Protein AF-0000000068184642 (afdb_homodimer)

Organism: Phaeodactylum tricornutum (strain CCAP 1055/1) (NCBI:txid556484)

Secondary structure (DSSP, 8-state):
-------------------HHHHHHHHHHHHHHHHHHHHHHHHHHHHHSPPP-HHHHTT-SEEEEETTTSHHHHHHHHHHHHTT-EEEEEE-SSHHHHHHHHHHHHH-TTS-EEEEE----TT--HHHHHHHHHTTS---EEEE-------S-GGGS-HHHHHHHHIIIIIHHHHHHHHHHHHHHHTT--EEEEEE--GGGSS--TT-HHHHHHHHHHHHHHHHHHHHHGGGTEEEEEEEEPPB-SGGGTT-SS--HHHHHHHHTPBP--HHHHHHHHTTTTT-SEEEESHHHHHHHHHHTTS-HHHHHHHHHHHGGGSHHHHHHHTT-/-------------------HHHHHHHHHHHHHHHHHHHHHHHHHHHHHSPPP-HHHHTT-SEEEEETTTSHHHHHHHHHHHHTT-EEEEEE-SSHHHHHHHHHHHHH-TTS-EEEEE----TT--HHHHHHHHHTTS---EEEE-------S-GGGS-HHHHHHHHIIIIIHHHHHHHHHHHHHHHTT--EEEEEE--GGGSS--TT-HHHHHHHHHHHHHHHHHHHHHGGGTEEEEEEEEPPB-SGGGTT-SS--HHHHHHHHTPBP--HHHHHHHHTTTTT-SEEEESHHHHHHHHHHTTS-HHHHHHHHHHHGGGSHHHHHHHTT-

Radius of gyration: 28.13 Å; Cα contacts (8 Å, |Δi|>4): 1261; chains: 2; bounding box: 114×76×58 Å

InterPro domains:
  IPR002347 Short-chain dehydrogenase/reductase SDR [PF00106] (62-254)
  IPR002347 Short-chain dehydrogenase/reductase SDR [PR00081] (62-79)
  IPR002347 Short-chain dehydrogenase/reductase SDR [PR00081] (137-148)
  IPR002347 Short-chain dehydrogenase/reductase SDR [PR00081] (185-201)
  IPR002347 Short-chain dehydrogenase/reductase SDR [PR00081] (211-230)
  IPR002347 Short-chain dehydrogenase/reductase SDR [PR00081] (232-249)
  IPR020904 Short-chain dehydrogenase/reductase, conserved site [PS00061] (198-226)
  IPR036291 NAD(P)-binding domain superfamily [SSF51735] (57-255)
  IPR051019 VLCFA Elongation and Steroid Dehydrogenase [PTHR43899] (24-282)

pLDDT: mean 89.54, std 16.24, range [31.03, 98.94]

Structure (mmCIF, N/CA/C/O backbone):
data_AF-0000000068184642-model_v1
#
loop_
_entity.id
_entity.type
_entity.pdbx_description
1 polymer 'Short-chain dehydrogenase/reductase'
#
loop_
_atom_site.group_PDB
_atom_site.id
_atom_site.type_symbol
_atom_site.label_atom_id
_atom_site.label_alt_id
_atom_site.label_comp_id
_atom_site.label_asym_id
_atom_site.label_entity_id
_atom_site.label_seq_id
_atom_site.pdbx_PDB_ins_code
_atom_site.Cartn_x
_atom_site.Cartn_y
_atom_site.Cartn_z
_atom_site.occupancy
_atom_site.B_iso_or_equiv
_atom_site.auth_seq_id
_atom_site.auth_comp_id
_atom_site.auth_asym_id
_atom_site.auth_atom_id
_atom_site.pdbx_PDB_model_num
ATOM 1 N N . MET A 1 1 ? -91.438 -7.203 -1.06 1 31.03 1 MET A N 1
ATOM 2 C CA . MET A 1 1 ? -90.312 -8.039 -0.843 1 31.03 1 MET A CA 1
ATOM 3 C C . MET A 1 1 ? -89 -7.355 -1.369 1 31.03 1 MET A C 1
ATOM 5 O O . MET A 1 1 ? -88.812 -7.234 -2.582 1 31.03 1 MET A O 1
ATOM 9 N N . SER A 1 2 ? -88.562 -6.277 -0.635 1 32.91 2 SER A N 1
ATOM 10 C CA . SER A 1 2 ? -87.5 -5.266 -0.842 1 32.91 2 SER A CA 1
ATOM 11 C C . SER A 1 2 ? -86.125 -5.891 -0.842 1 32.91 2 SER A C 1
ATOM 13 O O . SER A 1 2 ? -85.75 -6.547 0.125 1 32.91 2 SER A O 1
ATOM 15 N N . THR A 1 3 ? -85.625 -6.309 -1.992 1 38.31 3 THR A N 1
ATOM 16 C CA . THR A 1 3 ? -84.312 -6.809 -2.246 1 38.31 3 THR A CA 1
ATOM 17 C C . THR A 1 3 ? -83.25 -5.812 -1.765 1 38.31 3 THR A C 1
ATOM 19 O O . THR A 1 3 ? -83.25 -4.648 -2.176 1 38.31 3 THR A O 1
ATOM 22 N N . SER A 1 4 ? -82.688 -5.949 -0.539 1 35.5 4 SER A N 1
ATOM 23 C CA . SER A 1 4 ? -81.562 -5.316 0.13 1 35.5 4 SER A CA 1
ATOM 24 C C . SER A 1 4 ? -80.312 -5.434 -0.706 1 35.5 4 SER A C 1
ATOM 26 O O . SER A 1 4 ? -79.875 -6.539 -1.031 1 35.5 4 SER A O 1
ATOM 28 N N . ASP A 1 5 ? -80 -4.512 -1.574 1 32.59 5 ASP A N 1
ATOM 29 C CA . ASP A 1 5 ? -78.688 -4.309 -2.27 1 32.59 5 ASP A CA 1
ATOM 30 C C . ASP A 1 5 ? -77.562 -4.195 -1.28 1 32.59 5 ASP A C 1
ATOM 32 O O . ASP A 1 5 ? -77.438 -3.201 -0.561 1 32.59 5 ASP A O 1
ATOM 36 N N . ALA A 1 6 ? -77.125 -5.305 -0.658 1 36.34 6 ALA A N 1
ATOM 37 C CA . ALA A 1 6 ? -75.938 -5.301 0.129 1 36.34 6 ALA A CA 1
ATOM 38 C C . ALA A 1 6 ? -74.75 -4.789 -0.697 1 36.34 6 ALA A C 1
ATOM 40 O O . ALA A 1 6 ? -74.438 -5.336 -1.757 1 36.34 6 ALA A O 1
ATOM 41 N N . GLY A 1 7 ? -74.5 -3.52 -0.655 1 32.53 7 GLY A N 1
ATOM 42 C CA . GLY A 1 7 ? -73.25 -2.889 -1.171 1 32.53 7 GLY A CA 1
ATOM 43 C C . GLY A 1 7 ? -72 -3.672 -0.863 1 32.53 7 GLY A C 1
ATOM 44 O O . GLY A 1 7 ? -71.688 -3.961 0.3 1 32.53 7 GLY A O 1
ATOM 45 N N . ILE A 1 8 ? -71.625 -4.555 -1.741 1 37.34 8 ILE A N 1
ATOM 46 C CA . ILE A 1 8 ? -70.312 -5.152 -1.704 1 37.34 8 ILE A CA 1
ATOM 47 C C . ILE A 1 8 ? -69.25 -4.059 -1.621 1 37.34 8 ILE A C 1
ATOM 49 O O . ILE A 1 8 ? -69.125 -3.244 -2.537 1 37.34 8 ILE A O 1
ATOM 53 N N . GLY A 1 9 ? -69 -3.557 -0.453 1 33.28 9 GLY A N 1
ATOM 54 C CA . GLY A 1 9 ? -67.812 -2.723 -0.267 1 33.28 9 GLY A CA 1
ATOM 55 C C . GLY A 1 9 ? -66.562 -3.336 -0.836 1 33.28 9 GLY A C 1
ATOM 56 O O . GLY A 1 9 ? -66.188 -4.438 -0.442 1 33.28 9 GLY A O 1
ATOM 57 N N . THR A 1 10 ? -66.312 -3.166 -2.113 1 35.38 10 THR A N 1
ATOM 58 C CA . THR A 1 10 ? -65 -3.449 -2.65 1 35.38 10 THR A CA 1
ATOM 59 C C . THR A 1 10 ? -63.906 -2.812 -1.781 1 35.38 10 THR A C 1
ATOM 61 O O . THR A 1 10 ? -63.875 -1.592 -1.609 1 35.38 10 THR A O 1
ATOM 64 N N . CYS A 1 11 ? -63.469 -3.496 -0.804 1 33.34 11 CYS A N 1
ATOM 65 C CA . CYS A 1 11 ? -62.219 -3.119 -0.199 1 33.34 11 CYS A CA 1
ATOM 66 C C . CYS A 1 11 ? -61.125 -2.93 -1.263 1 33.34 11 CYS A C 1
ATOM 68 O O . CYS A 1 11 ? -60.719 -3.891 -1.925 1 33.34 11 CYS A O 1
ATOM 70 N N . GLU A 1 12 ? -61.156 -1.923 -2.035 1 35.5 12 GLU A N 1
ATOM 71 C CA . GLU A 1 12 ? -59.969 -1.659 -2.832 1 35.5 12 GLU A CA 1
ATOM 72 C C . GLU A 1 12 ? -58.688 -2.021 -2.064 1 35.5 12 GLU A C 1
ATOM 74 O O . GLU A 1 12 ? -58.5 -1.564 -0.937 1 35.5 12 GLU A O 1
ATOM 79 N N . ALA A 1 13 ? -58.156 -3.199 -2.375 1 35.81 13 ALA A N 1
ATOM 80 C CA . ALA A 1 13 ? -56.75 -3.449 -1.992 1 35.81 13 ALA A CA 1
ATOM 81 C C . ALA A 1 13 ? -55.906 -2.188 -2.139 1 35.81 13 ALA A C 1
ATOM 83 O O . ALA A 1 13 ? -55.75 -1.674 -3.246 1 35.81 13 ALA A O 1
ATOM 84 N N . SER A 1 14 ? -56.031 -1.214 -1.275 1 36.78 14 SER A N 1
ATOM 85 C CA . SER A 1 14 ? -55.031 -0.139 -1.277 1 36.78 14 SER A CA 1
ATOM 86 C C . SER A 1 14 ? -53.656 -0.667 -1.598 1 36.78 14 SER A C 1
ATOM 88 O O . SER A 1 14 ? -53.094 -1.492 -0.858 1 36.78 14 SER A O 1
ATOM 90 N N . HIS A 1 15 ? -53.312 -1.079 -2.777 1 43.84 15 HIS A N 1
ATOM 91 C CA . HIS A 1 15 ? -51.906 -1.202 -3.125 1 43.84 15 HIS A CA 1
ATOM 92 C C . HIS A 1 15 ? -51.031 -0.236 -2.312 1 43.84 15 HIS A C 1
ATOM 94 O O . HIS A 1 15 ? -51.031 0.965 -2.59 1 43.84 15 HIS A O 1
ATOM 100 N N . GLY A 1 16 ? -51.062 -0.208 -1.053 1 47.78 16 GLY A N 1
ATOM 101 C CA . GLY A 1 16 ? -50.438 0.604 -0.026 1 47.78 16 GLY A CA 1
ATOM 102 C C . GLY A 1 16 ? -49 0.992 -0.367 1 47.78 16 GLY A C 1
ATOM 103 O O . GLY A 1 16 ? -48.156 0.128 -0.502 1 47.78 16 GLY A O 1
ATOM 104 N N . SER A 1 17 ? -48.781 2.012 -1.13 1 61.62 17 SER A N 1
ATOM 105 C CA . SER A 1 17 ? -47.5 2.666 -1.35 1 61.62 17 SER A CA 1
ATOM 106 C C . SER A 1 17 ? -46.625 2.586 -0.108 1 61.62 17 SER A C 1
ATOM 108 O O . SER A 1 17 ? -47.125 2.725 1.016 1 61.62 17 SER A O 1
ATOM 110 N N . MET A 1 18 ? -45.5 1.772 -0.256 1 72.62 18 MET A N 1
ATOM 111 C CA . MET A 1 18 ? -44.562 1.7 0.865 1 72.62 18 MET A CA 1
ATOM 112 C C . MET A 1 18 ? -44.406 3.061 1.539 1 72.62 18 MET A C 1
ATOM 114 O O . MET A 1 18 ? -44.344 4.09 0.863 1 72.62 18 MET A O 1
ATOM 118 N N . PRO A 1 19 ? -44.625 3.145 2.783 1 80.75 19 PRO A N 1
ATOM 119 C CA . PRO A 1 19 ? -44.406 4.41 3.484 1 80.75 19 PRO A CA 1
ATOM 120 C C . PRO A 1 19 ? -43.062 5.055 3.102 1 80.75 19 PRO A C 1
ATOM 122 O O . PRO A 1 19 ? -42.094 4.352 2.822 1 80.75 19 PRO A O 1
ATOM 125 N N . PRO A 1 20 ? -43.125 6.34 2.818 1 83.06 20 PRO A N 1
ATOM 126 C CA . PRO A 1 20 ? -41.906 7.07 2.412 1 83.06 20 PRO A CA 1
ATOM 127 C C . PRO A 1 20 ? -40.688 6.688 3.234 1 83.06 20 PRO A C 1
ATOM 129 O O . PRO A 1 20 ? -39.594 6.586 2.693 1 83.06 20 PRO A O 1
ATOM 132 N N . LEU A 1 21 ? -40.906 6.477 4.441 1 84.56 21 LEU A N 1
ATOM 133 C CA . LEU A 1 21 ? -39.781 6.09 5.297 1 84.56 21 LEU A CA 1
ATOM 134 C C . LEU A 1 21 ? -39.219 4.734 4.879 1 84.56 21 LEU A C 1
ATOM 136 O O . LEU A 1 21 ? -38 4.52 4.93 1 84.56 21 LEU A O 1
ATOM 140 N N . THR A 1 22 ? -40.062 3.865 4.551 1 84.19 22 THR A N 1
ATOM 141 C CA . THR A 1 22 ? -39.625 2.543 4.113 1 84.19 22 THR A CA 1
ATOM 142 C C . THR A 1 22 ? -38.844 2.633 2.809 1 84.19 22 THR A C 1
ATOM 144 O O . THR A 1 22 ? -37.812 1.969 2.646 1 84.19 22 THR A O 1
ATOM 147 N N . ILE A 1 23 ? -39.344 3.422 1.96 1 87.75 23 ILE A N 1
ATOM 148 C CA . ILE A 1 23 ? -38.656 3.615 0.686 1 87.75 23 ILE A CA 1
ATOM 149 C C . ILE A 1 23 ? -37.25 4.184 0.929 1 87.75 23 ILE A C 1
ATOM 151 O O . ILE A 1 23 ? -36.281 3.697 0.363 1 87.75 23 ILE A O 1
ATOM 155 N N . LEU A 1 24 ? -37.188 5.156 1.737 1 89.56 24 LEU A N 1
ATOM 156 C CA . LEU A 1 24 ? -35.906 5.762 2.066 1 89.56 24 LEU A CA 1
ATOM 157 C C . LEU A 1 24 ? -34.969 4.746 2.715 1 89.56 24 LEU A C 1
ATOM 159 O O . LEU A 1 24 ? -33.781 4.672 2.371 1 89.56 24 LEU A O 1
ATOM 163 N N . ALA A 1 25 ? -35.562 4.016 3.58 1 89.5 25 ALA A N 1
ATOM 164 C CA . ALA A 1 25 ? -34.75 2.984 4.246 1 89.5 25 ALA A CA 1
ATOM 165 C C . ALA A 1 25 ? -34.219 1.967 3.24 1 89.5 25 ALA A C 1
ATOM 167 O O . ALA A 1 25 ? -33.094 1.508 3.354 1 89.5 25 ALA A O 1
ATOM 168 N N . MET A 1 26 ? -35 1.651 2.334 1 90.19 26 MET A N 1
ATOM 169 C CA . MET A 1 26 ? -34.594 0.68 1.326 1 90.19 26 MET A CA 1
ATOM 170 C C . MET A 1 26 ? -33.469 1.246 0.447 1 90.19 26 MET A C 1
ATOM 172 O O . MET A 1 26 ? -32.562 0.525 0.064 1 90.19 26 MET A O 1
ATOM 176 N N . ILE A 1 27 ? -33.594 2.447 0.165 1 92.44 27 ILE A N 1
ATOM 177 C CA . ILE A 1 27 ? -32.594 3.105 -0.641 1 92.44 27 ILE A CA 1
ATOM 178 C C . ILE A 1 27 ? -31.25 3.057 0.088 1 92.44 27 ILE A C 1
ATOM 180 O O . ILE A 1 27 ? -30.219 2.707 -0.506 1 92.44 27 ILE A O 1
ATOM 184 N N . PHE A 1 28 ? -31.281 3.258 1.344 1 94.44 28 PHE A N 1
ATOM 185 C CA . PHE A 1 28 ? -30.047 3.285 2.117 1 94.44 28 PHE A CA 1
ATOM 186 C C . PHE A 1 28 ? -29.609 1.875 2.492 1 94.44 28 PHE A C 1
ATOM 188 O O . PHE A 1 28 ? -28.453 1.657 2.893 1 94.44 28 PHE A O 1
ATOM 195 N N . ALA A 1 29 ? -30.5 1.002 2.355 1 94.62 29 ALA A N 1
ATOM 196 C CA . ALA A 1 29 ? -30.172 -0.39 2.645 1 94.62 29 ALA A CA 1
ATOM 197 C C . ALA A 1 29 ? -29.438 -1.036 1.471 1 94.62 29 ALA A C 1
ATOM 199 O O . ALA A 1 29 ? -28.672 -1.982 1.654 1 94.62 29 ALA A O 1
ATOM 200 N N . PHE A 1 30 ? -29.656 -0.561 0.334 1 94.88 30 PHE A N 1
ATOM 201 C CA . PHE A 1 30 ? -29.172 -1.191 -0.891 1 94.88 30 PHE A CA 1
ATOM 202 C C . PHE A 1 30 ? -27.656 -1.331 -0.87 1 94.88 30 PHE A C 1
ATOM 204 O O . PHE A 1 30 ? -27.125 -2.422 -1.093 1 94.88 30 PHE A O 1
ATOM 211 N N . PRO A 1 31 ? -26.906 -0.267 -0.569 1 96.31 31 PRO A N 1
ATOM 212 C CA . PRO A 1 31 ? -25.438 -0.407 -0.596 1 96.31 31 PRO A CA 1
ATOM 213 C C . PRO A 1 31 ? -24.938 -1.482 0.361 1 96.31 31 PRO A C 1
ATOM 215 O O . PRO A 1 31 ? -24 -2.217 0.031 1 96.31 31 PRO A O 1
ATOM 218 N N . THR A 1 32 ? -25.594 -1.591 1.454 1 96.88 32 THR A N 1
ATOM 219 C CA . THR A 1 32 ? -25.188 -2.586 2.441 1 96.88 32 THR A CA 1
ATOM 220 C C . THR A 1 32 ? -25.484 -3.998 1.936 1 96.88 32 THR A C 1
ATOM 222 O O . THR A 1 32 ? -24.609 -4.871 1.987 1 96.88 32 THR A O 1
ATOM 225 N N . VAL A 1 33 ? -26.656 -4.148 1.453 1 96.75 33 VAL A N 1
ATOM 226 C CA . VAL A 1 33 ? -27.062 -5.457 0.952 1 96.75 33 VAL A CA 1
ATOM 227 C C . VAL A 1 33 ? -26.203 -5.84 -0.248 1 96.75 33 VAL A C 1
ATOM 229 O O . VAL A 1 33 ? -25.719 -6.973 -0.339 1 96.75 33 VAL A O 1
ATOM 232 N N . PHE A 1 34 ? -26.016 -4.891 -1.082 1 97.31 34 PHE A N 1
ATOM 233 C CA . PHE A 1 34 ? -25.188 -5.145 -2.25 1 97.31 34 PHE A CA 1
ATOM 234 C C . PHE A 1 34 ? -23.781 -5.547 -1.831 1 97.31 34 PHE A C 1
ATOM 236 O O . PHE A 1 34 ? -23.203 -6.492 -2.379 1 97.31 34 PHE A O 1
ATOM 243 N N . TRP A 1 35 ? -23.219 -4.832 -0.894 1 97.56 35 TRP A N 1
ATOM 244 C CA . TRP A 1 35 ? -21.859 -5.137 -0.427 1 97.56 35 TRP A CA 1
ATOM 245 C C . TRP A 1 35 ? -21.781 -6.57 0.093 1 97.56 35 TRP A C 1
ATOM 247 O O . TRP A 1 35 ? -20.906 -7.332 -0.31 1 97.56 35 TRP A O 1
ATOM 257 N N . PHE A 1 36 ? -22.719 -6.953 0.896 1 97 36 PHE A N 1
ATOM 258 C CA . PHE A 1 36 ? -22.688 -8.281 1.498 1 97 36 PHE A CA 1
ATOM 259 C C . PHE A 1 36 ? -22.844 -9.359 0.435 1 97 36 PHE A C 1
ATOM 261 O O . PHE A 1 36 ? -22.125 -10.359 0.443 1 97 36 PHE A O 1
ATOM 268 N N . VAL A 1 37 ? -23.719 -9.148 -0.475 1 97.31 37 VAL A N 1
ATOM 269 C CA . VAL A 1 37 ? -23.984 -10.141 -1.513 1 97.31 37 VAL A CA 1
ATOM 270 C C . VAL A 1 37 ? -22.766 -10.273 -2.434 1 97.31 37 VAL A C 1
ATOM 272 O O . VAL A 1 37 ? -22.297 -11.375 -2.686 1 97.31 37 VAL A O 1
ATOM 275 N N . ALA A 1 38 ? -22.25 -9.133 -2.852 1 97.31 38 ALA A N 1
ATOM 276 C CA . ALA A 1 38 ? -21.109 -9.125 -3.768 1 97.31 38 ALA A CA 1
ATOM 277 C C . ALA A 1 38 ? -19.844 -9.648 -3.088 1 97.31 38 ALA A C 1
ATOM 279 O O . ALA A 1 38 ? -18.969 -10.219 -3.744 1 97.31 38 ALA A O 1
ATOM 280 N N . TYR A 1 39 ? -19.766 -9.469 -1.779 1 97.19 39 TYR A N 1
ATOM 281 C CA . TYR A 1 39 ? -18.625 -9.953 -1.021 1 97.19 39 TYR A CA 1
ATOM 282 C C . TYR A 1 39 ? -18.734 -11.445 -0.755 1 97.19 39 TYR A C 1
ATOM 284 O O . TYR A 1 39 ? -17.766 -12.188 -0.918 1 97.19 39 TYR A O 1
ATOM 292 N N . LEU A 1 40 ? -19.922 -11.953 -0.461 1 96.44 40 LEU A N 1
ATOM 293 C CA . LEU A 1 40 ? -20.062 -13.305 0.066 1 96.44 40 LEU A CA 1
ATOM 294 C C . LEU A 1 40 ? -20.188 -14.32 -1.066 1 96.44 40 LEU A C 1
ATOM 296 O O . LEU A 1 40 ? -19.75 -15.469 -0.929 1 96.44 40 LEU A O 1
ATOM 300 N N . ILE A 1 41 ? -20.703 -13.945 -2.203 1 96.06 41 ILE A N 1
ATOM 301 C CA . ILE A 1 41 ? -20.953 -14.898 -3.281 1 96.06 41 ILE A CA 1
ATOM 302 C C . ILE A 1 41 ? -19.641 -15.555 -3.703 1 96.06 41 ILE A C 1
ATOM 304 O O . ILE A 1 41 ? -19.516 -16.781 -3.674 1 96.06 41 ILE A O 1
ATOM 308 N N . PRO A 1 42 ? -18.641 -14.773 -4.023 1 94.81 42 PRO A N 1
ATOM 309 C CA . PRO A 1 42 ? -17.406 -15.438 -4.414 1 94.81 42 PRO A CA 1
ATOM 310 C C . PRO A 1 42 ? -16.766 -16.203 -3.262 1 94.81 42 PRO A C 1
ATOM 312 O O . PRO A 1 42 ? -16.141 -17.25 -3.484 1 94.81 42 PRO A O 1
ATOM 315 N N . GLN A 1 43 ? -16.906 -15.719 -2.082 1 93.75 43 GLN A N 1
ATOM 316 C CA . GLN A 1 43 ? -16.344 -16.422 -0.928 1 93.75 43 GLN A CA 1
ATOM 317 C C . GLN A 1 43 ? -16.984 -17.797 -0.756 1 93.75 43 GLN A C 1
ATOM 319 O O . GLN A 1 43 ? -16.281 -18.781 -0.529 1 93.75 43 GLN A O 1
ATOM 324 N N . LEU A 1 44 ? -18.25 -17.859 -0.866 1 93.88 44 LEU A N 1
ATOM 325 C CA . LEU A 1 44 ? -18.984 -19.109 -0.698 1 93.88 44 LEU A CA 1
ATOM 326 C C . LEU A 1 44 ? -18.688 -20.062 -1.854 1 93.88 44 LEU A C 1
ATOM 328 O O . LEU A 1 44 ? -18.562 -21.266 -1.647 1 93.88 44 LEU A O 1
ATOM 332 N N . TYR A 1 45 ? -18.578 -19.5 -3 1 95.69 45 TYR A N 1
ATOM 333 C CA . TYR A 1 45 ? -18.219 -20.328 -4.152 1 95.69 45 TYR A CA 1
ATOM 334 C C . TYR A 1 45 ? -16.859 -20.984 -3.957 1 95.69 45 TYR A C 1
ATOM 336 O O . TYR A 1 45 ? -16.688 -22.172 -4.227 1 95.69 45 TYR A O 1
ATOM 344 N N . MET A 1 46 ? -15.922 -20.266 -3.475 1 92.56 46 MET A N 1
ATOM 345 C CA . MET A 1 46 ? -14.562 -20.75 -3.311 1 92.56 46 MET A CA 1
ATOM 346 C C . MET A 1 46 ? -14.484 -21.797 -2.195 1 92.56 46 MET A C 1
ATOM 348 O O . MET A 1 46 ? -13.602 -22.656 -2.197 1 92.56 46 MET A O 1
ATOM 352 N N . VAL A 1 47 ? -15.414 -21.703 -1.293 1 89.44 47 VAL A N 1
ATOM 353 C CA . VAL A 1 47 ? -15.453 -22.688 -0.209 1 89.44 47 VAL A CA 1
ATOM 354 C C . VAL A 1 47 ? -15.844 -24.047 -0.762 1 89.44 47 VAL A C 1
ATOM 356 O O . VAL A 1 47 ? -15.312 -25.078 -0.326 1 89.44 47 VAL A O 1
ATOM 359 N N . VAL A 1 48 ? -16.656 -24.109 -1.766 1 93.25 48 VAL A N 1
ATOM 360 C CA . VAL A 1 48 ? -17.188 -25.375 -2.229 1 93.25 48 VAL A CA 1
ATOM 361 C C . VAL A 1 48 ? -16.469 -25.812 -3.504 1 93.25 48 VAL A C 1
ATOM 363 O O . VAL A 1 48 ? -16.594 -26.969 -3.93 1 93.25 48 VAL A O 1
ATOM 366 N N . ARG A 1 49 ? -15.766 -24.891 -4.102 1 94.94 49 ARG A N 1
ATOM 367 C CA . ARG A 1 49 ? -15.047 -25.172 -5.336 1 94.94 49 ARG A CA 1
ATOM 368 C C . ARG A 1 49 ? -13.977 -26.234 -5.113 1 94.94 49 ARG A C 1
ATOM 370 O O . ARG A 1 49 ? -13.297 -26.234 -4.086 1 94.94 49 ARG A O 1
ATOM 377 N N . PRO A 1 50 ? -13.922 -27.234 -5.977 1 96.44 50 PRO A N 1
ATOM 378 C CA . PRO A 1 50 ? -12.812 -28.188 -5.859 1 96.44 50 PRO A CA 1
ATOM 379 C C . PRO A 1 50 ? -11.445 -27.516 -6.016 1 96.44 50 PRO A C 1
ATOM 381 O O . PRO A 1 50 ? -11.328 -26.484 -6.688 1 96.44 50 PRO A O 1
ATOM 384 N N . VAL A 1 51 ? -10.508 -28.094 -5.395 1 97 51 VAL A N 1
ATOM 385 C CA . VAL A 1 51 ? -9.141 -27.609 -5.543 1 97 51 VAL A CA 1
ATOM 386 C C . VAL A 1 51 ? -8.68 -27.781 -6.992 1 97 51 VAL A C 1
ATOM 388 O O . VAL A 1 51 ? -8.711 -28.891 -7.527 1 97 51 VAL A O 1
ATOM 391 N N . PRO A 1 52 ? -8.336 -26.734 -7.625 1 97.56 52 PRO A N 1
ATOM 392 C CA . PRO A 1 52 ? -7.914 -26.875 -9.016 1 97.56 52 PRO A CA 1
ATOM 393 C C . PRO A 1 52 ? -6.574 -27.594 -9.148 1 97.56 52 PRO A C 1
ATOM 395 O O . PRO A 1 52 ? -5.703 -27.453 -8.289 1 97.56 52 PRO A O 1
ATOM 398 N N . ASP A 1 53 ? -6.449 -28.391 -10.203 1 98.38 53 ASP A N 1
ATOM 399 C CA . ASP A 1 53 ? -5.16 -28.938 -10.617 1 98.38 53 ASP A CA 1
ATOM 400 C C . ASP A 1 53 ? -4.387 -27.938 -11.469 1 98.38 53 ASP A C 1
ATOM 402 O O . ASP A 1 53 ? -4.625 -27.828 -12.68 1 98.38 53 ASP A O 1
ATOM 406 N N . LEU A 1 54 ? -3.445 -27.297 -10.891 1 98.62 54 LEU A N 1
ATOM 407 C CA . LEU A 1 54 ? -2.764 -26.188 -11.562 1 98.62 54 LEU A CA 1
ATOM 408 C C . LEU A 1 54 ? -1.859 -26.703 -12.672 1 98.62 54 LEU A C 1
ATOM 410 O O . LEU A 1 54 ? -1.644 -26.016 -13.672 1 98.62 54 LEU A O 1
ATOM 414 N N . LYS A 1 55 ? -1.285 -27.906 -12.508 1 98.69 55 LYS A N 1
ATOM 415 C CA . LYS A 1 55 ? -0.487 -28.516 -13.57 1 98.69 55 LYS A CA 1
ATOM 416 C C . LYS A 1 55 ? -1.296 -28.641 -14.859 1 98.69 55 LYS A C 1
ATOM 418 O O . LYS A 1 55 ? -0.829 -28.25 -15.93 1 98.69 55 LYS A O 1
ATOM 423 N N . LYS A 1 56 ? -2.436 -29.141 -14.695 1 98.44 56 LYS A N 1
ATOM 424 C CA . LYS A 1 56 ? -3.314 -29.312 -15.852 1 98.44 56 LYS A CA 1
ATOM 425 C C . LYS A 1 56 ? -3.859 -27.984 -16.344 1 98.44 56 LYS A C 1
ATOM 427 O O . LYS A 1 56 ? -3.889 -27.719 -17.547 1 98.44 56 LYS A O 1
ATOM 432 N N . ARG A 1 57 ? -4.27 -27.125 -15.445 1 98.19 57 ARG A N 1
ATOM 433 C CA . ARG A 1 57 ? -4.922 -25.859 -15.789 1 98.19 57 ARG A CA 1
ATOM 434 C C . ARG A 1 57 ? -4.004 -24.984 -16.625 1 98.19 57 ARG A C 1
ATOM 436 O O . ARG A 1 57 ? -4.465 -24.297 -17.547 1 98.19 57 ARG A O 1
ATOM 443 N N . TYR A 1 58 ? -2.727 -25.016 -16.297 1 98.62 58 TYR A N 1
ATOM 444 C CA . TYR A 1 58 ? -1.816 -24.078 -16.953 1 98.62 58 TYR A CA 1
ATOM 445 C C . TYR A 1 58 ? -0.818 -24.828 -17.828 1 98.62 58 TYR A C 1
ATOM 447 O O . TYR A 1 58 ? 0.152 -24.25 -18.312 1 98.62 58 TYR A O 1
ATOM 455 N N . ASN A 1 59 ? -1.051 -26.156 -18 1 98.31 59 ASN A N 1
ATOM 456 C CA . ASN A 1 59 ? -0.089 -26.969 -18.719 1 98.31 59 ASN A CA 1
ATOM 457 C C . ASN A 1 59 ? 1.341 -26.703 -18.266 1 98.31 59 ASN A C 1
ATOM 459 O O . ASN A 1 59 ? 2.203 -26.359 -19.078 1 98.31 59 ASN A O 1
ATOM 463 N N . ALA A 1 60 ? 1.523 -26.844 -16.922 1 98.62 60 ALA A N 1
ATOM 464 C CA . ALA A 1 60 ? 2.773 -26.422 -16.297 1 98.62 60 ALA A CA 1
ATOM 465 C C . ALA A 1 60 ? 3.584 -27.609 -15.82 1 98.62 60 ALA A C 1
ATOM 467 O O . ALA A 1 60 ? 3.02 -28.625 -15.398 1 98.62 60 ALA A O 1
ATOM 468 N N . GLU A 1 61 ? 4.859 -27.469 -15.852 1 98.69 61 GLU A N 1
ATOM 469 C CA . GLU A 1 61 ? 5.758 -28.469 -15.273 1 98.69 61 GLU A CA 1
ATOM 470 C C . GLU A 1 61 ? 6.434 -27.938 -14.016 1 98.69 61 GLU A C 1
ATOM 472 O O . GLU A 1 61 ? 6.797 -28.719 -13.125 1 98.69 61 GLU A O 1
ATOM 477 N N . TRP A 1 62 ? 6.566 -26.641 -13.945 1 98.88 62 TRP A N 1
ATOM 478 C CA . TRP A 1 62 ? 7.309 -26.031 -12.844 1 98.88 62 TRP A CA 1
ATOM 479 C C . TRP A 1 62 ? 6.48 -24.938 -12.164 1 98.88 62 TRP A C 1
ATOM 481 O O . TRP A 1 62 ? 5.688 -24.266 -12.812 1 98.88 62 TRP A O 1
ATOM 491 N N . ALA A 1 63 ? 6.676 -24.781 -10.891 1 98.94 63 ALA A N 1
ATOM 492 C CA . ALA A 1 63 ? 6.176 -23.688 -10.07 1 98.94 63 ALA A CA 1
ATOM 493 C C . ALA A 1 63 ? 7.297 -23.062 -9.242 1 98.94 63 ALA A C 1
ATOM 495 O O . ALA A 1 63 ? 8.328 -23.703 -9.008 1 98.94 63 ALA A O 1
ATOM 496 N N . LEU A 1 64 ? 7.121 -21.844 -8.914 1 98.94 64 LEU A N 1
ATOM 497 C CA . LEU A 1 64 ? 8.047 -21.141 -8.031 1 98.94 64 LEU A CA 1
ATOM 498 C C . LEU A 1 64 ? 7.324 -20.625 -6.789 1 98.94 64 LEU A C 1
ATOM 500 O O . LEU A 1 64 ? 6.246 -20.031 -6.891 1 98.94 64 LEU A O 1
ATOM 504 N N . VAL A 1 65 ? 7.875 -20.906 -5.621 1 98.88 65 VAL A N 1
ATOM 505 C CA . VAL A 1 65 ? 7.316 -20.438 -4.352 1 98.88 65 VAL A CA 1
ATOM 506 C C . VAL A 1 65 ? 8.383 -19.688 -3.564 1 98.88 65 VAL A C 1
ATOM 508 O O . VAL A 1 65 ? 9.422 -20.25 -3.215 1 98.88 65 VAL A O 1
ATOM 511 N N . THR A 1 66 ? 8.125 -18.422 -3.312 1 98.81 66 THR A N 1
ATOM 512 C CA . THR A 1 66 ? 9.016 -17.703 -2.404 1 98.81 66 THR A CA 1
ATOM 513 C C . THR A 1 66 ? 8.594 -17.922 -0.953 1 98.81 66 THR A C 1
ATOM 515 O O . THR A 1 66 ? 7.418 -18.156 -0.669 1 98.81 66 THR A O 1
ATOM 518 N N . GLY A 1 67 ? 9.57 -17.781 -0.096 1 97.25 67 GLY A N 1
ATOM 519 C CA . GLY A 1 67 ? 9.281 -18.109 1.291 1 97.25 67 GLY A CA 1
ATOM 520 C C . GLY A 1 67 ? 8.906 -19.562 1.497 1 97.25 67 GLY A C 1
ATOM 521 O O . GLY A 1 67 ? 8.102 -19.891 2.373 1 97.25 67 GLY A O 1
ATOM 522 N N . GLY A 1 68 ? 9.414 -20.406 0.713 1 96.12 68 GLY A N 1
ATOM 523 C CA . GLY A 1 68 ? 8.984 -21.797 0.699 1 96.12 68 GLY A CA 1
ATOM 524 C C . GLY A 1 68 ? 9.727 -22.672 1.699 1 96.12 68 GLY A C 1
ATOM 525 O O . GLY A 1 68 ? 9.469 -23.875 1.803 1 96.12 68 GLY A O 1
ATOM 526 N N . GLY A 1 69 ? 10.625 -22.078 2.439 1 94.06 69 GLY A N 1
ATOM 527 C CA . GLY A 1 69 ? 11.406 -22.844 3.395 1 94.06 69 GLY A CA 1
ATOM 528 C C . GLY A 1 69 ? 10.625 -23.234 4.637 1 94.06 69 GLY A C 1
ATOM 529 O O . GLY A 1 69 ? 11.008 -24.156 5.352 1 94.06 69 GLY A O 1
ATOM 530 N N . SER A 1 70 ? 9.539 -22.516 4.906 1 90.25 70 SER A N 1
ATOM 531 C CA . SER A 1 70 ? 8.734 -22.781 6.094 1 90.25 70 SER A CA 1
ATOM 532 C C . SER A 1 70 ? 7.32 -22.25 5.938 1 90.25 70 SER A C 1
ATOM 534 O O . SER A 1 70 ? 6.973 -21.688 4.895 1 90.25 70 SER A O 1
ATOM 536 N N . GLY A 1 71 ? 6.508 -22.625 6.852 1 90.88 71 GLY A N 1
ATOM 537 C CA . GLY A 1 71 ? 5.199 -22.016 6.992 1 90.88 71 GLY A CA 1
ATOM 538 C C . GLY A 1 71 ? 4.293 -22.25 5.801 1 90.88 71 GLY A C 1
ATOM 539 O O . GLY A 1 71 ? 4.199 -23.375 5.309 1 90.88 71 GLY A O 1
ATOM 540 N N . ILE A 1 72 ? 3.602 -21.203 5.422 1 93 72 ILE A N 1
ATOM 541 C CA . ILE A 1 72 ? 2.629 -21.266 4.336 1 93 72 ILE A CA 1
ATOM 542 C C . ILE A 1 72 ? 3.328 -21.656 3.037 1 93 72 ILE A C 1
ATOM 544 O O . ILE A 1 72 ? 2.811 -22.484 2.275 1 93 72 ILE A O 1
ATOM 548 N N . GLY A 1 73 ? 4.512 -21.109 2.789 1 96.25 73 GLY A N 1
ATOM 549 C CA . GLY A 1 73 ? 5.246 -21.422 1.573 1 96.25 73 GLY A CA 1
ATOM 550 C C . GLY A 1 73 ? 5.621 -22.891 1.457 1 96.25 73 GLY A C 1
ATOM 551 O O . GLY A 1 73 ? 5.535 -23.469 0.375 1 96.25 73 GLY A O 1
ATOM 552 N N . LYS A 1 74 ? 6.031 -23.422 2.572 1 95.75 74 LYS A N 1
ATOM 553 C CA . LYS A 1 74 ? 6.328 -24.859 2.592 1 95.75 74 LYS A CA 1
ATOM 554 C C . LYS A 1 74 ? 5.086 -25.672 2.266 1 95.75 74 LYS A C 1
ATOM 556 O O . LYS A 1 74 ? 5.141 -26.594 1.44 1 95.75 74 LYS A O 1
ATOM 561 N N . ALA A 1 75 ? 3.986 -25.328 2.855 1 94.88 75 ALA A N 1
ATOM 562 C CA . ALA A 1 75 ? 2.732 -26.031 2.609 1 94.88 75 ALA A CA 1
ATOM 563 C C . ALA A 1 75 ? 2.334 -25.938 1.139 1 94.88 75 ALA A C 1
ATOM 565 O O . ALA A 1 75 ? 1.867 -26.922 0.557 1 94.88 75 ALA A O 1
ATOM 566 N N . LEU A 1 76 ? 2.518 -24.812 0.562 1 97 76 LEU A N 1
ATOM 567 C CA . LEU A 1 76 ? 2.207 -24.609 -0.849 1 97 76 LEU A CA 1
ATOM 568 C C . LEU A 1 76 ? 3.094 -25.484 -1.731 1 97 76 LEU A C 1
ATOM 570 O O . LEU A 1 76 ? 2.615 -26.109 -2.688 1 97 76 LEU A O 1
ATOM 574 N N . ALA A 1 77 ? 4.371 -25.531 -1.406 1 97.81 77 ALA A N 1
ATOM 575 C CA . ALA A 1 77 ? 5.309 -26.344 -2.184 1 97.81 77 ALA A CA 1
ATOM 576 C C . ALA A 1 77 ? 4.895 -27.812 -2.189 1 97.81 77 ALA A C 1
ATOM 578 O O . ALA A 1 77 ? 4.895 -28.453 -3.24 1 97.81 77 ALA A O 1
ATOM 579 N N . PHE A 1 78 ? 4.527 -28.281 -1.057 1 97.44 78 PHE A N 1
ATOM 580 C CA . PHE A 1 78 ? 4.117 -29.688 -0.941 1 97.44 78 PHE A CA 1
ATOM 581 C C . PHE A 1 78 ? 2.832 -29.938 -1.722 1 97.44 78 PHE A C 1
ATOM 583 O O . PHE A 1 78 ? 2.711 -30.953 -2.416 1 97.44 78 PHE A O 1
ATOM 590 N N . LYS A 1 79 ? 1.896 -29.031 -1.607 1 97.31 79 LYS A N 1
ATOM 591 C CA . LYS A 1 79 ? 0.636 -29.188 -2.33 1 97.31 79 LYS A CA 1
ATOM 592 C C . LYS A 1 79 ? 0.864 -29.188 -3.838 1 97.31 79 LYS A C 1
ATOM 594 O O . LYS A 1 79 ? 0.281 -30 -4.559 1 97.31 79 LYS A O 1
ATOM 599 N N . LEU A 1 80 ? 1.689 -28.328 -4.324 1 98.5 80 LEU A N 1
ATOM 600 C CA . LEU A 1 80 ? 1.995 -28.234 -5.746 1 98.5 80 LEU A CA 1
ATOM 601 C C . LEU A 1 80 ? 2.723 -29.5 -6.219 1 98.5 80 LEU A C 1
ATOM 603 O O . LEU A 1 80 ? 2.449 -30 -7.309 1 98.5 80 LEU A O 1
ATOM 607 N N . ALA A 1 81 ? 3.641 -30.016 -5.414 1 98.31 81 ALA A N 1
ATOM 608 C CA . ALA A 1 81 ? 4.336 -31.266 -5.73 1 98.31 81 ALA A CA 1
ATOM 609 C C . ALA A 1 81 ? 3.354 -32.438 -5.836 1 98.31 81 ALA A C 1
ATOM 611 O O . ALA A 1 81 ? 3.506 -33.281 -6.695 1 98.31 81 ALA A O 1
ATOM 612 N N . SER A 1 82 ? 2.359 -32.375 -4.988 1 97.62 82 SER A N 1
ATOM 613 C CA . SER A 1 82 ? 1.358 -33.438 -4.988 1 97.62 82 SER A CA 1
ATOM 614 C C . SER A 1 82 ? 0.55 -33.438 -6.281 1 97.62 82 SER A C 1
ATOM 616 O O . SER A 1 82 ? -0.061 -34.438 -6.641 1 97.62 82 SER A O 1
ATOM 618 N N . GLN A 1 83 ? 0.547 -32.344 -6.996 1 98.12 83 GLN A N 1
ATOM 619 C CA . GLN A 1 83 ? -0.137 -32.219 -8.281 1 98.12 83 GLN A CA 1
ATOM 620 C C . GLN A 1 83 ? 0.786 -32.625 -9.43 1 98.12 83 GLN A C 1
ATOM 622 O O . GLN A 1 83 ? 0.418 -32.5 -10.602 1 98.12 83 GLN A O 1
ATOM 627 N N . GLY A 1 84 ? 2.053 -33.031 -9.094 1 98.56 84 GLY A N 1
ATOM 628 C CA . GLY A 1 84 ? 2.992 -33.5 -10.102 1 98.56 84 GLY A CA 1
ATOM 629 C C . GLY A 1 84 ? 3.9 -32.406 -10.625 1 98.56 84 GLY A C 1
ATOM 630 O O . GLY A 1 84 ? 4.57 -32.562 -11.648 1 98.56 84 GLY A O 1
ATOM 631 N N . LEU A 1 85 ? 3.918 -31.266 -9.961 1 98.81 85 LEU A N 1
ATOM 632 C CA . LEU A 1 85 ? 4.746 -30.141 -10.406 1 98.81 85 LEU A CA 1
ATOM 633 C C . LEU A 1 85 ? 6.152 -30.25 -9.82 1 98.81 85 LEU A C 1
ATOM 635 O O . LEU A 1 85 ? 6.324 -30.688 -8.68 1 98.81 85 LEU A O 1
ATOM 639 N N . ASN A 1 86 ? 7.148 -29.859 -10.609 1 98.88 86 ASN A N 1
ATOM 640 C CA . ASN A 1 86 ? 8.469 -29.5 -10.086 1 98.88 86 ASN A CA 1
ATOM 641 C C . ASN A 1 86 ? 8.453 -28.125 -9.438 1 98.88 86 ASN A C 1
ATOM 643 O O . ASN A 1 86 ? 7.652 -27.266 -9.797 1 98.88 86 ASN A O 1
ATOM 647 N N . ILE A 1 87 ? 9.359 -27.938 -8.422 1 98.88 87 ILE A N 1
ATOM 648 C CA . ILE A 1 87 ? 9.219 -26.703 -7.672 1 98.88 87 ILE A CA 1
ATOM 649 C C . ILE A 1 87 ? 10.578 -26.031 -7.516 1 98.88 87 ILE A C 1
ATOM 651 O O . ILE A 1 87 ? 11.562 -26.688 -7.152 1 98.88 87 ILE A O 1
ATOM 655 N N . VAL A 1 88 ? 10.633 -24.75 -7.832 1 98.94 88 VAL A N 1
ATOM 656 C CA . VAL A 1 88 ? 11.727 -23.891 -7.391 1 98.94 88 VAL A CA 1
ATOM 657 C C . VAL A 1 88 ? 11.352 -23.219 -6.07 1 98.94 88 VAL A C 1
ATOM 659 O O . VAL A 1 88 ? 10.383 -22.453 -6.012 1 98.94 88 VAL A O 1
ATOM 662 N N . ILE A 1 89 ? 12.102 -23.5 -5.051 1 98.81 89 ILE A N 1
ATOM 663 C CA . ILE A 1 89 ? 11.867 -22.922 -3.734 1 98.81 89 ILE A CA 1
ATOM 664 C C . ILE A 1 89 ? 12.852 -21.781 -3.49 1 98.81 89 ILE A C 1
ATOM 666 O O . ILE A 1 89 ? 14.062 -21.984 -3.5 1 98.81 89 ILE A O 1
ATOM 670 N N . VAL A 1 90 ? 12.305 -20.594 -3.281 1 98.75 90 VAL A N 1
ATOM 671 C CA . VAL A 1 90 ? 13.102 -19.406 -2.973 1 98.75 90 VAL A CA 1
ATOM 672 C C . VAL A 1 90 ? 12.922 -19.031 -1.503 1 98.75 90 VAL A C 1
ATOM 674 O O . VAL A 1 90 ? 11.805 -18.797 -1.048 1 98.75 90 VAL A O 1
ATOM 677 N N . SER A 1 91 ? 13.977 -18.984 -0.75 1 97.38 91 SER A N 1
ATOM 678 C CA . SER A 1 91 ? 13.922 -18.609 0.657 1 97.38 91 SER A CA 1
ATOM 679 C C . SER A 1 91 ? 15.32 -18.297 1.194 1 97.38 91 SER A C 1
ATOM 681 O O . SER A 1 91 ? 16.297 -18.281 0.438 1 97.38 91 SER A O 1
ATOM 683 N N . LEU A 1 92 ? 15.352 -17.953 2.465 1 96.38 92 LEU A N 1
ATOM 684 C CA . LEU A 1 92 ? 16.656 -17.797 3.092 1 96.38 92 LEU A CA 1
ATOM 685 C C . LEU A 1 92 ? 17.469 -19.078 2.977 1 96.38 92 LEU A C 1
ATOM 687 O O . LEU A 1 92 ? 16.922 -20.188 3.029 1 96.38 92 LEU A O 1
ATOM 691 N N . ASP A 1 93 ? 18.812 -18.922 2.809 1 96.25 93 ASP A N 1
ATOM 692 C CA . ASP A 1 93 ? 19.703 -20.078 2.744 1 96.25 93 ASP A CA 1
ATOM 693 C C . ASP A 1 93 ? 20.016 -20.609 4.141 1 96.25 93 ASP A C 1
ATOM 695 O O . ASP A 1 93 ? 21.125 -20.406 4.641 1 96.25 93 ASP A O 1
ATOM 699 N N . ASP A 1 94 ? 19.094 -21.281 4.715 1 96.25 94 ASP A N 1
ATOM 700 C CA . ASP A 1 94 ? 19.234 -21.75 6.09 1 96.25 94 ASP A CA 1
ATOM 701 C C . ASP A 1 94 ? 18.828 -23.219 6.215 1 96.25 94 ASP A C 1
ATOM 703 O O . ASP A 1 94 ? 18.641 -23.906 5.207 1 96.25 94 ASP A O 1
ATOM 707 N N . ASN A 1 95 ? 18.781 -23.656 7.43 1 96.38 95 ASN A N 1
ATOM 708 C CA . ASN A 1 95 ? 18.484 -25.078 7.68 1 96.38 95 ASN A CA 1
ATOM 709 C C . ASN A 1 95 ? 17.031 -25.406 7.371 1 96.38 95 ASN A C 1
ATOM 711 O O . ASN A 1 95 ? 16.719 -26.562 7.051 1 96.38 95 ASN A O 1
ATOM 715 N N . PHE A 1 96 ? 16.156 -24.422 7.441 1 94.12 96 PHE A N 1
ATOM 716 C CA . PHE A 1 96 ? 14.758 -24.656 7.105 1 94.12 96 PHE A CA 1
ATOM 717 C C . PHE A 1 96 ? 14.609 -25 5.625 1 94.12 96 PHE A C 1
ATOM 719 O O . PHE A 1 96 ? 13.898 -25.938 5.27 1 94.12 96 PHE A O 1
ATOM 726 N N . LEU A 1 97 ? 15.297 -24.25 4.801 1 97.44 97 LEU A N 1
ATOM 727 C CA . LEU A 1 97 ? 15.273 -24.516 3.369 1 97.44 97 LEU A CA 1
ATOM 728 C C . LEU A 1 97 ? 15.828 -25.906 3.068 1 97.44 97 LEU A C 1
ATOM 730 O O . LEU A 1 97 ? 15.219 -26.672 2.314 1 97.44 97 LEU A O 1
ATOM 734 N N . LYS A 1 98 ? 16.938 -26.234 3.65 1 97.81 98 LYS A N 1
ATOM 735 C CA . LYS A 1 98 ? 17.578 -27.531 3.416 1 97.81 98 LYS A CA 1
ATOM 736 C C . LYS A 1 98 ? 16.656 -28.688 3.83 1 97.81 98 LYS A C 1
ATOM 738 O O . LYS A 1 98 ? 16.547 -29.688 3.119 1 97.81 98 LYS A O 1
ATOM 743 N N . SER A 1 99 ? 16.062 -28.484 4.965 1 97.62 99 SER A N 1
ATOM 744 C CA . SER A 1 99 ? 15.156 -29.516 5.469 1 97.62 99 SER A CA 1
ATOM 745 C C . SER A 1 99 ? 13.961 -29.688 4.535 1 97.62 99 SER A C 1
ATOM 747 O O . SER A 1 99 ? 13.57 -30.812 4.227 1 97.62 99 SER A O 1
ATOM 749 N N . THR A 1 100 ? 13.383 -28.562 4.098 1 97.44 100 THR A N 1
ATOM 750 C CA . THR A 1 100 ? 12.234 -28.609 3.199 1 97.44 100 THR A CA 1
ATOM 751 C C . THR A 1 100 ? 12.602 -29.281 1.884 1 97.44 100 THR A C 1
ATOM 753 O O . THR A 1 100 ? 11.844 -30.109 1.366 1 97.44 100 THR A O 1
ATOM 756 N N . MET A 1 101 ? 13.781 -29.016 1.358 1 98.31 101 MET A N 1
ATOM 757 C CA . MET A 1 101 ? 14.25 -29.625 0.116 1 98.31 101 MET A CA 1
ATOM 758 C C . MET A 1 101 ? 14.383 -31.141 0.267 1 98.31 101 MET A C 1
ATOM 760 O O . MET A 1 101 ? 13.984 -31.891 -0.62 1 98.31 101 MET A O 1
ATOM 764 N N . ARG A 1 102 ? 14.945 -31.547 1.356 1 98.19 102 ARG A N 1
ATOM 765 C CA . ARG A 1 102 ? 15.125 -32.969 1.623 1 98.19 102 ARG A CA 1
ATOM 766 C C . ARG A 1 102 ? 13.773 -33.688 1.729 1 98.19 102 ARG A C 1
ATOM 768 O O . ARG A 1 102 ? 13.586 -34.75 1.149 1 98.19 102 ARG A O 1
ATOM 775 N N . GLU A 1 103 ? 12.875 -33.094 2.467 1 98.19 103 GLU A N 1
ATOM 776 C CA . GLU A 1 103 ? 11.555 -33.656 2.68 1 98.19 103 GLU A CA 1
ATOM 777 C C . GLU A 1 103 ? 10.789 -33.812 1.366 1 98.19 103 GLU A C 1
ATOM 779 O O . GLU A 1 103 ? 10.141 -34.812 1.12 1 98.19 103 GLU A O 1
ATOM 784 N N . LEU A 1 104 ? 10.859 -32.812 0.56 1 98.12 104 LEU A N 1
ATOM 785 C CA . LEU A 1 104 ? 10.195 -32.812 -0.74 1 98.12 104 LEU A CA 1
ATOM 786 C C . LEU A 1 104 ? 10.758 -33.938 -1.619 1 98.12 104 LEU A C 1
ATOM 788 O O . LEU A 1 104 ? 10 -34.688 -2.229 1 98.12 104 LEU A O 1
ATOM 792 N N . ALA A 1 105 ? 12.047 -34.031 -1.678 1 98.31 105 ALA A N 1
ATOM 793 C CA . ALA A 1 105 ? 12.711 -35.031 -2.506 1 98.31 105 ALA A CA 1
ATOM 794 C C . ALA A 1 105 ? 12.336 -36.469 -2.059 1 98.31 105 ALA A C 1
ATOM 796 O O . ALA A 1 105 ? 12.188 -37.344 -2.887 1 98.31 105 ALA A O 1
ATOM 797 N N . GLU A 1 106 ? 12.234 -36.594 -0.771 1 98.31 106 GLU A N 1
ATOM 798 C CA . GLU A 1 106 ? 11.891 -37.906 -0.214 1 98.31 106 GLU A CA 1
ATOM 799 C C . GLU A 1 106 ? 10.445 -38.281 -0.527 1 98.31 106 GLU A C 1
ATOM 801 O O . GLU A 1 106 ? 10.156 -39.438 -0.867 1 98.31 106 GLU A O 1
ATOM 806 N N . MET A 1 107 ? 9.57 -37.375 -0.408 1 98 107 MET A N 1
ATOM 807 C CA . MET A 1 107 ? 8.141 -37.625 -0.544 1 98 107 MET A CA 1
ATOM 808 C C . MET A 1 107 ? 7.746 -37.75 -2.012 1 98 107 MET A C 1
ATOM 810 O O . MET A 1 107 ? 6.836 -38.5 -2.359 1 98 107 MET A O 1
ATOM 814 N N . TYR A 1 108 ? 8.414 -36.938 -2.809 1 98.25 108 TYR A N 1
ATOM 815 C CA . TYR A 1 108 ? 8.094 -36.906 -4.23 1 98.25 108 TYR A CA 1
ATOM 816 C C . TYR A 1 108 ? 9.336 -37.156 -5.078 1 98.25 108 TYR A C 1
ATOM 818 O O . TYR A 1 108 ? 9.797 -36.281 -5.801 1 98.25 108 TYR A O 1
ATOM 826 N N . PRO A 1 109 ? 9.758 -38.375 -5.156 1 97.56 109 PRO A N 1
ATOM 827 C CA . PRO A 1 109 ? 11.039 -38.688 -5.793 1 97.56 109 PRO A CA 1
ATOM 828 C C . PRO A 1 109 ? 11 -38.531 -7.309 1 97.56 109 PRO A C 1
ATOM 830 O O . PRO A 1 109 ? 12.055 -38.469 -7.949 1 97.56 109 PRO A O 1
ATOM 833 N N . LYS A 1 110 ? 9.891 -38.469 -7.906 1 97.81 110 LYS A N 1
ATOM 834 C CA . LYS A 1 110 ? 9.781 -38.344 -9.359 1 97.81 110 LYS A CA 1
ATOM 835 C C . LYS A 1 110 ? 9.852 -36.906 -9.797 1 97.81 110 LYS A C 1
ATOM 837 O O . LYS A 1 110 ? 10.055 -36.594 -10.977 1 97.81 110 LYS A O 1
ATOM 842 N N . GLN A 1 111 ? 9.602 -36 -8.836 1 98.44 111 GLN A N 1
ATOM 843 C CA . GLN A 1 111 ? 9.633 -34.594 -9.125 1 98.44 111 GLN A CA 1
ATOM 844 C C . GLN A 1 111 ? 11.039 -34 -8.922 1 98.44 111 GLN A C 1
ATOM 846 O O . GLN A 1 111 ? 11.875 -34.625 -8.258 1 98.44 111 GLN A O 1
ATOM 851 N N . SER A 1 112 ? 11.312 -32.906 -9.57 1 98.62 112 SER A N 1
ATOM 852 C CA . SER A 1 112 ? 12.555 -32.156 -9.406 1 98.62 112 SER A CA 1
ATOM 853 C C . SER A 1 112 ? 12.344 -30.906 -8.562 1 98.62 112 SER A C 1
ATOM 855 O O . SER A 1 112 ? 11.328 -30.219 -8.703 1 98.62 112 SER A O 1
ATOM 857 N N . PHE A 1 113 ? 13.266 -30.656 -7.691 1 98.75 113 PHE A N 1
ATOM 858 C CA . PHE A 1 113 ? 13.211 -29.469 -6.832 1 98.75 113 PHE A CA 1
ATOM 859 C C . PHE A 1 113 ? 14.516 -28.688 -6.91 1 98.75 113 PHE A C 1
ATOM 861 O O . PHE A 1 113 ? 15.602 -29.266 -6.914 1 98.75 113 PHE A O 1
ATOM 868 N N . ARG A 1 114 ? 14.414 -27.375 -7.102 1 98.75 114 ARG A N 1
ATOM 869 C CA . ARG A 1 114 ? 15.555 -26.469 -7.105 1 98.75 114 ARG A CA 1
ATOM 870 C C . ARG A 1 114 ? 15.438 -25.438 -5.992 1 98.75 114 ARG A C 1
ATOM 872 O O . ARG A 1 114 ? 14.336 -24.984 -5.672 1 98.75 114 ARG A O 1
ATOM 879 N N . ALA A 1 115 ? 16.562 -25.141 -5.402 1 98.38 115 ALA A N 1
ATOM 880 C CA . ALA A 1 115 ? 16.578 -24.156 -4.332 1 98.38 115 ALA A CA 1
ATOM 881 C C . ALA A 1 115 ? 17.312 -22.891 -4.781 1 98.38 115 ALA A C 1
ATOM 883 O O . ALA A 1 115 ? 18.328 -22.953 -5.465 1 98.38 115 ALA A O 1
ATOM 884 N N . ALA A 1 116 ? 16.703 -21.719 -4.5 1 98.31 116 ALA A N 1
ATOM 885 C CA . ALA A 1 116 ? 17.375 -20.422 -4.551 1 98.31 116 ALA A CA 1
ATOM 886 C C . ALA A 1 116 ? 17.453 -19.781 -3.166 1 98.31 116 ALA A C 1
ATOM 888 O O . ALA A 1 116 ? 16.5 -19.156 -2.709 1 98.31 116 ALA A O 1
ATOM 889 N N . GLY A 1 117 ? 18.609 -19.984 -2.521 1 98.06 117 GLY A N 1
ATOM 890 C CA . GLY A 1 117 ? 18.844 -19.391 -1.222 1 98.06 117 GLY A CA 1
ATOM 891 C C . GLY A 1 117 ? 19.203 -17.906 -1.305 1 98.06 117 GLY A C 1
ATOM 892 O O . GLY A 1 117 ? 20.328 -17.562 -1.673 1 98.06 117 GLY A O 1
ATOM 893 N N . VAL A 1 118 ? 18.234 -17.031 -0.923 1 97.25 118 VAL A N 1
ATOM 894 C CA . VAL A 1 118 ? 18.469 -15.602 -1.055 1 97.25 118 VAL A CA 1
ATOM 895 C C . VAL A 1 118 ? 17.766 -14.852 0.08 1 97.25 118 VAL A C 1
ATOM 897 O O . VAL A 1 118 ? 16.844 -15.383 0.702 1 97.25 118 VAL A O 1
ATOM 900 N N . THR A 1 119 ? 18.219 -13.75 0.332 1 97.06 119 THR A N 1
ATOM 901 C CA . THR A 1 119 ? 17.562 -12.797 1.209 1 97.06 119 THR A CA 1
ATOM 902 C C . THR A 1 119 ? 16.969 -11.641 0.401 1 97.06 119 THR A C 1
ATOM 904 O O . THR A 1 119 ? 17.641 -11.062 -0.451 1 97.06 119 THR A O 1
ATOM 907 N N . PHE A 1 120 ? 15.703 -11.445 0.645 1 97.75 120 PHE A N 1
ATOM 908 C CA . PHE A 1 120 ? 15.086 -10.273 0.025 1 97.75 120 PHE A CA 1
ATOM 909 C C . PHE A 1 120 ? 15.352 -9.023 0.848 1 97.75 120 PHE A C 1
ATOM 911 O O . PHE A 1 120 ? 14.555 -8.664 1.722 1 97.75 120 PHE A O 1
ATOM 918 N N . SER A 1 121 ? 16.406 -8.359 0.498 1 97.25 121 SER A N 1
ATOM 919 C CA . SER A 1 121 ? 16.828 -7.133 1.177 1 97.25 121 SER A CA 1
ATOM 920 C C . SER A 1 121 ? 17.359 -6.102 0.186 1 97.25 121 SER A C 1
ATOM 922 O O . SER A 1 121 ? 17.797 -6.461 -0.908 1 97.25 121 SER A O 1
ATOM 924 N N . PRO A 1 122 ? 17.234 -4.82 0.667 1 96.25 122 PRO A N 1
ATOM 925 C CA . PRO A 1 122 ? 17.812 -3.809 -0.222 1 96.25 122 PRO A CA 1
ATOM 926 C C . PRO A 1 122 ? 19.266 -4.082 -0.564 1 96.25 122 PRO A C 1
ATOM 928 O O . PRO A 1 122 ? 20.047 -4.469 0.31 1 96.25 122 PRO A O 1
ATOM 931 N N . GLY A 1 123 ? 19.625 -3.951 -1.818 1 94.38 123 GLY A N 1
ATOM 932 C CA . GLY A 1 123 ? 21 -4.09 -2.25 1 94.38 123 GLY A CA 1
ATOM 933 C C . GLY A 1 123 ? 21.375 -5.52 -2.596 1 94.38 123 GLY A C 1
ATOM 934 O O . GLY A 1 123 ? 22.438 -5.762 -3.182 1 94.38 123 GLY A O 1
ATOM 935 N N . VAL A 1 124 ? 20.594 -6.5 -2.252 1 96.75 124 VAL A N 1
ATOM 936 C CA . VAL A 1 124 ? 20.859 -7.902 -2.557 1 96.75 124 VAL A CA 1
ATOM 937 C C . VAL A 1 124 ? 20.344 -8.242 -3.953 1 96.75 124 VAL A C 1
ATOM 939 O O . VAL A 1 124 ? 19.219 -7.867 -4.312 1 96.75 124 VAL A O 1
ATOM 942 N N . ASP A 1 125 ? 21.125 -8.875 -4.719 1 96.75 125 ASP A N 1
ATOM 943 C CA . ASP A 1 125 ? 20.734 -9.273 -6.066 1 96.75 125 ASP A CA 1
ATOM 944 C C . ASP A 1 125 ? 20.047 -10.641 -6.059 1 96.75 125 ASP A C 1
ATOM 946 O O . ASP A 1 125 ? 20.547 -11.586 -6.688 1 96.75 125 ASP A O 1
ATOM 950 N N . TYR A 1 126 ? 18.984 -10.719 -5.5 1 98.25 126 TYR A N 1
ATOM 951 C CA . TYR A 1 126 ? 18.25 -11.984 -5.375 1 98.25 126 TYR A CA 1
ATOM 952 C C . TYR A 1 126 ? 17.734 -12.438 -6.73 1 98.25 126 TYR A C 1
ATOM 954 O O . TYR A 1 126 ? 1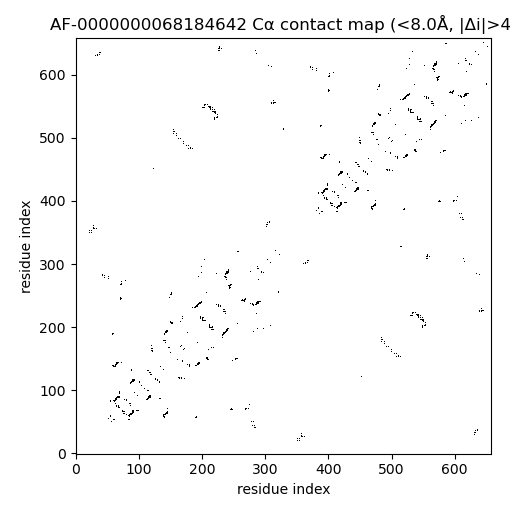7.5 -13.633 -6.941 1 98.25 126 TYR A O 1
ATOM 962 N N . MET A 1 127 ? 17.516 -11.547 -7.691 1 98.31 127 MET A N 1
ATOM 963 C CA . MET A 1 127 ? 17.016 -11.938 -9.008 1 98.31 127 MET A CA 1
ATOM 964 C C . MET A 1 127 ? 18.047 -12.758 -9.766 1 98.31 127 MET A C 1
ATOM 966 O O . MET A 1 127 ? 17.703 -13.641 -10.547 1 98.31 127 MET A O 1
ATOM 970 N N . ALA A 1 128 ? 19.312 -12.469 -9.539 1 98.12 128 ALA A N 1
ATOM 971 C CA . ALA A 1 128 ? 20.359 -13.25 -10.188 1 98.12 128 ALA A CA 1
ATOM 972 C C . ALA A 1 128 ? 20.25 -14.727 -9.82 1 98.12 128 ALA A C 1
ATOM 974 O O . ALA A 1 128 ? 20.391 -15.594 -10.68 1 98.12 128 ALA A O 1
ATOM 975 N N . LYS A 1 129 ? 20 -15 -8.609 1 97.94 129 LYS A N 1
ATOM 976 C CA . LYS A 1 129 ? 19.891 -16.375 -8.148 1 97.94 129 LYS A CA 1
ATOM 977 C C . LYS A 1 129 ? 18.609 -17.031 -8.648 1 97.94 129 LYS A C 1
ATOM 979 O O . LYS A 1 129 ? 18.609 -18.219 -9.008 1 97.94 129 LYS A O 1
ATOM 984 N N . ILE A 1 130 ? 17.547 -16.297 -8.648 1 98.62 130 ILE A N 1
ATOM 985 C CA . ILE A 1 130 ? 16.266 -16.812 -9.141 1 98.62 130 ILE A CA 1
ATOM 986 C C . ILE A 1 130 ? 16.375 -17.125 -10.633 1 98.62 130 ILE A C 1
ATOM 988 O O . ILE A 1 130 ? 15.922 -18.172 -11.086 1 98.62 130 ILE A O 1
ATOM 992 N N . ASN A 1 131 ? 17.016 -16.203 -11.336 1 98.19 131 ASN A N 1
ATOM 993 C CA . ASN A 1 131 ? 17.25 -16.422 -12.758 1 98.19 131 ASN A CA 1
ATOM 994 C C . ASN A 1 131 ? 18.094 -17.672 -13.008 1 98.19 131 ASN A C 1
ATOM 996 O O . ASN A 1 131 ? 17.812 -18.438 -13.922 1 98.19 131 ASN A O 1
ATOM 1000 N N . ALA A 1 132 ? 19.109 -17.797 -12.211 1 98.25 132 ALA A N 1
ATOM 1001 C CA . ALA A 1 132 ? 19.984 -18.969 -12.359 1 98.25 132 ALA A CA 1
ATOM 1002 C C . ALA A 1 132 ? 19.219 -20.266 -12.117 1 98.25 132 ALA A C 1
ATOM 1004 O O . ALA A 1 132 ? 19.453 -21.266 -12.797 1 98.25 132 ALA A O 1
ATOM 1005 N N . ALA A 1 133 ? 18.297 -20.25 -11.227 1 98.44 133 ALA A N 1
ATOM 1006 C CA . ALA A 1 133 ? 17.531 -21.438 -10.859 1 98.44 133 ALA A CA 1
ATOM 1007 C C . ALA A 1 133 ? 16.453 -21.734 -11.891 1 98.44 133 ALA A C 1
ATOM 1009 O O . ALA A 1 133 ? 15.891 -22.828 -11.922 1 98.44 133 ALA A O 1
ATOM 1010 N N . THR A 1 134 ? 16.109 -20.75 -12.773 1 98.69 134 THR A N 1
ATOM 1011 C CA . THR A 1 134 ? 14.938 -20.922 -13.609 1 98.69 134 THR A CA 1
ATOM 1012 C C . THR A 1 134 ? 15.289 -20.719 -15.086 1 98.69 134 THR A C 1
ATOM 1014 O O . THR A 1 134 ? 14.422 -20.844 -15.953 1 98.69 134 THR A O 1
ATOM 1017 N N . LYS A 1 135 ? 16.5 -20.422 -15.445 1 97.31 135 LYS A N 1
ATOM 1018 C CA . LYS A 1 135 ? 16.922 -19.969 -16.766 1 97.31 135 LYS A CA 1
ATOM 1019 C C . LYS A 1 135 ? 16.594 -21.016 -17.828 1 97.31 135 LYS A C 1
ATOM 1021 O O . LYS A 1 135 ? 16.359 -20.672 -19 1 97.31 135 LYS A O 1
ATOM 1026 N N . ASP A 1 136 ? 16.547 -22.266 -17.531 1 98.12 136 ASP A N 1
ATOM 1027 C CA . ASP A 1 136 ? 16.391 -23.328 -18.516 1 98.12 136 ASP A CA 1
ATOM 1028 C C . ASP A 1 136 ? 15.008 -23.969 -18.406 1 98.12 136 ASP A C 1
ATOM 1030 O O . ASP A 1 136 ? 14.766 -25.031 -19 1 98.12 136 ASP A O 1
ATOM 1034 N N . ILE A 1 137 ? 14.156 -23.375 -17.625 1 98.44 137 ILE A N 1
ATOM 1035 C CA . ILE A 1 137 ? 12.82 -23.938 -17.469 1 98.44 137 ILE A CA 1
ATOM 1036 C C . ILE A 1 137 ? 11.773 -22.844 -17.641 1 98.44 137 ILE A C 1
ATOM 1038 O O . ILE A 1 137 ? 12.086 -21.656 -17.484 1 98.44 137 ILE A O 1
ATOM 1042 N N . ASP A 1 138 ? 10.531 -23.234 -17.984 1 98.12 138 ASP A N 1
ATOM 1043 C CA . ASP A 1 138 ? 9.375 -22.344 -17.984 1 98.12 138 ASP A CA 1
ATOM 1044 C C . ASP A 1 138 ? 8.609 -22.453 -16.672 1 98.12 138 ASP A C 1
ATOM 1046 O O . ASP A 1 138 ? 8.297 -23.547 -16.203 1 98.12 138 ASP A O 1
ATOM 1050 N N . VAL A 1 139 ? 8.328 -21.297 -16.062 1 98.69 139 VAL A N 1
ATOM 1051 C CA . VAL A 1 139 ? 7.652 -21.281 -14.773 1 98.69 139 VAL A CA 1
ATOM 1052 C C . VAL A 1 139 ? 6.363 -20.469 -14.883 1 98.69 139 VAL A C 1
ATOM 1054 O O . VAL A 1 139 ? 6.34 -19.281 -14.555 1 98.69 139 VAL A O 1
ATOM 1057 N N . PRO A 1 140 ? 5.281 -21.078 -15.188 1 98.69 140 PRO A N 1
ATOM 1058 C CA . PRO A 1 140 ? 4.027 -20.359 -15.359 1 98.69 140 PRO A CA 1
ATOM 1059 C C . PRO A 1 140 ? 3.299 -20.109 -14.039 1 98.69 140 PRO A C 1
ATOM 1061 O O . PRO A 1 140 ? 2.336 -19.328 -13.992 1 98.69 140 PRO A O 1
ATOM 1064 N N . ILE A 1 141 ? 3.711 -20.797 -12.945 1 98.94 141 ILE A N 1
ATOM 1065 C CA . ILE A 1 141 ? 3.053 -20.703 -11.648 1 98.94 141 ILE A CA 1
ATOM 1066 C C . ILE A 1 141 ? 4 -20.078 -10.625 1 98.94 141 ILE A C 1
ATOM 1068 O O . ILE A 1 141 ? 5.055 -20.641 -10.32 1 98.94 141 ILE A O 1
ATOM 1072 N N . VAL A 1 142 ? 3.615 -18.906 -10.148 1 98.94 142 VAL A N 1
ATOM 1073 C CA . VAL A 1 142 ? 4.48 -18.172 -9.227 1 98.94 142 VAL A CA 1
ATOM 1074 C C . VAL A 1 142 ? 3.693 -17.781 -7.98 1 98.94 142 VAL A C 1
ATOM 1076 O O . VAL A 1 142 ? 2.66 -17.109 -8.078 1 98.94 142 VAL A O 1
ATOM 1079 N N . PHE A 1 143 ? 4.191 -18.219 -6.852 1 98.88 143 PHE A N 1
ATOM 1080 C CA . PHE A 1 143 ? 3.654 -17.797 -5.562 1 98.88 143 PHE A CA 1
ATOM 1081 C C . PHE A 1 143 ? 4.609 -16.844 -4.859 1 98.88 143 PHE A C 1
ATOM 1083 O O . PHE A 1 143 ? 5.637 -17.266 -4.32 1 98.88 143 PHE A O 1
ATOM 1090 N N . ASN A 1 144 ? 4.254 -15.57 -4.883 1 98.81 144 ASN A N 1
ATOM 1091 C CA . ASN A 1 144 ? 4.926 -14.586 -4.043 1 98.81 144 ASN A CA 1
ATOM 1092 C C . ASN A 1 144 ? 4.441 -14.656 -2.6 1 98.81 144 ASN A C 1
ATOM 1094 O O . ASN A 1 144 ? 3.506 -13.945 -2.223 1 98.81 144 ASN A O 1
ATOM 1098 N N . ASN A 1 145 ? 5.137 -15.438 -1.808 1 97.94 145 ASN A N 1
ATOM 1099 C CA . ASN A 1 145 ? 4.664 -15.734 -0.459 1 97.94 145 ASN A CA 1
ATOM 1100 C C . ASN A 1 145 ? 5.629 -15.211 0.601 1 97.94 145 ASN A C 1
ATOM 1102 O O . ASN A 1 145 ? 5.25 -15.047 1.764 1 97.94 145 ASN A O 1
ATOM 1106 N N . ALA A 1 146 ? 6.855 -14.922 0.198 1 97.44 146 ALA A N 1
ATOM 1107 C CA . ALA A 1 146 ? 7.855 -14.484 1.167 1 97.44 146 ALA A CA 1
ATOM 1108 C C . ALA A 1 146 ? 7.395 -13.227 1.895 1 97.44 146 ALA A C 1
ATOM 1110 O O . ALA A 1 146 ? 6.844 -12.312 1.277 1 97.44 146 ALA A O 1
ATOM 1111 N N . GLY A 1 147 ? 7.559 -13.227 3.148 1 95.38 147 GLY A N 1
ATOM 1112 C CA . GLY A 1 147 ? 7.215 -12.07 3.969 1 95.38 147 GLY A CA 1
ATOM 1113 C C . GLY A 1 147 ? 7.523 -12.273 5.441 1 95.38 147 GLY A C 1
ATOM 1114 O O . GLY A 1 147 ? 7.684 -13.406 5.898 1 95.38 147 GLY A O 1
ATOM 1115 N N . PHE A 1 148 ? 7.656 -11.227 6.109 1 93.44 148 PHE A N 1
ATOM 1116 C CA . PHE A 1 148 ? 7.82 -11.234 7.559 1 93.44 148 PHE A CA 1
ATOM 1117 C C . PHE A 1 148 ? 7.324 -9.938 8.172 1 93.44 148 PHE A C 1
ATOM 1119 O O . PHE A 1 148 ? 6.965 -9 7.457 1 93.44 148 PHE A O 1
ATOM 1126 N N . MET A 1 149 ? 7.18 -9.961 9.477 1 92.94 149 MET A N 1
ATOM 1127 C CA . MET A 1 149 ? 6.645 -8.812 10.195 1 92.94 149 MET A CA 1
ATOM 1128 C C . MET A 1 149 ? 7.695 -8.219 11.125 1 92.94 149 MET A C 1
ATOM 1130 O O . MET A 1 149 ? 8.445 -8.953 11.773 1 92.94 149 MET A O 1
ATOM 1134 N N . VAL A 1 150 ? 7.797 -6.949 11.07 1 92.88 150 VAL A N 1
ATOM 1135 C CA . VAL A 1 150 ? 8.57 -6.195 12.055 1 92.88 150 VAL A CA 1
ATOM 1136 C C . VAL A 1 150 ? 7.625 -5.477 13.016 1 92.88 150 VAL A C 1
ATOM 1138 O O . VAL A 1 150 ? 6.758 -4.715 12.586 1 92.88 150 VAL A O 1
ATOM 1141 N N . THR A 1 151 ? 7.785 -5.777 14.289 1 92.12 151 THR A N 1
ATOM 1142 C CA . THR A 1 151 ? 6.902 -5.156 15.273 1 92.12 151 THR A CA 1
ATOM 1143 C C . THR A 1 151 ? 7.621 -4.027 16 1 92.12 151 THR A C 1
ATOM 1145 O O . THR A 1 151 ? 8.852 -4.016 16.078 1 92.12 151 THR A O 1
ATOM 1148 N N . GLY A 1 152 ? 6.82 -3.041 16.516 1 91.75 152 GLY A N 1
ATOM 1149 C CA . GLY A 1 152 ? 7.32 -1.885 17.25 1 91.75 152 GLY A CA 1
ATOM 1150 C C . GLY A 1 152 ? 6.879 -0.565 16.641 1 91.75 152 GLY A C 1
ATOM 1151 O O . GLY A 1 152 ? 6.438 -0.518 15.492 1 91.75 152 GLY A O 1
ATOM 1152 N N . PHE A 1 153 ? 7.004 0.462 17.469 1 94.56 153 PHE A N 1
ATOM 1153 C CA . PHE A 1 153 ? 6.738 1.802 16.969 1 94.56 153 PHE A CA 1
ATOM 1154 C C . PHE A 1 153 ? 7.777 2.199 15.922 1 94.56 153 PHE A C 1
ATOM 1156 O O . PHE A 1 153 ? 8.938 1.789 16 1 94.56 153 PHE A O 1
ATOM 1163 N N . LEU A 1 154 ? 7.383 3.006 14.953 1 96.56 154 LEU A N 1
ATOM 1164 C CA . LEU A 1 154 ? 8.266 3.445 13.875 1 96.56 154 LEU A CA 1
ATOM 1165 C C . LEU A 1 154 ? 9.562 4.016 14.445 1 96.56 154 LEU A C 1
ATOM 1167 O O . LEU A 1 154 ? 10.656 3.678 13.969 1 96.56 154 LEU A O 1
ATOM 1171 N N . ASP A 1 155 ? 9.438 4.883 15.461 1 95.88 155 ASP A N 1
ATOM 1172 C CA . ASP A 1 155 ? 10.578 5.637 15.969 1 95.88 155 ASP A CA 1
ATOM 1173 C C . ASP A 1 155 ? 11.5 4.742 16.797 1 95.88 155 ASP A C 1
ATOM 1175 O O . ASP A 1 155 ? 12.641 5.109 17.078 1 95.88 155 ASP A O 1
ATOM 1179 N N . GLN A 1 156 ? 11.047 3.537 17.125 1 94.12 156 GLN A N 1
ATOM 1180 C CA . GLN A 1 156 ? 11.82 2.639 17.969 1 94.12 156 GLN A CA 1
ATOM 1181 C C . GLN A 1 156 ? 12.383 1.472 17.156 1 94.12 156 GLN A C 1
ATOM 1183 O O . GLN A 1 156 ? 13.141 0.653 17.688 1 94.12 156 GLN A O 1
ATOM 1188 N N . THR A 1 157 ? 12.07 1.383 15.977 1 95.62 157 THR A N 1
ATOM 1189 C CA . THR A 1 157 ? 12.5 0.283 15.117 1 95.62 157 THR A CA 1
ATOM 1190 C C . THR A 1 157 ? 13.648 0.719 14.211 1 95.62 157 THR A C 1
ATOM 1192 O O . THR A 1 157 ? 13.578 1.772 13.578 1 95.62 157 THR A O 1
ATOM 1195 N N . PRO A 1 158 ? 14.766 -0.094 14.18 1 97 158 PRO A N 1
ATOM 1196 C CA . PRO A 1 158 ? 15.852 0.279 13.273 1 97 158 PRO A CA 1
ATOM 1197 C C . PRO A 1 158 ? 15.398 0.393 11.82 1 97 158 PRO A C 1
ATOM 1199 O O . PRO A 1 158 ? 14.68 -0.475 11.328 1 97 158 PRO A O 1
ATOM 1202 N N . ILE A 1 159 ? 15.875 1.418 11.141 1 97.94 159 ILE A N 1
ATOM 1203 C CA . ILE A 1 159 ? 15.43 1.732 9.789 1 97.94 159 ILE A CA 1
ATOM 1204 C C . ILE A 1 159 ? 15.789 0.583 8.852 1 97.94 159 ILE A C 1
ATOM 1206 O O . ILE A 1 159 ? 15.031 0.268 7.93 1 97.94 159 ILE A O 1
ATOM 1210 N N . GLY A 1 160 ? 16.906 -0.072 9.078 1 97.62 160 GLY A N 1
ATOM 1211 C CA . GLY A 1 160 ? 17.312 -1.186 8.242 1 97.62 160 GLY A CA 1
ATOM 1212 C C . GLY A 1 160 ? 16.312 -2.326 8.227 1 97.62 160 GLY A C 1
ATOM 1213 O O . GLY A 1 160 ? 16.078 -2.945 7.191 1 97.62 160 GLY A O 1
ATOM 1214 N N . LYS A 1 161 ? 15.711 -2.637 9.344 1 97.06 161 LYS A N 1
ATOM 1215 C CA . LYS A 1 161 ? 14.703 -3.688 9.445 1 97.06 161 LYS A CA 1
ATOM 1216 C C . LYS A 1 161 ? 13.43 -3.307 8.695 1 97.06 161 LYS A C 1
ATOM 1218 O O . LYS A 1 161 ? 12.812 -4.152 8.039 1 97.06 161 LYS A O 1
ATOM 1223 N N . LEU A 1 162 ? 13.094 -2.078 8.828 1 98.12 162 LEU A N 1
ATOM 1224 C CA . LEU A 1 162 ? 11.898 -1.596 8.141 1 98.12 162 LEU A CA 1
ATOM 1225 C C . LEU A 1 162 ? 12.078 -1.669 6.629 1 98.12 162 LEU A C 1
ATOM 1227 O O . LEU A 1 162 ? 11.172 -2.1 5.914 1 98.12 162 LEU A O 1
ATOM 1231 N N . LEU A 1 163 ? 13.242 -1.256 6.168 1 98.38 163 LEU A N 1
ATOM 1232 C CA . LEU A 1 163 ? 13.508 -1.278 4.734 1 98.38 163 LEU A CA 1
ATOM 1233 C C . LEU A 1 163 ? 13.57 -2.711 4.219 1 98.38 163 LEU A C 1
ATOM 1235 O O . LEU A 1 163 ? 13.141 -2.986 3.094 1 98.38 163 LEU A O 1
ATOM 1239 N N . ALA A 1 164 ? 14.125 -3.602 5.016 1 97.88 164 ALA A N 1
ATOM 1240 C CA . ALA A 1 164 ? 14.117 -5.016 4.648 1 97.88 164 ALA A CA 1
ATOM 1241 C C . ALA A 1 164 ? 12.695 -5.555 4.57 1 97.88 164 ALA A C 1
ATOM 1243 O O . ALA A 1 164 ? 12.375 -6.371 3.699 1 97.88 164 ALA A O 1
ATOM 1244 N N . ASN A 1 165 ? 11.906 -5.152 5.488 1 98 165 ASN A N 1
ATOM 1245 C CA . ASN A 1 165 ? 10.492 -5.535 5.473 1 98 165 ASN A CA 1
ATOM 1246 C C . ASN A 1 165 ? 9.805 -5.094 4.184 1 98 165 ASN A C 1
ATOM 1248 O O . ASN A 1 165 ? 9.062 -5.867 3.58 1 98 165 ASN A O 1
ATOM 1252 N N . ILE A 1 166 ? 10.062 -3.871 3.74 1 98.75 166 ILE A N 1
ATOM 1253 C CA . ILE A 1 166 ? 9.492 -3.346 2.504 1 98.75 166 ILE A CA 1
ATOM 1254 C C . ILE A 1 166 ? 9.984 -4.172 1.318 1 98.75 166 ILE A C 1
ATOM 1256 O O . ILE A 1 166 ? 9.188 -4.598 0.479 1 98.75 166 ILE A O 1
ATOM 1260 N N . GLU A 1 167 ? 11.242 -4.395 1.323 1 98.62 167 GLU A N 1
ATOM 1261 C CA . GLU A 1 167 ? 11.836 -5.121 0.204 1 98.62 167 GLU A CA 1
ATOM 1262 C C . GLU A 1 167 ? 11.273 -6.539 0.104 1 98.62 167 GLU A C 1
ATOM 1264 O O . GLU A 1 167 ? 10.844 -6.969 -0.969 1 98.62 167 GLU A O 1
ATOM 1269 N N . CYS A 1 168 ? 11.203 -7.188 1.152 1 98.5 168 CYS A N 1
ATOM 1270 C CA . CYS A 1 168 ? 10.805 -8.586 1.171 1 98.5 168 CYS A CA 1
ATOM 1271 C C . CYS A 1 168 ? 9.32 -8.734 0.866 1 98.5 168 CYS A C 1
ATOM 1273 O O . CYS A 1 168 ? 8.93 -9.555 0.028 1 98.5 168 CYS A O 1
ATOM 1275 N N . ASN A 1 169 ? 8.539 -7.926 1.497 1 98.25 169 ASN A N 1
ATOM 1276 C CA . ASN A 1 169 ? 7.094 -8.117 1.442 1 98.25 169 ASN A CA 1
ATOM 1277 C C . ASN A 1 169 ? 6.496 -7.496 0.182 1 98.25 169 ASN A C 1
ATOM 1279 O O . ASN A 1 169 ? 5.391 -7.859 -0.229 1 98.25 169 ASN A O 1
ATOM 1283 N N . ALA A 1 170 ? 7.199 -6.508 -0.414 1 98.62 170 ALA A N 1
ATOM 1284 C CA . ALA A 1 170 ? 6.547 -5.754 -1.481 1 98.62 170 ALA A CA 1
ATOM 1285 C C . ALA A 1 170 ? 7.426 -5.691 -2.727 1 98.62 170 ALA A C 1
ATOM 1287 O O . ALA A 1 170 ? 7.129 -6.336 -3.736 1 98.62 170 ALA A O 1
ATOM 1288 N N . THR A 1 171 ? 8.586 -5.066 -2.648 1 98.75 171 THR A N 1
ATOM 1289 C CA . THR A 1 171 ? 9.406 -4.754 -3.816 1 98.75 171 THR A CA 1
ATOM 1290 C C . THR A 1 171 ? 9.836 -6.027 -4.531 1 98.75 171 THR A C 1
ATOM 1292 O O . THR A 1 171 ? 9.828 -6.09 -5.766 1 98.75 171 THR A O 1
ATOM 1295 N N . ALA A 1 172 ? 10.195 -7.016 -3.791 1 98.75 172 ALA A N 1
ATOM 1296 C CA . ALA A 1 172 ? 10.656 -8.273 -4.379 1 98.75 172 ALA A CA 1
ATOM 1297 C C . ALA A 1 172 ? 9.562 -8.914 -5.23 1 98.75 172 ALA A C 1
ATOM 1299 O O . ALA A 1 172 ? 9.852 -9.484 -6.285 1 98.75 172 ALA A O 1
ATOM 1300 N N . SER A 1 173 ? 8.344 -8.836 -4.777 1 98.69 173 SER A N 1
ATOM 1301 C CA . SER A 1 173 ? 7.242 -9.43 -5.527 1 98.69 173 SER A CA 1
ATOM 1302 C C . SER A 1 173 ? 7.051 -8.734 -6.871 1 98.69 173 SER A C 1
ATOM 1304 O O . SER A 1 173 ? 6.625 -9.359 -7.844 1 98.69 173 SER A O 1
ATOM 1306 N N . VAL A 1 174 ? 7.355 -7.441 -6.953 1 98.81 174 VAL A N 1
ATOM 1307 C CA . VAL A 1 174 ? 7.262 -6.699 -8.203 1 98.81 174 VAL A CA 1
ATOM 1308 C C . VAL A 1 174 ? 8.328 -7.188 -9.18 1 98.81 174 VAL A C 1
ATOM 1310 O O . VAL A 1 174 ? 8.047 -7.449 -10.352 1 98.81 174 VAL A O 1
ATOM 1313 N N . ASN A 1 175 ? 9.594 -7.336 -8.695 1 98.69 175 ASN A N 1
ATOM 1314 C CA . ASN A 1 175 ? 10.688 -7.844 -9.508 1 98.69 175 ASN A CA 1
ATOM 1315 C C . ASN A 1 175 ? 10.367 -9.219 -10.086 1 98.69 175 ASN A C 1
ATOM 1317 O O . ASN A 1 175 ? 10.523 -9.445 -11.289 1 98.69 175 ASN A O 1
ATOM 1321 N N . ILE A 1 176 ? 9.891 -10.047 -9.242 1 98.88 176 ILE A N 1
ATOM 1322 C CA . ILE A 1 176 ? 9.641 -11.438 -9.602 1 98.88 176 ILE A CA 1
ATOM 1323 C C . ILE A 1 176 ? 8.453 -11.516 -10.562 1 98.88 176 ILE A C 1
ATOM 1325 O O . ILE A 1 176 ? 8.539 -12.164 -11.609 1 98.88 176 ILE A O 1
ATOM 1329 N N . SER A 1 177 ? 7.379 -10.82 -10.234 1 98.88 177 SER A N 1
ATOM 1330 C CA . SER A 1 177 ? 6.191 -10.836 -11.078 1 98.88 177 SER A CA 1
ATOM 1331 C C . SER A 1 177 ? 6.488 -10.25 -12.461 1 98.88 177 SER A C 1
ATOM 1333 O O . SER A 1 177 ? 6.027 -10.773 -13.477 1 98.88 177 SER A O 1
ATOM 1335 N N . HIS A 1 178 ? 7.223 -9.125 -12.453 1 98.81 178 HIS A N 1
ATOM 1336 C CA . HIS A 1 178 ? 7.582 -8.492 -13.711 1 98.81 178 HIS A CA 1
ATOM 1337 C C . HIS A 1 178 ? 8.305 -9.461 -14.633 1 98.81 178 HIS A C 1
ATOM 1339 O O . HIS A 1 178 ? 7.965 -9.578 -15.812 1 98.81 178 HIS A O 1
ATOM 1345 N N . PHE A 1 179 ? 9.258 -10.195 -14.117 1 98.69 179 PHE A N 1
ATOM 1346 C CA . PHE A 1 179 ? 10.086 -11.117 -14.883 1 98.69 179 PHE A CA 1
ATOM 1347 C C . PHE A 1 179 ? 9.242 -12.25 -15.453 1 98.69 179 PHE A C 1
ATOM 1349 O O . PHE A 1 179 ? 9.297 -12.523 -16.656 1 98.69 179 PHE A O 1
ATOM 1356 N N . PHE A 1 180 ? 8.414 -12.867 -14.695 1 98.81 180 PHE A N 1
ATOM 1357 C CA . PHE A 1 180 ? 7.699 -14.062 -15.133 1 98.81 180 PHE A CA 1
ATOM 1358 C C . PHE A 1 180 ? 6.484 -13.688 -15.977 1 98.81 180 PHE A C 1
ATOM 1360 O O . PHE A 1 180 ? 6.125 -14.414 -16.906 1 98.81 180 PHE A O 1
ATOM 1367 N N . VAL A 1 181 ? 5.805 -12.57 -15.641 1 98.75 181 VAL A N 1
ATOM 1368 C CA . VAL A 1 181 ? 4.68 -12.117 -16.453 1 98.75 181 VAL A CA 1
ATOM 1369 C C . VAL A 1 181 ? 5.164 -11.781 -17.859 1 98.75 181 VAL A C 1
ATOM 1371 O O . VAL A 1 181 ? 4.512 -12.125 -18.844 1 98.75 181 VAL A O 1
ATOM 1374 N N . GLN A 1 182 ? 6.32 -11.141 -17.938 1 98.19 182 GLN A N 1
ATOM 1375 C CA . GLN A 1 182 ? 6.879 -10.828 -19.25 1 98.19 182 GLN A CA 1
ATOM 1376 C C . GLN A 1 182 ? 7.094 -12.102 -20.078 1 98.19 182 GLN A C 1
ATOM 1378 O O . GLN A 1 182 ? 6.789 -12.133 -21.266 1 98.19 182 GLN A O 1
ATOM 1383 N N . LYS A 1 183 ? 7.609 -13.109 -19.469 1 98.12 183 LYS A N 1
ATOM 1384 C CA . LYS A 1 183 ? 7.867 -14.375 -20.156 1 98.12 183 LYS A CA 1
ATOM 1385 C C . LYS A 1 183 ? 6.562 -15.031 -20.609 1 98.12 183 LYS A C 1
ATOM 1387 O O . LYS A 1 183 ? 6.477 -15.555 -21.719 1 98.12 183 LYS A O 1
ATOM 1392 N N . LEU A 1 184 ? 5.562 -15.023 -19.734 1 98.56 184 LEU A N 1
ATOM 1393 C CA . LEU A 1 184 ? 4.273 -15.625 -20.062 1 98.56 184 LEU A CA 1
ATOM 1394 C C . LEU A 1 184 ? 3.617 -14.914 -21.234 1 98.56 184 LEU A C 1
ATOM 1396 O O . LEU A 1 184 ? 3.102 -15.562 -22.156 1 98.56 184 LEU A O 1
ATOM 1400 N N . VAL A 1 185 ? 3.658 -13.586 -21.156 1 97.94 185 VAL A N 1
ATOM 1401 C CA . VAL A 1 185 ? 3.045 -12.797 -22.219 1 97.94 185 VAL A CA 1
ATOM 1402 C C . VAL A 1 185 ? 3.773 -13.047 -23.531 1 97.94 185 VAL A C 1
ATOM 1404 O O . VAL A 1 185 ? 3.139 -13.25 -24.562 1 97.94 185 VAL A O 1
ATOM 1407 N N . ALA A 1 186 ? 5.094 -13.062 -23.484 1 96.62 186 ALA A N 1
ATOM 1408 C CA . ALA A 1 186 ? 5.906 -13.258 -24.672 1 96.62 186 ALA A CA 1
ATOM 1409 C C . ALA A 1 186 ? 5.629 -14.625 -25.312 1 96.62 186 ALA A C 1
ATOM 1411 O O . ALA A 1 186 ? 5.613 -14.75 -26.531 1 96.62 186 ALA A O 1
ATOM 1412 N N . LYS A 1 187 ? 5.344 -15.586 -24.516 1 97.19 187 LYS A N 1
ATOM 1413 C CA . LYS A 1 187 ? 5.137 -16.953 -25 1 97.19 187 LYS A CA 1
ATOM 1414 C C . LYS A 1 187 ? 3.656 -17.234 -25.234 1 97.19 187 LYS A C 1
ATOM 1416 O O . LYS A 1 187 ? 3.281 -18.344 -25.609 1 97.19 187 LYS A O 1
ATOM 1421 N N . LYS A 1 188 ? 2.822 -16.234 -24.953 1 97 188 LYS A N 1
ATOM 1422 C CA . LYS A 1 188 ? 1.375 -16.406 -25.016 1 97 188 LYS A CA 1
ATOM 1423 C C . LYS A 1 188 ? 0.934 -17.625 -24.219 1 97 188 LYS A C 1
ATOM 1425 O O . LYS A 1 188 ? 0.128 -18.438 -24.688 1 97 188 LYS A O 1
ATOM 1430 N N . ALA A 1 189 ? 1.56 -17.766 -23.062 1 97.88 189 ALA A N 1
ATOM 1431 C CA . ALA A 1 189 ? 1.285 -18.891 -22.188 1 97.88 189 ALA A CA 1
ATOM 1432 C C . ALA A 1 189 ? 0.334 -18.5 -21.062 1 97.88 189 ALA A C 1
ATOM 1434 O O . ALA A 1 189 ? 0.341 -17.359 -20.609 1 97.88 189 ALA A O 1
ATOM 1435 N N . LYS A 1 190 ? -0.431 -19.5 -20.625 1 98.44 190 LYS A N 1
ATOM 1436 C CA . LYS A 1 190 ? -1.263 -19.312 -19.438 1 98.44 190 LYS A CA 1
ATOM 1437 C C . LYS A 1 190 ? -0.452 -19.531 -18.172 1 98.44 190 LYS A C 1
ATOM 1439 O O . LYS A 1 190 ? 0.604 -20.156 -18.188 1 98.44 190 LYS A O 1
ATOM 1444 N N . GLY A 1 191 ? -0.914 -18.953 -17.094 1 98.81 191 GLY A N 1
ATOM 1445 C CA . GLY A 1 191 ? -0.256 -19.109 -15.812 1 98.81 191 GLY A CA 1
ATOM 1446 C C . GLY A 1 191 ? -0.959 -18.359 -14.688 1 98.81 191 GLY A C 1
ATOM 1447 O O . GLY A 1 191 ? -2.117 -17.969 -14.828 1 98.81 191 GLY A O 1
ATOM 1448 N N . CYS A 1 192 ? -0.267 -18.281 -13.523 1 98.88 192 CYS A N 1
ATOM 1449 C CA . CYS A 1 192 ? -0.829 -17.516 -12.422 1 98.88 192 CYS A CA 1
ATOM 1450 C C . CYS A 1 192 ? 0.273 -16.891 -11.578 1 98.88 192 CYS A C 1
ATOM 1452 O O . CYS A 1 192 ? 1.377 -17.422 -11.492 1 98.88 192 CYS A O 1
ATOM 1454 N N . ILE A 1 193 ? 0.03 -15.758 -11.117 1 98.94 193 ILE A N 1
ATOM 1455 C CA . ILE A 1 193 ? 0.822 -15.023 -10.133 1 98.94 193 ILE A CA 1
ATOM 1456 C C . ILE A 1 193 ? 0.009 -14.828 -8.859 1 98.94 193 ILE A C 1
ATOM 1458 O O . ILE A 1 193 ? -1.009 -14.133 -8.859 1 98.94 193 ILE A O 1
ATOM 1462 N N . VAL A 1 194 ? 0.445 -15.43 -7.738 1 98.88 194 VAL A N 1
ATOM 1463 C CA . VAL A 1 194 ? -0.313 -15.398 -6.492 1 98.88 194 VAL A CA 1
ATOM 1464 C C . VAL A 1 194 ? 0.494 -14.68 -5.414 1 98.88 194 VAL A C 1
ATOM 1466 O O . VAL A 1 194 ? 1.705 -14.883 -5.301 1 98.88 194 VAL A O 1
ATOM 1469 N N . PHE A 1 195 ? -0.179 -13.828 -4.684 1 98.69 195 PHE A N 1
ATOM 1470 C CA . PHE A 1 195 ? 0.441 -13.086 -3.594 1 98.69 195 PHE A CA 1
ATOM 1471 C C . PHE A 1 195 ? -0.165 -13.484 -2.252 1 98.69 195 PHE A C 1
ATOM 1473 O O . PHE A 1 195 ? -1.375 -13.695 -2.15 1 98.69 195 PHE A O 1
ATOM 1480 N N . THR A 1 196 ? 0.678 -13.609 -1.262 1 97 196 THR A N 1
ATOM 1481 C CA . THR A 1 196 ? 0.195 -13.734 0.109 1 97 196 THR A CA 1
ATOM 1482 C C . THR A 1 196 ? 0.169 -12.367 0.799 1 97 196 THR A C 1
ATOM 1484 O O . THR A 1 196 ? 1.221 -11.805 1.109 1 97 196 THR A O 1
ATOM 1487 N N . SER A 1 197 ? -0.955 -11.859 0.947 1 96.94 197 SER A N 1
ATOM 1488 C CA . SER A 1 197 ? -1.167 -10.602 1.654 1 96.94 197 SER A CA 1
ATOM 1489 C C . SER A 1 197 ? -1.72 -10.836 3.055 1 96.94 197 SER A C 1
ATOM 1491 O O . SER A 1 197 ? -1.307 -11.781 3.738 1 96.94 197 SER A O 1
ATOM 1493 N N . SER A 1 198 ? -2.527 -9.914 3.559 1 92.75 198 SER A N 1
ATOM 1494 C CA . SER A 1 198 ? -3.066 -10.023 4.91 1 92.75 198 SER A CA 1
ATOM 1495 C C . SER A 1 198 ? -4.207 -9.039 5.129 1 92.75 198 SER A C 1
ATOM 1497 O O . SER A 1 198 ? -4.328 -8.047 4.402 1 92.75 198 SER A O 1
ATOM 1499 N N . VAL A 1 199 ? -4.969 -9.367 6.148 1 90.5 199 VAL A N 1
ATOM 1500 C CA . VAL A 1 199 ? -6.008 -8.445 6.598 1 90.5 199 VAL A CA 1
ATOM 1501 C C . VAL A 1 199 ? -5.375 -7.156 7.105 1 90.5 199 VAL A C 1
ATOM 1503 O O . VAL A 1 199 ? -5.988 -6.09 7.039 1 90.5 199 VAL A O 1
ATOM 1506 N N . ALA A 1 200 ? -4.18 -7.223 7.484 1 91.69 200 ALA A N 1
ATOM 1507 C CA . ALA A 1 200 ? -3.451 -6.055 7.973 1 91.69 200 ALA A CA 1
ATOM 1508 C C . ALA A 1 200 ? -3.355 -4.977 6.895 1 91.69 200 ALA A C 1
ATOM 1510 O O . ALA A 1 200 ? -3.129 -3.805 7.199 1 91.69 200 ALA A O 1
ATOM 1511 N N . GLY A 1 201 ? -3.594 -5.34 5.672 1 93.56 201 GLY A N 1
ATOM 1512 C CA . GLY A 1 201 ? -3.477 -4.406 4.562 1 93.56 201 GLY A CA 1
ATOM 1513 C C . GLY A 1 201 ? -4.695 -3.518 4.398 1 93.56 201 GLY A C 1
ATOM 1514 O O . GLY A 1 201 ? -4.676 -2.561 3.623 1 93.56 201 GLY A O 1
ATOM 1515 N N . PHE A 1 202 ? -5.762 -3.826 5.223 1 93.69 202 PHE A N 1
ATOM 1516 C CA . PHE A 1 202 ? -6.938 -2.998 4.992 1 93.69 202 PHE A CA 1
ATOM 1517 C C . PHE A 1 202 ? -7.516 -2.502 6.312 1 93.69 202 PHE A C 1
ATOM 1519 O O . PHE A 1 202 ? -8.633 -1.989 6.352 1 93.69 202 PHE A O 1
ATOM 1526 N N . ILE A 1 203 ? -6.789 -2.633 7.375 1 94.5 203 ILE A N 1
ATOM 1527 C CA . ILE A 1 203 ? -7.109 -2.027 8.664 1 94.5 203 ILE A CA 1
ATOM 1528 C C . ILE A 1 203 ? -5.875 -1.328 9.227 1 94.5 203 ILE A C 1
ATOM 1530 O O . ILE A 1 203 ? -4.746 -1.73 8.945 1 94.5 203 ILE A O 1
ATOM 1534 N N . PRO A 1 204 ? -6.117 -0.285 10 1 95 204 PRO A N 1
ATOM 1535 C CA . PRO A 1 204 ? -4.949 0.307 10.648 1 95 204 PRO A CA 1
ATOM 1536 C C . PRO A 1 204 ? -4.293 -0.638 11.656 1 95 204 PRO A C 1
ATOM 1538 O O . PRO A 1 204 ? -4.984 -1.262 12.461 1 95 204 PRO A O 1
ATOM 1541 N N . THR A 1 205 ? -2.984 -0.786 11.555 1 92.62 205 THR A N 1
ATOM 1542 C CA . THR A 1 205 ? -2.246 -1.711 12.414 1 92.62 205 THR A CA 1
ATOM 1543 C C . THR A 1 205 ? -1.032 -1.025 13.031 1 92.62 205 THR A C 1
ATOM 1545 O O . THR A 1 205 ? 0.098 -1.229 12.586 1 92.62 205 THR A O 1
ATOM 1548 N N . PRO A 1 206 ? -1.295 -0.332 14.117 1 89.81 206 PRO A N 1
ATOM 1549 C CA . PRO A 1 206 ? -0.126 0.187 14.828 1 89.81 206 PRO A CA 1
ATOM 1550 C C . PRO A 1 206 ? 0.808 -0.919 15.312 1 89.81 206 PRO A C 1
ATOM 1552 O O . PRO A 1 206 ? 0.451 -2.1 15.266 1 89.81 206 PRO A O 1
ATOM 1555 N N . PHE A 1 207 ? 2.129 -0.664 15.617 1 89.62 207 PHE A N 1
ATOM 1556 C CA . PHE A 1 207 ? 3.16 -1.576 16.094 1 89.62 207 PHE A CA 1
ATOM 1557 C C . PHE A 1 207 ? 3.645 -2.486 14.977 1 89.62 207 PHE A C 1
ATOM 1559 O O . PHE A 1 207 ? 4.578 -3.27 15.164 1 89.62 207 PHE A O 1
ATOM 1566 N N . ALA A 1 208 ? 2.955 -2.488 13.867 1 93.5 208 ALA A N 1
ATOM 1567 C CA . ALA A 1 208 ? 3.373 -3.207 12.664 1 93.5 208 ALA A CA 1
ATOM 1568 C C . ALA A 1 208 ? 3.035 -2.414 11.406 1 93.5 208 ALA A C 1
ATOM 1570 O O . ALA A 1 208 ? 2.482 -2.961 10.445 1 93.5 208 ALA A O 1
ATOM 1571 N N . ALA A 1 209 ? 3.352 -1.158 11.484 1 96.19 209 ALA A N 1
ATOM 1572 C CA . ALA A 1 209 ? 2.955 -0.214 10.445 1 96.19 209 ALA A CA 1
ATOM 1573 C C . ALA A 1 209 ? 3.551 -0.605 9.094 1 96.19 209 ALA A C 1
ATOM 1575 O O . ALA A 1 209 ? 2.881 -0.514 8.062 1 96.19 209 ALA A O 1
ATOM 1576 N N . MET A 1 210 ? 4.809 -1.036 9.117 1 97.44 210 MET A N 1
ATOM 1577 C CA . MET A 1 210 ? 5.469 -1.361 7.855 1 97.44 210 MET A CA 1
ATOM 1578 C C . MET A 1 210 ? 4.848 -2.602 7.219 1 97.44 210 MET A C 1
ATOM 1580 O O . MET A 1 210 ? 4.594 -2.625 6.016 1 97.44 210 MET A O 1
ATOM 1584 N N . TYR A 1 211 ? 4.582 -3.578 8.031 1 95.81 211 TYR A N 1
ATOM 1585 C CA . TYR A 1 211 ? 3.934 -4.797 7.559 1 95.81 211 TYR A CA 1
ATOM 1586 C C . TYR A 1 211 ? 2.59 -4.48 6.914 1 95.81 211 TYR A C 1
ATOM 1588 O O . TYR A 1 211 ? 2.326 -4.891 5.781 1 95.81 211 TYR A O 1
ATOM 1596 N N . ALA A 1 212 ? 1.777 -3.762 7.637 1 97.31 212 ALA A N 1
ATOM 1597 C CA . ALA A 1 212 ? 0.451 -3.406 7.141 1 97.31 212 ALA A CA 1
ATOM 1598 C C . ALA A 1 212 ? 0.545 -2.641 5.824 1 97.31 212 ALA A C 1
ATOM 1600 O O . ALA A 1 212 ? -0.229 -2.889 4.898 1 97.31 212 ALA A O 1
ATOM 1601 N N . SER A 1 213 ? 1.491 -1.72 5.734 1 98.62 213 SER A N 1
ATOM 1602 C CA . SER A 1 213 ? 1.679 -0.911 4.535 1 98.62 213 SER A CA 1
ATOM 1603 C C . SER A 1 213 ? 2.088 -1.772 3.344 1 98.62 213 SER A C 1
ATOM 1605 O O . SER A 1 213 ? 1.583 -1.588 2.234 1 98.62 213 SER A O 1
ATOM 1607 N N . THR A 1 214 ? 2.963 -2.725 3.561 1 98.62 214 THR A N 1
ATOM 1608 C CA . THR A 1 214 ? 3.418 -3.598 2.484 1 98.62 214 THR A CA 1
ATOM 1609 C C . THR A 1 214 ? 2.287 -4.504 2.006 1 98.62 214 THR A C 1
ATOM 1611 O O . THR A 1 214 ? 2.184 -4.797 0.812 1 98.62 214 THR A O 1
ATOM 1614 N N . LYS A 1 215 ? 1.49 -4.938 2.902 1 98.38 215 LYS A N 1
ATOM 1615 C CA . LYS A 1 215 ? 0.383 -5.809 2.518 1 98.38 215 LYS A CA 1
ATOM 1616 C C . LYS A 1 215 ? -0.695 -5.031 1.77 1 98.38 215 LYS A C 1
ATOM 1618 O O . LYS A 1 215 ? -1.331 -5.562 0.856 1 98.38 215 LYS A O 1
ATOM 1623 N N . ALA A 1 216 ? -0.906 -3.746 2.135 1 98.5 216 ALA A N 1
ATOM 1624 C CA . ALA A 1 216 ? -1.766 -2.883 1.329 1 98.5 216 ALA A CA 1
ATOM 1625 C C . ALA A 1 216 ? -1.218 -2.73 -0.087 1 98.5 216 ALA A C 1
ATOM 1627 O O . ALA A 1 216 ? -1.974 -2.777 -1.061 1 98.5 216 ALA A O 1
ATOM 1628 N N . PHE A 1 217 ? 0.067 -2.561 -0.177 1 98.81 217 PHE A N 1
ATOM 1629 C CA . PHE A 1 217 ? 0.758 -2.432 -1.455 1 98.81 217 PHE A CA 1
ATOM 1630 C C . PHE A 1 217 ? 0.516 -3.656 -2.328 1 98.81 217 PHE A C 1
ATOM 1632 O O . PHE A 1 217 ? 0.103 -3.531 -3.482 1 98.81 217 PHE A O 1
ATOM 1639 N N . VAL A 1 218 ? 0.69 -4.812 -1.798 1 98.56 218 VAL A N 1
ATOM 1640 C CA . VAL A 1 218 ? 0.664 -6.047 -2.574 1 98.56 218 VAL A CA 1
ATOM 1641 C C . VAL A 1 218 ? -0.767 -6.352 -3.014 1 98.56 218 VAL A C 1
ATOM 1643 O O . VAL A 1 218 ? -0.989 -6.859 -4.113 1 98.56 218 VAL A O 1
ATOM 1646 N N . SER A 1 219 ? -1.752 -6.109 -2.162 1 98.62 219 SER A N 1
ATOM 1647 C CA . SER A 1 219 ? -3.148 -6.309 -2.537 1 98.62 219 SER A CA 1
ATOM 1648 C C . SER A 1 219 ? -3.551 -5.383 -3.678 1 98.62 219 SER A C 1
ATOM 1650 O O . SER A 1 219 ? -4.234 -5.801 -4.617 1 98.62 219 SER A O 1
ATOM 1652 N N . GLN A 1 220 ? -3.107 -4.102 -3.549 1 98.69 220 GLN A N 1
ATOM 1653 C CA . GLN A 1 220 ? -3.389 -3.143 -4.613 1 98.69 220 GLN A CA 1
ATOM 1654 C C . GLN A 1 220 ? -2.705 -3.551 -5.914 1 98.69 220 GLN A C 1
ATOM 1656 O O . GLN A 1 220 ? -3.316 -3.5 -6.984 1 98.69 220 GLN A O 1
ATOM 1661 N N . PHE A 1 221 ? -1.499 -4.004 -5.816 1 98.81 221 PHE A N 1
ATOM 1662 C CA . PHE A 1 221 ? -0.723 -4.445 -6.969 1 98.81 221 PHE A CA 1
ATOM 1663 C C . PHE A 1 221 ? -1.387 -5.637 -7.645 1 98.81 221 PHE A C 1
ATOM 1665 O O . PHE A 1 221 ? -1.539 -5.656 -8.867 1 98.81 221 PHE A O 1
ATOM 1672 N N . ALA A 1 222 ? -1.841 -6.559 -6.891 1 98.81 222 ALA A N 1
ATOM 1673 C CA . ALA A 1 222 ? -2.506 -7.75 -7.414 1 98.81 222 ALA A CA 1
ATOM 1674 C C . ALA A 1 222 ? -3.777 -7.379 -8.172 1 98.81 222 ALA A C 1
ATOM 1676 O O . ALA A 1 222 ? -4.027 -7.891 -9.266 1 98.81 222 ALA A O 1
ATOM 1677 N N . ALA A 1 223 ? -4.559 -6.492 -7.602 1 98.56 223 ALA A N 1
ATOM 1678 C CA . ALA A 1 223 ? -5.809 -6.082 -8.227 1 98.56 223 ALA A CA 1
ATOM 1679 C C . ALA A 1 223 ? -5.551 -5.418 -9.578 1 98.56 223 ALA A C 1
ATOM 1681 O O . ALA A 1 223 ? -6.246 -5.699 -10.562 1 98.56 223 ALA A O 1
ATOM 1682 N N . CYS A 1 224 ? -4.574 -4.531 -9.586 1 98.31 224 CYS A N 1
ATOM 1683 C CA . CYS A 1 224 ? -4.246 -3.83 -10.828 1 98.31 224 CYS A CA 1
ATOM 1684 C C . CYS A 1 224 ? -3.691 -4.793 -11.867 1 98.31 224 CYS A C 1
ATOM 1686 O O . CYS A 1 224 ? -4.098 -4.754 -13.031 1 98.31 224 CYS A O 1
ATOM 1688 N N . LEU A 1 225 ? -2.816 -5.641 -11.422 1 98.69 225 LEU A N 1
ATOM 1689 C CA . LEU A 1 225 ? -2.193 -6.598 -12.336 1 98.69 225 LEU A CA 1
ATOM 1690 C C . LEU A 1 225 ? -3.223 -7.582 -12.875 1 98.69 225 LEU A C 1
ATOM 1692 O O . LEU A 1 225 ? -3.158 -7.973 -14.047 1 98.69 225 LEU A O 1
ATOM 1696 N N . HIS A 1 226 ? -4.141 -8.023 -12.016 1 98.62 226 HIS A N 1
ATOM 1697 C CA . HIS A 1 226 ? -5.234 -8.891 -12.43 1 98.62 226 HIS A CA 1
ATOM 1698 C C . HIS A 1 226 ? -5.945 -8.336 -13.656 1 98.62 226 HIS A C 1
ATOM 1700 O O . HIS A 1 226 ? -6.184 -9.062 -14.625 1 98.62 226 HIS A O 1
ATOM 1706 N N . ILE A 1 227 ? -6.23 -7.082 -13.578 1 97.75 227 ILE A N 1
ATOM 1707 C CA . ILE A 1 227 ? -6.953 -6.441 -14.672 1 97.75 227 ILE A CA 1
ATOM 1708 C C . ILE A 1 227 ? -6.082 -6.43 -15.93 1 97.75 227 ILE A C 1
ATOM 1710 O O . ILE A 1 227 ? -6.57 -6.688 -17.031 1 97.75 227 ILE A O 1
ATOM 1714 N N . GLU A 1 228 ? -4.809 -6.242 -15.805 1 96.88 228 GLU A N 1
ATOM 1715 C CA . GLU A 1 228 ? -3.91 -6.043 -16.938 1 96.88 228 GLU A CA 1
ATOM 1716 C C . GLU A 1 228 ? -3.67 -7.352 -17.688 1 96.88 228 GLU A C 1
ATOM 1718 O O . GLU A 1 228 ? -3.365 -7.34 -18.891 1 96.88 228 GLU A O 1
ATOM 1723 N N . VAL A 1 229 ? -3.879 -8.531 -16.969 1 97.56 229 VAL A N 1
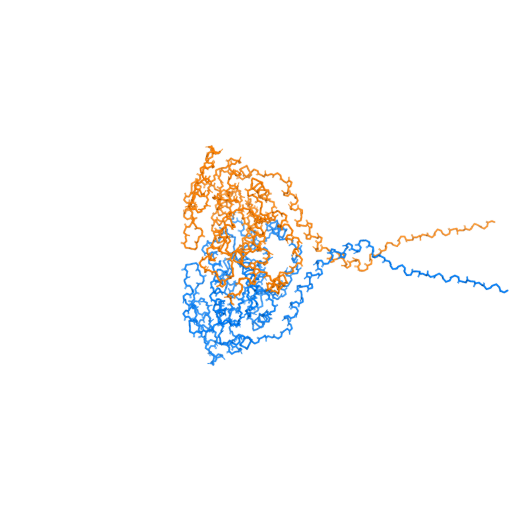ATOM 1724 C CA . VAL A 1 229 ? -3.326 -9.711 -17.625 1 97.56 229 VAL A CA 1
ATOM 1725 C C . VAL A 1 229 ? -4.379 -10.82 -17.672 1 97.56 229 VAL A C 1
ATOM 1727 O O . VAL A 1 229 ? -4.16 -11.867 -18.297 1 97.56 229 VAL A O 1
ATOM 1730 N N . GLN A 1 230 ? -5.508 -10.625 -17.062 1 96.69 230 GLN A N 1
ATOM 1731 C CA . GLN A 1 230 ? -6.52 -11.672 -17.016 1 96.69 230 GLN A CA 1
ATOM 1732 C C . GLN A 1 230 ? -6.926 -12.125 -18.406 1 96.69 230 GLN A C 1
ATOM 1734 O O . GLN A 1 230 ? -7.098 -13.32 -18.656 1 96.69 230 GLN A O 1
ATOM 1739 N N . SER A 1 231 ? -7.07 -11.242 -19.297 1 94.62 231 SER A N 1
ATOM 1740 C CA . SER A 1 231 ? -7.543 -11.555 -20.641 1 94.62 231 SER A CA 1
ATOM 1741 C C . SER A 1 231 ? -6.484 -12.32 -21.438 1 94.62 231 SER A C 1
ATOM 1743 O O . SER A 1 231 ? -6.777 -12.875 -22.5 1 94.62 231 SER A O 1
ATOM 1745 N N . LEU A 1 232 ? -5.258 -12.352 -20.969 1 96.12 232 LEU A N 1
ATOM 1746 C CA . LEU A 1 232 ? -4.168 -13.07 -21.625 1 96.12 232 LEU A CA 1
ATOM 1747 C C . LEU A 1 232 ? -4.055 -14.492 -21.078 1 96.12 232 LEU A C 1
ATOM 1749 O O . LEU A 1 232 ? -3.139 -15.227 -21.453 1 96.12 232 LEU A O 1
ATOM 1753 N N . GLY A 1 233 ? -4.965 -14.82 -20.141 1 97.12 233 GLY A N 1
ATOM 1754 C CA . GLY A 1 233 ? -4.945 -16.156 -19.578 1 97.12 233 GLY A CA 1
ATOM 1755 C C . GLY A 1 233 ? -4.051 -16.297 -18.359 1 97.12 233 GLY A C 1
ATOM 1756 O O . GLY A 1 233 ? -3.709 -17.406 -17.953 1 97.12 233 GLY A O 1
ATOM 1757 N N . ILE A 1 234 ? -3.629 -15.211 -17.844 1 98.62 234 ILE A N 1
ATOM 1758 C CA . ILE A 1 234 ? -2.809 -15.203 -16.641 1 98.62 234 ILE A CA 1
ATOM 1759 C C . ILE A 1 234 ? -3.658 -14.789 -15.438 1 98.62 234 ILE A C 1
ATOM 1761 O O . ILE A 1 234 ? -4.164 -13.664 -15.383 1 98.62 234 ILE A O 1
ATOM 1765 N N . ASP A 1 235 ? -3.857 -15.695 -14.492 1 98.75 235 ASP A N 1
ATOM 1766 C CA . ASP A 1 235 ? -4.645 -15.43 -13.297 1 98.75 235 ASP A CA 1
ATOM 1767 C C . ASP A 1 235 ? -3.787 -14.789 -12.211 1 98.75 235 ASP A C 1
ATOM 1769 O O . ASP A 1 235 ? -2.65 -15.203 -11.984 1 98.75 235 ASP A O 1
ATOM 1773 N N . VAL A 1 236 ? -4.297 -13.719 -11.594 1 98.81 236 VAL A N 1
ATOM 1774 C CA . VAL A 1 236 ? -3.607 -13.039 -10.5 1 98.81 236 VAL A CA 1
ATOM 1775 C C . VAL A 1 236 ? -4.523 -12.953 -9.281 1 98.81 236 VAL A C 1
ATOM 1777 O O . VAL A 1 236 ? -5.699 -12.594 -9.406 1 98.81 236 VAL A O 1
ATOM 1780 N N . CYS A 1 237 ? -3.961 -13.281 -8.133 1 97.69 237 CYS A N 1
ATOM 1781 C CA . CYS A 1 237 ? -4.781 -13.109 -6.938 1 97.69 237 CYS A CA 1
ATOM 1782 C C . CYS A 1 237 ? -3.916 -12.852 -5.711 1 97.69 237 CYS A C 1
ATOM 1784 O O . CYS A 1 237 ? -2.781 -13.328 -5.637 1 97.69 237 CYS A O 1
ATOM 1786 N N . ALA A 1 238 ? -4.406 -12.047 -4.809 1 98.38 238 ALA A N 1
ATOM 1787 C CA . ALA A 1 238 ? -3.84 -11.852 -3.479 1 98.38 238 ALA A CA 1
ATOM 1788 C C . ALA A 1 238 ? -4.727 -12.484 -2.408 1 98.38 238 ALA A C 1
ATOM 1790 O O . ALA A 1 238 ? -5.934 -12.227 -2.363 1 98.38 238 ALA A O 1
ATOM 1791 N N . ILE A 1 239 ? -4.086 -13.273 -1.567 1 97 239 ILE A N 1
ATOM 1792 C CA . ILE A 1 239 ? -4.809 -13.984 -0.521 1 97 239 ILE A CA 1
ATOM 1793 C C . ILE A 1 239 ? -4.527 -13.336 0.833 1 97 239 ILE A C 1
ATOM 1795 O O . ILE A 1 239 ? -3.381 -13.016 1.146 1 97 239 ILE A O 1
ATOM 1799 N N . HIS A 1 240 ? -5.543 -13.109 1.568 1 95.62 240 HIS A N 1
ATOM 1800 C CA . HIS A 1 240 ? -5.473 -12.578 2.924 1 95.62 240 HIS A CA 1
ATOM 1801 C C . HIS A 1 240 ? -5.766 -13.656 3.959 1 95.62 240 HIS A C 1
ATOM 1803 O O . HIS A 1 240 ? -6.883 -13.742 4.469 1 95.62 240 HIS A O 1
ATOM 1809 N N . PRO A 1 241 ? -4.734 -14.297 4.348 1 89.06 241 PRO A N 1
ATOM 1810 C CA . PRO A 1 241 ? -4.977 -15.375 5.309 1 89.06 241 PRO A CA 1
ATOM 1811 C C . PRO A 1 241 ? -5.246 -14.859 6.719 1 89.06 241 PRO A C 1
ATOM 1813 O O . PRO A 1 241 ? -4.75 -13.789 7.094 1 89.06 241 PRO A O 1
ATOM 1816 N N . SER A 1 242 ? -5.984 -15.648 7.469 1 76.31 242 SER A N 1
ATOM 1817 C CA . SER A 1 242 ? -6.023 -15.477 8.914 1 76.31 242 SER A CA 1
ATOM 1818 C C . SER A 1 242 ? -4.727 -15.945 9.562 1 76.31 242 SER A C 1
ATOM 1820 O O . SER A 1 242 ? -3.928 -16.641 8.938 1 76.31 242 SER A O 1
ATOM 1822 N N . PRO A 1 243 ? -4.477 -15.477 10.75 1 71.81 243 PRO A N 1
ATOM 1823 C CA . PRO A 1 243 ? -3.211 -15.844 11.391 1 71.81 243 PRO A CA 1
ATOM 1824 C C . PRO A 1 243 ? -2.949 -17.344 11.367 1 71.81 243 PRO A C 1
ATOM 1826 O O . PRO A 1 243 ? -3.861 -18.141 11.617 1 71.81 243 PRO A O 1
ATOM 1829 N N . VAL A 1 244 ? -1.77 -17.594 10.914 1 63.78 244 VAL A N 1
ATOM 1830 C CA . VAL A 1 244 ? -1.308 -18.969 10.82 1 63.78 244 VAL A CA 1
ATOM 1831 C C . VAL A 1 244 ? -0.086 -19.172 11.719 1 63.78 244 VAL A C 1
ATOM 1833 O O . VAL A 1 244 ? 0.807 -18.312 11.758 1 63.78 244 VAL A O 1
ATOM 1836 N N . LYS A 1 245 ? -0.151 -20.25 12.5 1 58.19 245 LYS A N 1
ATOM 1837 C CA . LYS A 1 245 ? 0.978 -20.562 13.367 1 58.19 245 LYS A CA 1
ATOM 1838 C C . LYS A 1 245 ? 2.229 -20.875 12.555 1 58.19 245 LYS A C 1
ATOM 1840 O O . LYS A 1 245 ? 2.236 -21.828 11.766 1 58.19 245 LYS A O 1
ATOM 1845 N N . SER A 1 246 ? 3.148 -19.953 12.5 1 60.62 246 SER A N 1
ATOM 1846 C CA . SER A 1 246 ? 4.402 -20.109 11.773 1 60.62 246 SER A CA 1
ATOM 1847 C C . SER A 1 246 ? 5.531 -19.328 12.445 1 60.62 246 SER A C 1
ATOM 1849 O O . SER A 1 246 ? 5.336 -18.734 13.5 1 60.62 246 SER A O 1
ATOM 1851 N N . GLN A 1 247 ? 6.707 -19.562 11.898 1 52.94 247 GLN A N 1
ATOM 1852 C CA . GLN A 1 247 ? 7.855 -18.812 12.391 1 52.94 247 GLN A CA 1
ATOM 1853 C C . GLN A 1 247 ? 7.629 -17.312 12.25 1 52.94 247 GLN A C 1
ATOM 1855 O O . GLN A 1 247 ? 8.406 -16.5 12.773 1 52.94 247 GLN A O 1
ATOM 1860 N N . PHE A 1 248 ? 6.531 -17.047 11.758 1 61.88 248 PHE A N 1
ATOM 1861 C CA . PHE A 1 248 ? 6.152 -15.664 11.5 1 61.88 248 PHE A CA 1
ATOM 1862 C C . PHE A 1 248 ? 6.039 -14.883 12.797 1 61.88 248 PHE A C 1
ATOM 1864 O O . PHE A 1 248 ? 6.398 -13.703 12.852 1 61.88 248 PHE A O 1
ATOM 1871 N N . TYR A 1 249 ? 5.801 -15.648 13.844 1 62.94 249 TYR A N 1
ATOM 1872 C CA . TYR A 1 249 ? 5.5 -14.961 15.094 1 62.94 249 TYR A CA 1
ATOM 1873 C C . TYR A 1 249 ? 6.613 -15.18 16.109 1 62.94 249 TYR A C 1
ATOM 1875 O O . TYR A 1 249 ? 6.539 -14.672 17.234 1 62.94 249 TYR A O 1
ATOM 1883 N N . THR A 1 250 ? 7.555 -15.922 15.812 1 55.41 250 THR A N 1
ATOM 1884 C CA . THR A 1 250 ? 8.531 -16.328 16.828 1 55.41 250 THR A CA 1
ATOM 1885 C C . THR A 1 250 ? 9.586 -15.242 17.016 1 55.41 250 THR A C 1
ATOM 1887 O O . THR A 1 250 ? 10.133 -15.086 18.109 1 55.41 250 THR A O 1
ATOM 1890 N N . ASN A 1 251 ? 9.961 -14.523 16 1 58.38 251 ASN A N 1
ATOM 1891 C CA . ASN A 1 251 ? 11.07 -13.594 16.156 1 58.38 251 ASN A CA 1
ATOM 1892 C C . ASN A 1 251 ? 10.625 -12.148 15.984 1 58.38 251 ASN A C 1
ATOM 1894 O O . ASN A 1 251 ? 11.297 -11.367 15.297 1 58.38 251 ASN A O 1
ATOM 1898 N N . LEU A 1 252 ? 9.602 -12.016 16.891 1 66.38 252 LEU A N 1
ATOM 1899 C CA . LEU A 1 252 ? 9.164 -10.625 16.812 1 66.38 252 LEU A CA 1
ATOM 1900 C C . LEU A 1 252 ? 9.945 -9.758 17.797 1 66.38 252 LEU A C 1
ATOM 1902 O O . LEU A 1 252 ? 10.242 -10.188 18.922 1 66.38 252 LEU A O 1
ATOM 1906 N N . ASP A 1 253 ? 10.391 -8.695 17.375 1 60.03 253 ASP A N 1
ATOM 1907 C CA . ASP A 1 253 ? 11.219 -7.797 18.172 1 60.03 253 ASP A CA 1
ATOM 1908 C C . ASP A 1 253 ? 10.477 -7.344 19.438 1 60.03 253 ASP A C 1
ATOM 1910 O O . ASP A 1 253 ? 11.078 -7.195 20.5 1 60.03 253 ASP A O 1
ATOM 1914 N N . HIS A 1 254 ? 9.156 -7.023 19.266 1 67.88 254 HIS A N 1
ATOM 1915 C CA . HIS A 1 254 ? 8.344 -6.559 20.375 1 67.88 254 HIS A CA 1
ATOM 1916 C C . HIS A 1 254 ? 7.102 -7.434 20.547 1 67.88 254 HIS A C 1
ATOM 1918 O O . HIS A 1 254 ? 6.402 -7.73 19.578 1 67.88 254 HIS A O 1
ATOM 1924 N N . LYS A 1 255 ? 7.062 -7.918 21.656 1 62.47 255 LYS A N 1
ATOM 1925 C CA . LYS A 1 255 ? 5.859 -8.688 21.953 1 62.47 255 LYS A CA 1
ATOM 1926 C C . LYS A 1 255 ? 4.633 -7.785 22.047 1 62.47 255 LYS A C 1
ATOM 1928 O O . LYS A 1 255 ? 4.598 -6.852 22.844 1 62.47 255 LYS A O 1
ATOM 1933 N N . VAL A 1 256 ? 3.811 -7.785 21.125 1 66.69 256 VAL A N 1
ATOM 1934 C CA . VAL A 1 256 ? 2.572 -7.016 21.078 1 66.69 256 VAL A CA 1
ATOM 1935 C C . VAL A 1 256 ? 1.379 -7.945 21.297 1 66.69 256 VAL A C 1
ATOM 1937 O O . VAL A 1 256 ? 1.144 -8.859 20.5 1 66.69 256 VAL A O 1
ATOM 1940 N N . ASP A 1 257 ? 0.633 -7.719 22.312 1 64 257 ASP A N 1
ATOM 1941 C CA . ASP A 1 257 ? -0.461 -8.594 22.719 1 64 257 ASP A CA 1
ATOM 1942 C C . ASP A 1 257 ? -1.471 -8.773 21.578 1 64 257 ASP A C 1
ATOM 1944 O O . ASP A 1 257 ? -1.985 -9.875 21.375 1 64 257 ASP A O 1
ATOM 1948 N N . MET A 1 258 ? -1.702 -7.734 20.875 1 63.31 258 MET A N 1
ATOM 1949 C CA . MET A 1 258 ? -2.678 -7.777 19.797 1 63.31 258 MET A CA 1
ATOM 1950 C C . MET A 1 258 ? -2.234 -8.742 18.703 1 63.31 258 MET A C 1
ATOM 1952 O O . MET A 1 258 ? -3.051 -9.5 18.172 1 63.31 258 MET A O 1
ATOM 1956 N N . ILE A 1 259 ? -1.036 -8.789 18.484 1 65.88 259 ILE A N 1
ATOM 1957 C CA . ILE A 1 259 ? -0.476 -9.664 17.453 1 65.88 259 ILE A CA 1
ATOM 1958 C C . ILE A 1 259 ? -0.404 -11.094 17.984 1 65.88 259 ILE A C 1
ATOM 1960 O O . ILE A 1 259 ? -0.665 -12.055 17.25 1 65.88 259 ILE A O 1
ATOM 1964 N N . GLU A 1 260 ? -0.125 -11.156 19.219 1 62.81 260 GLU A N 1
ATOM 1965 C CA . GLU A 1 260 ? -0.072 -12.469 19.859 1 62.81 260 GLU A CA 1
ATOM 1966 C C . GLU A 1 260 ? -1.444 -13.133 19.859 1 62.81 260 GLU A C 1
ATOM 1968 O O . GLU A 1 260 ? -1.552 -14.352 19.672 1 62.81 260 GLU A O 1
ATOM 1973 N N . LYS A 1 261 ? -2.312 -12.25 20.188 1 60.88 261 LYS A N 1
ATOM 1974 C CA . LYS A 1 261 ? -3.664 -12.797 20.203 1 60.88 261 LYS A CA 1
ATOM 1975 C C . LYS A 1 261 ? -4.062 -13.312 18.828 1 60.88 261 LYS A C 1
ATOM 1977 O O . LYS A 1 261 ? -4.711 -14.352 18.703 1 60.88 261 LYS A O 1
ATOM 1982 N N . ALA A 1 262 ? -3.625 -12.562 17.859 1 60.97 262 ALA A N 1
ATOM 1983 C CA . ALA A 1 262 ? -3.861 -13.031 16.484 1 60.97 262 ALA A CA 1
ATOM 1984 C C . ALA A 1 262 ? -3.141 -14.344 16.219 1 60.97 262 ALA A C 1
ATOM 1986 O O . ALA A 1 262 ? -3.699 -15.25 15.594 1 60.97 262 ALA A O 1
ATOM 1987 N N . ALA A 1 263 ? -2.012 -14.523 16.734 1 58.56 263 ALA A N 1
ATOM 1988 C CA . ALA A 1 263 ? -1.183 -15.719 16.578 1 58.56 263 ALA A CA 1
ATOM 1989 C C . ALA A 1 263 ? -1.827 -16.922 17.25 1 58.56 263 ALA A C 1
ATOM 1991 O O . ALA A 1 263 ? -1.755 -18.047 16.734 1 58.56 263 ALA A O 1
ATOM 1992 N N . THR A 1 264 ? -2.371 -16.609 18.344 1 53.22 264 THR A N 1
ATOM 1993 C CA . THR A 1 264 ? -2.969 -17.703 19.109 1 53.22 264 THR A CA 1
ATOM 1994 C C . THR A 1 264 ? -4.16 -18.297 18.359 1 53.22 264 THR A C 1
ATOM 1996 O O . THR A 1 264 ? -4.469 -19.484 18.516 1 53.22 264 THR A O 1
ATOM 1999 N N . SER A 1 265 ? -4.738 -17.438 17.609 1 53.62 265 SER A N 1
ATOM 2000 C CA . SER A 1 265 ? -5.863 -17.953 16.828 1 53.62 265 SER A CA 1
ATOM 2001 C C . SER A 1 265 ? -5.391 -18.578 15.523 1 53.62 265 SER A C 1
ATOM 2003 O O . SER A 1 265 ? -6.207 -19.016 14.711 1 53.62 265 SER A O 1
ATOM 2005 N N . ALA A 1 266 ? -4.078 -18.656 15.469 1 57.62 266 ALA A N 1
ATOM 2006 C CA . ALA A 1 266 ? -3.455 -19.094 14.227 1 57.62 266 ALA A CA 1
ATOM 2007 C C . ALA A 1 266 ? -3.67 -20.578 13.992 1 57.62 266 ALA A C 1
ATOM 2009 O O . ALA A 1 266 ? -3.609 -21.375 14.938 1 57.62 266 ALA A O 1
ATOM 2010 N N . VAL A 1 267 ? -4.16 -20.938 12.789 1 55.28 267 VAL A N 1
ATOM 2011 C CA . VAL A 1 267 ? -4.355 -22.312 12.352 1 55.28 267 VAL A CA 1
ATOM 2012 C C . VAL A 1 267 ? -3.051 -22.859 11.773 1 55.28 267 VAL A C 1
ATOM 2014 O O . VAL A 1 267 ? -2.232 -22.109 11.242 1 55.28 267 VAL A O 1
ATOM 2017 N N . SER A 1 268 ? -2.738 -24.031 12.125 1 56.03 268 SER A N 1
ATOM 2018 C CA . SER A 1 268 ? -1.557 -24.688 11.578 1 56.03 268 SER A CA 1
ATOM 2019 C C . SER A 1 268 ? -1.563 -24.656 10.055 1 56.03 268 SER A C 1
ATOM 2021 O O . SER A 1 268 ? -2.613 -24.812 9.43 1 56.03 268 SER A O 1
ATOM 2023 N N . PRO A 1 269 ? -0.354 -24.078 9.531 1 60.28 269 PRO A N 1
ATOM 2024 C CA . PRO A 1 269 ? -0.264 -24.094 8.07 1 60.28 269 PRO A CA 1
ATOM 2025 C C . PRO A 1 269 ? -0.298 -25.516 7.492 1 60.28 269 PRO A C 1
ATOM 2027 O O . PRO A 1 269 ? 0.702 -26.234 7.551 1 60.28 269 PRO A O 1
ATOM 2030 N N . ASP A 1 270 ? -1.505 -26.094 7.426 1 63.25 270 ASP A N 1
ATOM 2031 C CA . ASP A 1 270 ? -1.575 -27.469 6.914 1 63.25 270 ASP A CA 1
ATOM 2032 C C . ASP A 1 270 ? -2.119 -27.484 5.488 1 63.25 270 ASP A C 1
ATOM 2034 O O . ASP A 1 270 ? -2.258 -26.438 4.852 1 63.25 270 ASP A O 1
ATOM 2038 N N . GLU A 1 271 ? -2.08 -28.625 5.035 1 70.12 271 GLU A N 1
ATOM 2039 C CA . GLU A 1 271 ? -2.562 -28.953 3.699 1 70.12 271 GLU A CA 1
ATOM 2040 C C . GLU A 1 271 ? -3.912 -28.297 3.422 1 70.12 271 GLU A C 1
ATOM 2042 O O . GLU A 1 271 ? -4.184 -27.891 2.295 1 70.12 271 GLU A O 1
ATOM 2047 N N . LYS A 1 272 ? -4.555 -28.016 4.441 1 82.88 272 LYS A N 1
ATOM 2048 C CA . LYS A 1 272 ? -5.871 -27.422 4.246 1 82.88 272 LYS A CA 1
ATOM 2049 C C . LYS A 1 272 ? -5.758 -25.953 3.867 1 82.88 272 LYS A C 1
ATOM 2051 O O . LYS A 1 272 ? -6.547 -25.453 3.059 1 82.88 272 LYS A O 1
ATOM 2056 N N . LEU A 1 273 ? -4.738 -25.406 4.363 1 87.38 273 LEU A N 1
ATOM 2057 C CA . LEU A 1 273 ? -4.512 -24 4.043 1 87.38 273 LEU A CA 1
ATOM 2058 C C . LEU A 1 273 ? -4.102 -23.844 2.582 1 87.38 273 LEU A C 1
ATOM 2060 O O . LEU A 1 273 ? -4.629 -22.969 1.879 1 87.38 273 LEU A O 1
ATOM 2064 N N . ALA A 1 274 ? -3.195 -24.703 2.148 1 93.81 274 ALA A N 1
ATOM 2065 C CA . ALA A 1 274 ? -2.736 -24.656 0.763 1 93.81 274 ALA A CA 1
ATOM 2066 C C . ALA A 1 274 ? -3.885 -24.938 -0.204 1 93.81 274 ALA A C 1
ATOM 2068 O O . ALA A 1 274 ? -4.008 -24.266 -1.236 1 93.81 274 ALA A O 1
ATOM 2069 N N . ASP A 1 275 ? -4.75 -25.891 0.153 1 94.38 275 ASP A N 1
ATOM 2070 C CA . ASP A 1 275 ? -5.922 -26.188 -0.663 1 94.38 275 ASP A CA 1
ATOM 2071 C C . ASP A 1 275 ? -6.812 -24.953 -0.817 1 94.38 275 ASP A C 1
ATOM 2073 O O . ASP A 1 275 ? -7.246 -24.641 -1.925 1 94.38 275 ASP A O 1
ATOM 2077 N N . THR A 1 276 ? -7.035 -24.328 0.306 1 92.81 276 THR A N 1
ATOM 2078 C CA . THR A 1 276 ? -7.91 -23.172 0.306 1 92.81 276 THR A CA 1
ATOM 2079 C C . THR A 1 276 ? -7.312 -22.047 -0.54 1 92.81 276 THR A C 1
ATOM 2081 O O . THR A 1 276 ? -8.039 -21.344 -1.244 1 92.81 276 THR A O 1
ATOM 2084 N N . MET A 1 277 ? -6.059 -21.906 -0.511 1 95.12 277 MET A N 1
ATOM 2085 C CA . MET A 1 277 ? -5.391 -20.875 -1.307 1 95.12 277 MET A CA 1
ATOM 2086 C C . MET A 1 277 ? -5.527 -21.172 -2.797 1 95.12 277 MET A C 1
ATOM 2088 O O . MET A 1 277 ? -5.836 -20.281 -3.586 1 95.12 277 MET A O 1
ATOM 2092 N N . LEU A 1 278 ? -5.336 -22.422 -3.203 1 97.38 278 LEU A N 1
ATOM 2093 C CA . LEU A 1 278 ? -5.41 -22.781 -4.613 1 97.38 278 LEU A CA 1
ATOM 2094 C C . LEU A 1 278 ? -6.82 -22.562 -5.156 1 97.38 278 LEU A C 1
ATOM 2096 O O . LEU A 1 278 ? -6.996 -22.234 -6.328 1 97.38 278 LEU A O 1
ATOM 2100 N N . LYS A 1 279 ? -7.836 -22.672 -4.305 1 96.94 279 LYS A N 1
ATOM 2101 C CA . LYS A 1 279 ? -9.227 -22.531 -4.715 1 96.94 279 LYS A CA 1
ATOM 2102 C C . LYS A 1 279 ? -9.516 -21.109 -5.18 1 96.94 279 LYS A C 1
ATOM 2104 O O . LYS A 1 279 ? -10.5 -20.859 -5.883 1 96.94 279 LYS A O 1
ATOM 2109 N N . SER A 1 280 ? -8.672 -20.156 -4.805 1 95.94 280 SER A N 1
ATOM 2110 C CA . SER A 1 280 ? -8.875 -18.75 -5.145 1 95.94 280 SER A CA 1
ATOM 2111 C C . SER A 1 280 ? -8.422 -18.453 -6.566 1 95.94 280 SER A C 1
ATOM 2113 O O . SER A 1 280 ? -8.836 -17.453 -7.164 1 95.94 280 SER A O 1
ATOM 2115 N N . ILE A 1 281 ? -7.555 -19.297 -7.086 1 97.81 281 ILE A N 1
ATOM 2116 C CA . ILE A 1 281 ? -6.859 -19.016 -8.336 1 97.81 281 ILE A CA 1
ATOM 2117 C C . ILE A 1 281 ? -7.824 -19.156 -9.508 1 97.81 281 ILE A C 1
ATOM 2119 O O . ILE A 1 281 ? -8.469 -20.203 -9.664 1 97.81 281 ILE A O 1
ATOM 2123 N N . GLY A 1 282 ? -7.973 -18.078 -10.281 1 96.38 282 GLY A N 1
ATOM 2124 C CA . GLY A 1 282 ? -8.82 -18.094 -11.461 1 96.38 282 GLY A CA 1
ATOM 2125 C C . GLY A 1 282 ? -10.234 -17.625 -11.188 1 96.38 282 GLY A C 1
ATOM 2126 O O . GLY A 1 282 ? -11.062 -17.562 -12.102 1 96.38 282 GLY A O 1
ATOM 2127 N N . VAL A 1 283 ? -10.516 -17.234 -9.898 1 94.94 283 VAL A N 1
ATOM 2128 C CA . VAL A 1 283 ? -11.883 -16.875 -9.531 1 94.94 283 VAL A CA 1
ATOM 2129 C C . VAL A 1 283 ? -11.906 -15.438 -8.992 1 94.94 283 VAL A C 1
ATOM 2131 O O . VAL A 1 283 ? -12.836 -14.68 -9.273 1 94.94 283 VAL A O 1
ATOM 2134 N N . CYS A 1 284 ? -10.883 -15.094 -8.203 1 96.12 284 CYS A N 1
ATOM 2135 C CA . CYS A 1 284 ? -10.891 -13.797 -7.547 1 96.12 284 CYS A CA 1
ATOM 2136 C C . CYS A 1 284 ? -9.555 -13.086 -7.715 1 96.12 284 CYS A C 1
ATOM 2138 O O . CYS A 1 284 ? -8.539 -13.727 -7.984 1 96.12 284 CYS A O 1
ATOM 2140 N N . ALA A 1 285 ? -9.617 -11.781 -7.617 1 97.75 285 ALA A N 1
ATOM 2141 C CA . ALA A 1 285 ? -8.406 -10.977 -7.543 1 97.75 285 ALA A CA 1
ATOM 2142 C C . ALA A 1 285 ? -7.914 -10.852 -6.105 1 97.75 285 ALA A C 1
ATOM 2144 O O . ALA A 1 285 ? -6.711 -10.773 -5.855 1 97.75 285 ALA A O 1
ATOM 2145 N N . LEU A 1 286 ? -8.82 -10.812 -5.215 1 97.81 286 LEU A N 1
ATOM 2146 C CA . LEU A 1 286 ? -8.562 -10.742 -3.779 1 97.81 286 LEU A CA 1
ATOM 2147 C C . LEU A 1 286 ? -9.438 -11.734 -3.02 1 97.81 286 LEU A C 1
ATOM 2149 O O . LEU A 1 286 ? -10.625 -11.859 -3.312 1 97.81 286 LEU A O 1
ATOM 2153 N N . ARG A 1 287 ? -8.781 -12.375 -2.025 1 96.69 287 ARG A N 1
ATOM 2154 C CA . ARG A 1 287 ? -9.523 -13.352 -1.244 1 96.69 287 ARG A CA 1
ATOM 2155 C C . ARG A 1 287 ? -9.211 -13.227 0.242 1 96.69 287 ARG A C 1
ATOM 2157 O O . ARG A 1 287 ? -8.039 -13.289 0.639 1 96.69 287 ARG A O 1
ATOM 2164 N N . ASP A 1 288 ? -10.219 -13.031 1.038 1 95.19 288 ASP A N 1
ATOM 2165 C CA . ASP A 1 288 ? -10.094 -13.148 2.486 1 95.19 288 ASP A CA 1
ATOM 2166 C C . ASP A 1 288 ? -10.32 -14.594 2.936 1 95.19 288 ASP A C 1
ATOM 2168 O O . ASP A 1 288 ? -11.344 -15.203 2.611 1 95.19 288 ASP A O 1
ATOM 2172 N N . MET A 1 289 ? -9.359 -15.117 3.643 1 92.06 289 MET A N 1
ATOM 2173 C CA . MET A 1 289 ? -9.422 -16.531 4.016 1 92.06 289 MET A CA 1
ATOM 2174 C C . MET A 1 289 ? -9.531 -16.688 5.527 1 92.06 289 MET A C 1
ATOM 2176 O O . MET A 1 289 ? -8.68 -16.203 6.27 1 92.06 289 MET A O 1
ATOM 2180 N N . GLY A 1 290 ? -10.555 -17.406 5.934 1 87.31 290 GLY A N 1
ATOM 2181 C CA . GLY A 1 290 ? -10.703 -17.719 7.344 1 87.31 290 GLY A CA 1
ATOM 2182 C C . GLY A 1 290 ? -11.672 -16.797 8.062 1 87.31 290 GLY A C 1
ATOM 2183 O O . GLY A 1 290 ? -11.977 -15.711 7.57 1 87.31 290 GLY A O 1
ATOM 2184 N N . GLY A 1 291 ? -12.125 -17.25 9.234 1 85.19 291 GLY A N 1
ATOM 2185 C CA . GLY A 1 291 ? -13.141 -16.531 9.992 1 85.19 291 GLY A CA 1
ATOM 2186 C C . GLY A 1 291 ? -12.695 -15.148 10.43 1 85.19 291 GLY A C 1
ATOM 2187 O O . GLY A 1 291 ? -13.477 -14.195 10.367 1 85.19 291 GLY A O 1
ATOM 2188 N N . LEU A 1 292 ? -11.484 -15.078 10.812 1 86.56 292 LEU A N 1
ATOM 2189 C CA . LEU A 1 292 ? -10.992 -13.781 11.266 1 86.56 292 LEU A CA 1
ATOM 2190 C C . LEU A 1 292 ? -10.961 -12.781 10.109 1 86.56 292 LEU A C 1
ATOM 2192 O O . LEU A 1 292 ? -11.352 -11.625 10.273 1 86.56 292 LEU A O 1
ATOM 2196 N N . ALA A 1 293 ? -10.445 -13.211 8.992 1 90.75 293 ALA A N 1
ATOM 2197 C CA . ALA A 1 293 ? -10.398 -12.328 7.832 1 90.75 293 ALA A CA 1
ATOM 2198 C C . ALA A 1 293 ? -11.797 -11.914 7.402 1 90.75 293 ALA A C 1
ATOM 2200 O O . ALA A 1 293 ? -12.055 -10.727 7.152 1 90.75 293 ALA A O 1
ATOM 2201 N N . TRP A 1 294 ? -12.758 -12.852 7.406 1 93.06 294 TRP A N 1
ATOM 2202 C CA . TRP A 1 294 ? -14.148 -12.57 7.07 1 93.06 294 TRP A CA 1
ATOM 2203 C C . TRP A 1 294 ? -14.758 -11.594 8.07 1 93.06 294 TRP A C 1
ATOM 2205 O O . TRP A 1 294 ? -15.391 -10.609 7.68 1 93.06 294 TRP A O 1
ATOM 2215 N N . GLY A 1 295 ? -14.555 -11.977 9.312 1 93 295 GLY A N 1
ATOM 2216 C CA . GLY A 1 295 ? -15.109 -11.141 10.367 1 93 295 GLY A CA 1
ATOM 2217 C C . GLY A 1 295 ? -14.594 -9.711 10.328 1 93 295 GLY A C 1
ATOM 2218 O O . GLY A 1 295 ? -15.367 -8.766 10.5 1 93 295 GLY A O 1
ATOM 2219 N N . THR A 1 296 ? -13.305 -9.602 10.094 1 93.25 296 THR A N 1
ATOM 2220 C CA . THR A 1 296 ? -12.703 -8.273 10.047 1 93.25 296 THR A CA 1
ATOM 2221 C C . THR A 1 296 ? -13.258 -7.48 8.867 1 93.25 296 THR A C 1
ATOM 2223 O O . THR A 1 296 ? -13.648 -6.32 9.023 1 93.25 296 THR A O 1
ATOM 2226 N N . ARG A 1 297 ? -13.32 -8.109 7.695 1 95.44 297 ARG A N 1
ATOM 2227 C CA . ARG A 1 297 ? -13.82 -7.422 6.508 1 95.44 297 ARG A CA 1
ATOM 2228 C C . ARG A 1 297 ? -15.281 -7.02 6.68 1 95.44 297 ARG A C 1
ATOM 2230 O O . ARG A 1 297 ? -15.641 -5.859 6.465 1 95.44 297 ARG A O 1
ATOM 2237 N N . MET A 1 298 ? -16.062 -7.898 7.125 1 95.06 298 MET A N 1
ATOM 2238 C CA . MET A 1 298 ? -17.5 -7.645 7.266 1 95.06 298 MET A CA 1
ATOM 2239 C C . MET A 1 298 ? -17.766 -6.695 8.43 1 95.06 298 MET A C 1
ATOM 2241 O O . MET A 1 298 ? -18.703 -5.906 8.391 1 95.06 298 MET A O 1
ATOM 2245 N N . GLY A 1 299 ? -16.906 -6.762 9.391 1 94.56 299 GLY A N 1
ATOM 2246 C CA . GLY A 1 299 ? -17.109 -5.941 10.578 1 94.56 299 GLY A CA 1
ATOM 2247 C C . GLY A 1 299 ? -16.625 -4.516 10.406 1 94.56 299 GLY A C 1
ATOM 2248 O O . GLY A 1 299 ? -16.984 -3.635 11.188 1 94.56 299 GLY A O 1
ATOM 2249 N N . THR A 1 300 ? -15.875 -4.277 9.281 1 94.94 300 THR A N 1
ATOM 2250 C CA . THR A 1 300 ? -15.266 -2.955 9.195 1 94.94 300 THR A CA 1
ATOM 2251 C C . THR A 1 300 ? -15.609 -2.281 7.875 1 94.94 300 THR A C 1
ATOM 2253 O O . THR A 1 300 ? -15.266 -1.118 7.656 1 94.94 300 THR A O 1
ATOM 2256 N N . PHE A 1 301 ? -16.375 -2.938 6.98 1 94.25 301 PHE A N 1
ATOM 2257 C CA . PHE A 1 301 ? -16.594 -2.424 5.637 1 94.25 301 PHE A CA 1
ATOM 2258 C C . PHE A 1 301 ? -17.312 -1.08 5.68 1 94.25 301 PHE A C 1
ATOM 2260 O O . PHE A 1 301 ? -17.172 -0.263 4.766 1 94.25 301 PHE A O 1
ATOM 2267 N N . PHE A 1 302 ? -18.062 -0.825 6.734 1 94.5 302 PHE A N 1
ATOM 2268 C CA . PHE A 1 302 ? -18.906 0.37 6.789 1 94.5 302 PHE A CA 1
ATOM 2269 C C . PHE A 1 302 ? -18.188 1.494 7.531 1 94.5 302 PHE A C 1
ATOM 2271 O O . PHE A 1 302 ? -18.766 2.566 7.742 1 94.5 302 PHE A O 1
ATOM 2278 N N . LEU A 1 303 ? -16.938 1.277 7.926 1 96.19 303 LEU A N 1
ATOM 2279 C CA . LEU A 1 303 ? -16.141 2.303 8.586 1 96.19 303 LEU A CA 1
ATOM 2280 C C . LEU A 1 303 ? -15.25 3.031 7.586 1 96.19 303 LEU A C 1
ATOM 2282 O O . LEU A 1 303 ? -14.297 2.451 7.062 1 96.19 303 LEU A O 1
ATOM 2286 N N . PRO A 1 304 ? -15.602 4.297 7.363 1 97.06 304 PRO A N 1
ATOM 2287 C CA . PRO A 1 304 ? -14.57 5.027 6.617 1 97.06 304 PRO A CA 1
ATOM 2288 C C . PRO A 1 304 ? -13.195 4.93 7.266 1 97.06 304 PRO A C 1
ATOM 2290 O O . PRO A 1 304 ? -13.078 4.961 8.492 1 97.06 304 PRO A O 1
ATOM 2293 N N . TYR A 1 305 ? -12.227 4.762 6.453 1 96.56 305 TYR A N 1
ATOM 2294 C CA . TYR A 1 305 ? -10.891 4.453 6.949 1 96.56 305 TYR A CA 1
ATOM 2295 C C . TYR A 1 305 ? -10.383 5.555 7.875 1 96.56 305 TYR A C 1
ATOM 2297 O O . TYR A 1 305 ? -9.727 5.277 8.883 1 96.56 305 TYR A O 1
ATOM 2305 N N . ASN A 1 306 ? -10.609 6.84 7.48 1 97.56 306 ASN A N 1
ATOM 2306 C CA . ASN A 1 306 ? -10.234 7.941 8.359 1 97.56 306 ASN A CA 1
ATOM 2307 C C . ASN A 1 306 ? -10.891 7.801 9.734 1 97.56 306 ASN A C 1
ATOM 2309 O O . ASN A 1 306 ? -10.234 8.023 10.758 1 97.56 306 ASN A O 1
ATOM 2313 N N . PHE A 1 307 ? -12.172 7.508 9.758 1 97.62 307 PHE A N 1
ATOM 2314 C CA . PHE A 1 307 ? -12.875 7.305 11.023 1 97.62 307 PHE A CA 1
ATOM 2315 C C . PHE A 1 307 ? -12.211 6.195 11.836 1 97.62 307 PHE A C 1
ATOM 2317 O O . PHE A 1 307 ? -12 6.348 13.039 1 97.62 307 PHE A O 1
ATOM 2324 N N . PHE A 1 308 ? -11.93 5.09 11.156 1 97.25 308 PHE A N 1
ATOM 2325 C CA . PHE A 1 308 ? -11.297 3.932 11.781 1 97.25 308 PHE A CA 1
ATOM 2326 C C . PHE A 1 308 ? -9.961 4.316 12.414 1 97.25 308 PHE A C 1
ATOM 2328 O O . PHE A 1 308 ? -9.719 4.02 13.578 1 97.25 308 PHE A O 1
ATOM 2335 N N . ALA A 1 309 ? -9.117 4.996 11.719 1 97.38 309 ALA A N 1
ATOM 2336 C CA . ALA A 1 309 ? -7.785 5.391 12.172 1 97.38 309 ALA A CA 1
ATOM 2337 C C . ALA A 1 309 ? -7.871 6.371 13.336 1 97.38 309 ALA A C 1
ATOM 2339 O O . ALA A 1 309 ? -7.156 6.227 14.336 1 97.38 309 ALA A O 1
ATOM 2340 N N . VAL A 1 310 ? -8.75 7.379 13.234 1 97.12 310 VAL A N 1
ATOM 2341 C CA . VAL A 1 310 ? -8.883 8.406 14.258 1 97.12 310 VAL A CA 1
ATOM 2342 C C . VAL A 1 310 ? -9.461 7.797 15.531 1 97.12 310 VAL A C 1
ATOM 2344 O O . VAL A 1 310 ? -8.992 8.094 16.641 1 97.12 310 VAL A O 1
ATOM 2347 N N . ALA A 1 311 ? -10.469 6.938 15.352 1 96.25 311 ALA A N 1
ATOM 2348 C CA . ALA A 1 311 ? -11.031 6.254 16.516 1 96.25 311 ALA A CA 1
ATOM 2349 C C . ALA A 1 311 ? -9.969 5.414 17.219 1 96.25 311 ALA A C 1
ATOM 2351 O O . ALA A 1 311 ? -9.891 5.418 18.453 1 96.25 311 ALA A O 1
ATOM 2352 N N . PHE A 1 312 ? -9.203 4.727 16.438 1 96.19 312 PHE A N 1
ATOM 2353 C CA . PHE A 1 312 ? -8.133 3.9 17 1 96.19 312 PHE A CA 1
ATOM 2354 C C . PHE A 1 312 ? -7.086 4.762 17.688 1 96.19 312 PHE A C 1
ATOM 2356 O O . PHE A 1 312 ? -6.621 4.43 18.781 1 96.19 312 PHE A O 1
ATOM 2363 N N . ALA A 1 313 ? -6.707 5.852 17.125 1 96.44 313 ALA A N 1
ATOM 2364 C CA . ALA A 1 313 ? -5.719 6.758 17.703 1 96.44 313 ALA A CA 1
ATOM 2365 C C . ALA A 1 313 ? -6.191 7.285 19.062 1 96.44 313 ALA A C 1
ATOM 2367 O O . ALA A 1 313 ? -5.395 7.414 19.984 1 96.44 313 ALA A O 1
ATOM 2368 N N . ASN A 1 314 ? -7.473 7.57 19.172 1 95.06 314 ASN A N 1
ATOM 2369 C CA . ASN A 1 314 ? -8.039 8.07 20.422 1 95.06 314 ASN A CA 1
ATOM 2370 C C . ASN A 1 314 ? -8.094 6.984 21.484 1 95.06 314 ASN A C 1
ATOM 2372 O O . ASN A 1 314 ? -7.977 7.273 22.672 1 95.06 314 ASN A O 1
ATOM 2376 N N . ALA A 1 315 ? -8.203 5.77 21.016 1 93.94 315 ALA A N 1
ATOM 2377 C CA . ALA A 1 315 ? -8.328 4.645 21.938 1 93.94 315 ALA A CA 1
ATOM 2378 C C . ALA A 1 315 ? -6.961 4.109 22.344 1 93.94 315 ALA A C 1
ATOM 2380 O O . ALA A 1 315 ? -6.801 3.549 23.422 1 93.94 315 ALA A O 1
ATOM 2381 N N . ALA A 1 316 ? -5.988 4.297 21.547 1 91.44 316 ALA A N 1
ATOM 2382 C CA . ALA A 1 316 ? -4.684 3.648 21.641 1 91.44 316 ALA A CA 1
ATOM 2383 C C . ALA A 1 316 ? -4.031 3.922 22.984 1 91.44 316 ALA A C 1
ATOM 2385 O O . ALA A 1 316 ? -3.547 2.998 23.641 1 91.44 316 ALA A O 1
ATOM 2386 N N . PRO A 1 317 ? -4.094 5.102 23.531 1 90.06 317 PRO A N 1
ATOM 2387 C CA . PRO A 1 317 ? -3.402 5.391 24.781 1 90.06 317 PRO A CA 1
ATOM 2388 C C . PRO A 1 317 ? -3.965 4.598 25.969 1 90.06 317 PRO A C 1
ATOM 2390 O O . PRO A 1 317 ? -3.322 4.512 27.016 1 90.06 317 PRO A O 1
ATOM 2393 N N . PHE A 1 318 ? -5.094 4.031 25.781 1 89.75 318 PHE A N 1
ATOM 2394 C CA . PHE A 1 318 ? -5.738 3.318 26.875 1 89.75 318 PHE A CA 1
ATOM 2395 C C . PHE A 1 318 ? -5.488 1.818 26.766 1 89.75 318 PHE A C 1
ATOM 2397 O O . PHE A 1 318 ? -5.863 1.053 27.656 1 89.75 318 PHE A O 1
ATOM 2404 N N . MET A 1 319 ? -4.812 1.458 25.734 1 86.31 319 MET A N 1
ATOM 2405 C CA . MET A 1 319 ? -4.535 0.042 25.516 1 86.31 319 MET A CA 1
ATOM 2406 C C . MET A 1 319 ? -3.275 -0.387 26.266 1 86.31 319 MET A C 1
ATOM 2408 O O . MET A 1 319 ? -2.293 0.357 26.312 1 86.31 319 MET A O 1
ATOM 2412 N N . PRO A 1 320 ? -3.311 -1.57 26.844 1 82.69 320 PRO A N 1
ATOM 2413 C CA . PRO A 1 320 ? -2.184 -2.029 27.656 1 82.69 320 PRO A CA 1
ATOM 2414 C C . PRO A 1 320 ? -0.867 -2.055 26.875 1 82.69 320 PRO A C 1
ATOM 2416 O O . PRO A 1 320 ? 0.16 -1.597 27.391 1 82.69 320 PRO A O 1
ATOM 2419 N N . ASP A 1 321 ? -0.839 -2.555 25.688 1 81.81 321 ASP A N 1
ATOM 2420 C CA . ASP A 1 321 ? 0.374 -2.617 24.875 1 81.81 321 ASP A CA 1
ATOM 2421 C C . ASP A 1 321 ? 0.939 -1.221 24.625 1 81.81 321 ASP A C 1
ATOM 2423 O O . ASP A 1 321 ? 2.156 -1.024 24.656 1 81.81 321 ASP A O 1
ATOM 2427 N N . TRP A 1 322 ? 0.03 -0.34 24.406 1 85.88 322 TRP A N 1
ATOM 2428 C CA . TRP A 1 322 ? 0.444 1.035 24.156 1 85.88 322 TRP A CA 1
ATOM 2429 C C . TRP A 1 322 ? 1.122 1.636 25.391 1 85.88 322 TRP A C 1
ATOM 2431 O O . TRP A 1 322 ? 2.191 2.242 25.281 1 85.88 322 TRP A O 1
ATOM 2441 N N . LYS A 1 323 ? 0.53 1.397 26.516 1 86.5 323 LYS A N 1
ATOM 2442 C CA . LYS A 1 323 ? 1.079 1.927 27.766 1 86.5 323 LYS A CA 1
ATOM 2443 C C . LYS A 1 323 ? 2.467 1.355 28.031 1 86.5 323 LYS A C 1
ATOM 2445 O O . LYS A 1 323 ? 3.377 2.086 28.438 1 86.5 323 LYS A O 1
ATOM 2450 N N . THR A 1 324 ? 2.586 0.119 27.719 1 83.94 324 THR A N 1
ATOM 2451 C CA . THR A 1 324 ? 3.842 -0.571 27.984 1 83.94 324 THR A CA 1
ATOM 2452 C C . THR A 1 324 ? 4.953 -0.033 27.078 1 83.94 324 THR A C 1
ATOM 2454 O O . THR A 1 324 ? 6.047 0.281 27.562 1 83.94 324 THR A O 1
ATOM 2457 N N . HIS A 1 325 ? 4.672 0.181 25.844 1 84.25 325 HIS A N 1
ATOM 2458 C CA . HIS A 1 325 ? 5.719 0.532 24.891 1 84.25 325 HIS A CA 1
ATOM 2459 C C . HIS A 1 325 ? 5.898 2.045 24.797 1 84.25 325 HIS A C 1
ATOM 2461 O O . HIS A 1 325 ? 6.945 2.525 24.359 1 84.25 325 HIS A O 1
ATOM 2467 N N . ASN A 1 326 ? 4.934 2.764 25.234 1 86.19 326 ASN A N 1
ATOM 2468 C CA . ASN A 1 326 ? 4.98 4.219 25.156 1 86.19 326 ASN A CA 1
ATOM 2469 C C . ASN A 1 326 ? 5.676 4.82 26.375 1 86.19 326 ASN A C 1
ATOM 2471 O O . ASN A 1 326 ? 6.043 5.996 26.359 1 86.19 326 ASN A O 1
ATOM 2475 N N . LYS A 1 327 ? 5.84 4.051 27.406 1 81.94 327 LYS A N 1
ATOM 2476 C CA . LYS A 1 327 ? 6.41 4.527 28.656 1 81.94 327 LYS A CA 1
ATOM 2477 C C . LYS A 1 327 ? 7.797 5.125 28.438 1 81.94 327 LYS A C 1
ATOM 2479 O O . LYS A 1 327 ? 8.18 6.078 29.125 1 81.94 327 LYS A O 1
ATOM 2484 N N . HIS A 1 328 ? 8.5 4.633 27.453 1 79 328 HIS A N 1
ATOM 2485 C CA . HIS A 1 328 ? 9.883 5.082 27.297 1 79 328 HIS A CA 1
ATOM 2486 C C . HIS A 1 328 ? 10.008 6.074 26.141 1 79 328 HIS A C 1
ATOM 2488 O O . HIS A 1 328 ? 11.125 6.395 25.719 1 79 328 HIS A O 1
ATOM 2494 N N . ARG A 1 329 ? 8.898 6.484 25.734 1 84.75 329 ARG A N 1
ATOM 2495 C CA . ARG A 1 329 ? 8.922 7.457 24.656 1 84.75 329 ARG A CA 1
ATOM 2496 C C . ARG A 1 329 ? 8.711 8.875 25.188 1 84.75 329 ARG A C 1
ATOM 2498 O O . ARG A 1 329 ? 8.008 9.07 26.172 1 84.75 329 ARG A O 1
ATOM 2505 N N . MET B 1 1 ? -86.125 9.18 29.75 1 31.06 1 MET B N 1
ATOM 2506 C CA . MET B 1 1 ? -85.188 9.734 28.766 1 31.06 1 MET B CA 1
ATOM 2507 C C . MET B 1 1 ? -83.812 9.078 28.844 1 31.06 1 MET B C 1
ATOM 2509 O O . MET B 1 1 ? -83.188 9.148 29.875 1 31.06 1 MET B O 1
ATOM 2513 N N . SER B 1 2 ? -83.625 7.926 28.078 1 33.25 2 SER B N 1
ATOM 2514 C CA . SER B 1 2 ? -82.562 6.977 27.922 1 33.25 2 SER B CA 1
ATOM 2515 C C . SER B 1 2 ? -81.312 7.668 27.391 1 33.25 2 SER B C 1
ATOM 2517 O O . SER B 1 2 ? -81.312 8.32 26.344 1 33.25 2 SER B O 1
ATOM 2519 N N . THR B 1 3 ? -80.375 8.086 28.219 1 35.84 3 THR B N 1
ATOM 2520 C CA . THR B 1 3 ? -79.062 8.625 27.938 1 35.84 3 THR B CA 1
ATOM 2521 C C . THR B 1 3 ? -78.25 7.637 27.094 1 35.84 3 THR B C 1
ATOM 2523 O O . THR B 1 3 ? -78 6.508 27.516 1 35.84 3 THR B O 1
ATOM 2526 N N . SER B 1 4 ? -78.25 7.691 25.766 1 35.28 4 SER B N 1
ATOM 2527 C CA . SER B 1 4 ? -77.375 7.012 24.812 1 35.28 4 SER B CA 1
ATOM 2528 C C . SER B 1 4 ? -75.938 7.301 25.094 1 35.28 4 SER B C 1
ATOM 2530 O O . SER B 1 4 ? -75.5 8.461 25.109 1 35.28 4 SER B O 1
ATOM 2532 N N . ASP B 1 5 ? -75.25 6.473 25.844 1 36.66 5 ASP B N 1
ATOM 2533 C CA . ASP B 1 5 ? -73.812 6.418 26.031 1 36.66 5 ASP B CA 1
ATOM 2534 C C . ASP B 1 5 ? -73.062 6.344 24.688 1 36.66 5 ASP B C 1
ATOM 2536 O O . ASP B 1 5 ? -73.188 5.359 23.969 1 36.66 5 ASP B O 1
ATOM 2540 N N . ALA B 1 6 ? -72.812 7.469 24.031 1 37.31 6 ALA B N 1
ATOM 2541 C CA . ALA B 1 6 ? -71.875 7.555 22.906 1 37.31 6 ALA B CA 1
ATOM 2542 C C . ALA B 1 6 ? -70.5 6.93 23.266 1 37.31 6 ALA B C 1
ATOM 2544 O O . ALA B 1 6 ? -69.875 7.344 24.219 1 37.31 6 ALA B O 1
ATOM 2545 N N . GLY B 1 7 ? -70.312 5.691 23.016 1 31.95 7 GLY B N 1
ATOM 2546 C CA . GLY B 1 7 ? -69.062 4.992 23.031 1 31.95 7 GLY B CA 1
ATOM 2547 C C . GLY B 1 7 ? -67.938 5.75 22.312 1 31.95 7 GLY B C 1
ATOM 2548 O O . GLY B 1 7 ? -68.062 6.02 21.125 1 31.95 7 GLY B O 1
ATOM 2549 N N . ILE B 1 8 ? -67.312 6.676 23.016 1 36.81 8 ILE B N 1
ATOM 2550 C CA . ILE B 1 8 ? -66.062 7.207 22.5 1 36.81 8 ILE B CA 1
ATOM 2551 C C .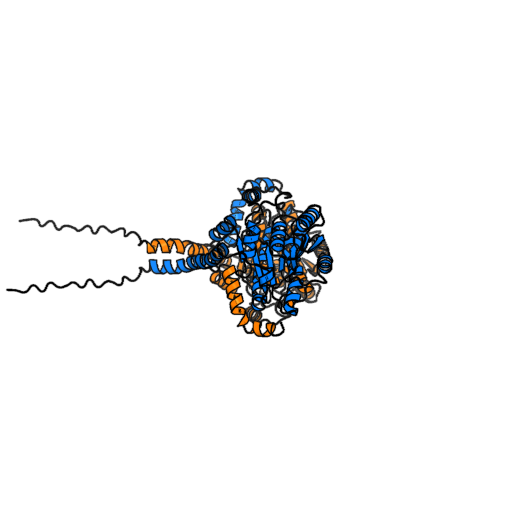 ILE B 1 8 ? -65.125 6.051 22.125 1 36.81 8 ILE B C 1
ATOM 2553 O O . ILE B 1 8 ? -64.75 5.242 22.969 1 36.81 8 ILE B O 1
ATOM 2557 N N . GLY B 1 9 ? -65.25 5.539 20.969 1 32.97 9 GLY B N 1
ATOM 2558 C CA . GLY B 1 9 ? -64.188 4.676 20.406 1 32.97 9 GLY B CA 1
ATOM 2559 C C . GLY B 1 9 ? -62.812 5.238 20.578 1 32.97 9 GLY B C 1
ATOM 2560 O O . GLY B 1 9 ? -62.5 6.34 20.109 1 32.97 9 GLY B O 1
ATOM 2561 N N . THR B 1 10 ? -62.188 4.996 21.719 1 34.56 10 THR B N 1
ATOM 2562 C CA . THR B 1 10 ? -60.75 5.203 21.797 1 34.56 10 THR B CA 1
ATOM 2563 C C . THR B 1 10 ? -60.031 4.566 20.609 1 34.56 10 THR B C 1
ATOM 2565 O O . THR B 1 10 ? -60.156 3.355 20.406 1 34.56 10 THR B O 1
ATOM 2568 N N . CYS B 1 11 ? -59.906 5.305 19.578 1 33.31 11 CYS B N 1
ATOM 2569 C CA . CYS B 1 11 ? -58.906 4.895 18.594 1 33.31 11 CYS B CA 1
ATOM 2570 C C . CYS B 1 11 ? -57.594 4.594 19.266 1 33.31 11 CYS B C 1
ATOM 2572 O O . CYS B 1 11 ? -56.938 5.492 19.812 1 33.31 11 CYS B O 1
ATOM 2574 N N . GLU B 1 12 ? -57.469 3.557 19.953 1 34.78 12 GLU B N 1
ATOM 2575 C CA . GLU B 1 12 ? -56.094 3.197 20.312 1 34.78 12 GLU B CA 1
ATOM 2576 C C . GLU B 1 12 ? -55.125 3.549 19.188 1 34.78 12 GLU B C 1
ATOM 2578 O O . GLU B 1 12 ? -55.312 3.129 18.047 1 34.78 12 GLU B O 1
ATOM 2583 N N . ALA B 1 13 ? -54.5 4.73 19.328 1 35.5 13 ALA B N 1
ATOM 2584 C CA . ALA B 1 13 ? -53.281 4.926 18.531 1 35.5 13 ALA B CA 1
ATOM 2585 C C . ALA B 1 13 ? -52.5 3.623 18.406 1 35.5 13 ALA B C 1
ATOM 2587 O O . ALA B 1 13 ? -52.031 3.08 19.406 1 35.5 13 ALA B O 1
ATOM 2588 N N . SER B 1 14 ? -52.938 2.682 17.594 1 36.59 14 SER B N 1
ATOM 2589 C CA . SER B 1 14 ? -52.062 1.568 17.266 1 36.59 14 SER B CA 1
ATOM 2590 C C . SER B 1 14 ? -50.594 2.021 17.172 1 36.59 14 SER B C 1
ATOM 2592 O O . SER B 1 14 ? -50.25 2.84 16.312 1 36.59 14 SER B O 1
ATOM 2594 N N . HIS B 1 15 ? -49.906 2.402 18.219 1 43.78 15 HIS B N 1
ATOM 2595 C CA . HIS B 1 15 ? -48.469 2.441 18.125 1 43.78 15 HIS B CA 1
ATOM 2596 C C . HIS B 1 15 ? -47.938 1.449 17.078 1 43.78 15 HIS B C 1
ATOM 2598 O O . HIS B 1 15 ? -47.906 0.243 17.344 1 43.78 15 HIS B O 1
ATOM 2604 N N . GLY B 1 16 ? -48.375 1.432 15.906 1 47.84 16 GLY B N 1
ATOM 2605 C CA . GLY B 1 16 ? -48.125 0.606 14.734 1 47.84 16 GLY B CA 1
ATOM 2606 C C . GLY B 1 16 ? -46.688 0.159 14.617 1 47.84 16 GLY B C 1
ATOM 2607 O O . GLY B 1 16 ? -45.781 0.988 14.484 1 47.84 16 GLY B O 1
ATOM 2608 N N . SER B 1 17 ? -46.281 -0.882 15.273 1 61.44 17 SER B N 1
ATOM 2609 C CA . SER B 1 17 ? -45.031 -1.586 15.086 1 61.44 17 SER B CA 1
ATOM 2610 C C . SER B 1 17 ? -44.562 -1.518 13.641 1 61.44 17 SER B C 1
ATOM 2612 O O . SER B 1 17 ? -45.375 -1.643 12.719 1 61.44 17 SER B O 1
ATOM 2614 N N . MET B 1 18 ? -43.438 -0.731 13.422 1 72.5 18 MET B N 1
ATOM 2615 C CA . MET B 1 18 ? -42.875 -0.68 12.07 1 72.5 18 MET B CA 1
ATOM 2616 C C . MET B 1 18 ? -42.969 -2.041 11.391 1 72.5 18 MET B C 1
ATOM 2618 O O . MET B 1 18 ? -42.719 -3.072 12.016 1 72.5 18 MET B O 1
ATOM 2622 N N . PRO B 1 19 ? -43.594 -2.098 10.273 1 80.56 19 PRO B N 1
ATOM 2623 C CA . PRO B 1 19 ? -43.594 -3.363 9.539 1 80.56 19 PRO B CA 1
ATOM 2624 C C . PRO B 1 19 ? -42.25 -4.051 9.508 1 80.56 19 PRO B C 1
ATOM 2626 O O . PRO B 1 19 ? -41.219 -3.381 9.477 1 80.56 19 PRO B O 1
ATOM 2629 N N . PRO B 1 20 ? -42.25 -5.352 9.805 1 83.06 20 PRO B N 1
ATOM 2630 C CA . PRO B 1 20 ? -41 -6.117 9.836 1 83.06 20 PRO B CA 1
ATOM 2631 C C . PRO B 1 20 ? -40.062 -5.766 8.68 1 83.06 20 PRO B C 1
ATOM 2633 O O . PRO B 1 20 ? -38.844 -5.703 8.867 1 83.06 20 PRO B O 1
ATOM 2636 N N . LEU B 1 21 ? -40.594 -5.523 7.586 1 84.5 21 LEU B N 1
ATOM 2637 C CA . LEU B 1 21 ? -39.781 -5.168 6.434 1 84.5 21 LEU B CA 1
ATOM 2638 C C . LEU B 1 21 ? -39.094 -3.832 6.66 1 84.5 21 LEU B C 1
ATOM 2640 O O . LEU B 1 21 ? -37.938 -3.652 6.246 1 84.5 21 LEU B O 1
ATOM 2644 N N . THR B 1 22 ? -39.75 -2.936 7.23 1 84.5 22 THR B N 1
ATOM 2645 C CA . THR B 1 22 ? -39.156 -1.628 7.512 1 84.5 22 THR B CA 1
ATOM 2646 C C . THR B 1 22 ? -38.031 -1.751 8.523 1 84.5 22 THR B C 1
ATOM 2648 O O . THR B 1 22 ? -37 -1.119 8.367 1 84.5 22 THR B O 1
ATOM 2651 N N . ILE B 1 23 ? -38.281 -2.529 9.484 1 87.62 23 ILE B N 1
ATOM 2652 C CA . ILE B 1 23 ? -37.25 -2.752 10.5 1 87.62 23 ILE B CA 1
ATOM 2653 C C . ILE B 1 23 ? -36 -3.361 9.852 1 87.62 23 ILE B C 1
ATOM 2655 O O . ILE B 1 23 ? -34.875 -2.912 10.094 1 87.62 23 ILE B O 1
ATOM 2659 N N . LEU B 1 24 ? -36.219 -4.328 9.062 1 89.44 24 LEU B N 1
ATOM 2660 C CA . LEU B 1 24 ? -35.125 -4.973 8.367 1 89.44 24 LEU B CA 1
ATOM 2661 C C . LEU B 1 24 ? -34.375 -3.98 7.469 1 89.44 24 LEU B C 1
ATOM 2663 O O . LEU B 1 24 ? -33.156 -3.949 7.441 1 89.44 24 LEU B O 1
ATOM 2667 N N . ALA B 1 25 ? -35.156 -3.229 6.809 1 89.75 25 ALA B N 1
ATOM 2668 C CA . ALA B 1 25 ? -34.594 -2.217 5.934 1 89.75 25 ALA B CA 1
ATOM 2669 C C . ALA B 1 25 ? -33.75 -1.221 6.734 1 89.75 25 ALA B C 1
ATOM 2671 O O . ALA B 1 25 ? -32.688 -0.794 6.285 1 89.75 25 ALA B O 1
ATOM 2672 N N . MET B 1 26 ? -34.188 -0.889 7.836 1 90.25 26 MET B N 1
ATOM 2673 C CA . MET B 1 26 ? -33.469 0.063 8.672 1 90.25 26 MET B CA 1
ATOM 2674 C C . MET B 1 26 ? -32.156 -0.543 9.18 1 90.25 26 MET B C 1
ATOM 2676 O O . MET B 1 26 ? -31.156 0.146 9.266 1 90.25 26 MET B O 1
ATOM 2680 N N . ILE B 1 27 ? -32.25 -1.737 9.492 1 92.44 27 ILE B N 1
ATOM 2681 C CA . ILE B 1 27 ? -31.047 -2.436 9.953 1 92.44 27 ILE B CA 1
ATOM 2682 C C . ILE B 1 27 ? -29.984 -2.424 8.859 1 92.44 27 ILE B C 1
ATOM 2684 O O . ILE B 1 27 ? -28.828 -2.113 9.117 1 92.44 27 ILE B O 1
ATOM 2688 N N . PHE B 1 28 ? -30.406 -2.623 7.676 1 94.44 28 PHE B N 1
ATOM 2689 C CA . PHE B 1 28 ? -29.453 -2.684 6.57 1 94.44 28 PHE B CA 1
ATOM 2690 C C . PHE B 1 28 ? -29.109 -1.283 6.074 1 94.44 28 PHE B C 1
ATOM 2692 O O . PHE B 1 28 ? -28.125 -1.1 5.352 1 94.44 28 PHE B O 1
ATOM 2699 N N . ALA B 1 29 ? -29.891 -0.371 6.465 1 94.75 29 ALA B N 1
ATOM 2700 C CA . ALA B 1 29 ? -29.625 1.013 6.086 1 94.75 29 ALA B CA 1
ATOM 2701 C C . ALA B 1 29 ? -28.547 1.625 6.984 1 94.75 29 ALA B C 1
ATOM 2703 O O . ALA B 1 29 ? -27.844 2.545 6.574 1 94.75 29 ALA B O 1
ATOM 2704 N N . PHE B 1 30 ? -28.406 1.146 8.133 1 94.88 30 PHE B N 1
ATOM 2705 C CA . PHE B 1 30 ? -27.562 1.749 9.148 1 94.88 30 PHE B CA 1
ATOM 2706 C C . PHE B 1 30 ? -26.109 1.837 8.672 1 94.88 30 PHE B C 1
ATOM 2708 O O . PHE B 1 30 ? -25.5 2.906 8.719 1 94.88 30 PHE B O 1
ATOM 2715 N N . PRO B 1 31 ? -25.531 0.739 8.156 1 96.38 31 PRO B N 1
ATOM 2716 C CA . PRO B 1 31 ? -24.125 0.832 7.742 1 96.38 31 PRO B CA 1
ATOM 2717 C C . PRO B 1 31 ? -23.906 1.896 6.672 1 96.38 31 PRO B C 1
ATOM 2719 O O . PRO B 1 31 ? -22.891 2.6 6.703 1 96.38 31 PRO B O 1
ATOM 2722 N N . THR B 1 32 ? -24.859 2.037 5.828 1 96.88 32 THR B N 1
ATOM 2723 C CA . THR B 1 32 ? -24.734 3.023 4.762 1 96.88 32 THR B CA 1
ATOM 2724 C C . THR B 1 32 ? -24.812 4.441 5.324 1 96.88 32 THR B C 1
ATOM 2726 O O . THR B 1 32 ? -23.969 5.285 5.012 1 96.88 32 THR B O 1
ATOM 2729 N N . VAL B 1 33 ? -25.781 4.633 6.145 1 96.81 33 VAL B N 1
ATOM 2730 C CA . VAL B 1 33 ? -25.969 5.953 6.734 1 96.81 33 VAL B CA 1
ATOM 2731 C C . VAL B 1 33 ? -24.766 6.297 7.621 1 96.81 33 VAL B C 1
ATOM 2733 O O . VAL B 1 33 ? -24.25 7.414 7.559 1 96.81 33 VAL B O 1
ATOM 2736 N N . PHE B 1 34 ? -24.391 5.34 8.367 1 97.38 34 PHE B N 1
ATOM 2737 C CA . PHE B 1 34 ? -23.234 5.559 9.227 1 97.38 34 PHE B CA 1
ATOM 2738 C C . PHE B 1 34 ? -22 5.914 8.406 1 97.38 34 PHE B C 1
ATOM 2740 O O . PHE B 1 34 ? -21.25 6.832 8.758 1 97.38 34 PHE B O 1
ATOM 2747 N N . TRP B 1 35 ? -21.766 5.184 7.344 1 97.62 35 TRP B N 1
ATOM 2748 C CA . TRP B 1 35 ? -20.609 5.445 6.496 1 97.62 35 TRP B CA 1
ATOM 2749 C C . TRP B 1 35 ? -20.641 6.879 5.969 1 97.62 35 TRP B C 1
ATOM 2751 O O . TRP B 1 35 ? -19.641 7.605 6.09 1 97.62 35 TRP B O 1
ATOM 2761 N N . PHE B 1 36 ? -21.75 7.305 5.48 1 97 36 PHE B N 1
ATOM 2762 C CA . PHE B 1 36 ? -21.844 8.633 4.887 1 97 36 PHE B CA 1
ATOM 2763 C C . PHE B 1 36 ? -21.656 9.711 5.945 1 97 36 PHE B C 1
ATOM 2765 O O . PHE B 1 36 ? -20.938 10.688 5.723 1 97 36 PHE B O 1
ATOM 2772 N N . VAL B 1 37 ? -22.203 9.523 7.074 1 97.31 37 VAL B N 1
ATOM 2773 C CA . VAL B 1 37 ? -22.125 10.516 8.141 1 97.31 37 VAL B CA 1
ATOM 2774 C C . VAL B 1 37 ? -20.688 10.602 8.656 1 97.31 37 VAL B C 1
ATOM 2776 O O . VAL B 1 37 ? -20.125 11.688 8.75 1 97.31 37 VAL B O 1
ATOM 2779 N N . ALA B 1 38 ? -20.094 9.445 8.898 1 97.31 38 ALA B N 1
ATOM 2780 C CA . ALA B 1 38 ? -18.734 9.391 9.438 1 97.31 38 ALA B CA 1
ATOM 2781 C C . ALA B 1 38 ? -17.719 9.875 8.406 1 97.31 38 ALA B C 1
ATOM 2783 O O . ALA B 1 38 ? -16.672 10.406 8.773 1 97.31 38 ALA B O 1
ATOM 2784 N N . TYR B 1 39 ? -18.047 9.695 7.141 1 97.19 39 TYR B N 1
ATOM 2785 C CA . TYR B 1 39 ? -17.156 10.141 6.07 1 97.19 39 TYR B CA 1
ATOM 2786 C C . TYR B 1 39 ? -17.297 11.641 5.844 1 97.19 39 TYR B C 1
ATOM 2788 O O . TYR B 1 39 ? -16.297 12.352 5.703 1 97.19 39 TYR B O 1
ATOM 2796 N N . LEU B 1 40 ? -18.484 12.195 5.91 1 96.44 40 LEU B N 1
ATOM 2797 C CA . LEU B 1 40 ? -18.75 13.555 5.445 1 96.44 40 LEU B CA 1
ATOM 2798 C C . LEU B 1 40 ? -18.484 14.57 6.555 1 96.44 40 LEU B C 1
ATOM 2800 O O . LEU B 1 40 ? -18.078 15.695 6.285 1 96.44 40 LEU B O 1
ATOM 2804 N N . ILE B 1 41 ? -18.641 14.203 7.801 1 96 41 ILE B N 1
ATOM 2805 C CA . ILE B 1 41 ? -18.531 15.156 8.898 1 96 41 ILE B CA 1
ATOM 2806 C C . ILE B 1 41 ? -17.125 15.773 8.906 1 96 41 ILE B C 1
ATOM 2808 O O . ILE B 1 41 ? -16.984 17 8.836 1 96 41 ILE B O 1
ATOM 2812 N N . PRO B 1 42 ? -16.109 14.945 8.906 1 94.69 42 PRO B N 1
ATOM 2813 C CA . PRO B 1 42 ? -14.781 15.57 8.898 1 94.69 42 PRO B CA 1
ATOM 2814 C C . PRO B 1 42 ? -14.492 16.328 7.609 1 94.69 42 PRO B C 1
ATOM 2816 O O . PRO B 1 42 ? -13.805 17.359 7.629 1 94.69 42 PRO B O 1
ATOM 2819 N N . GLN B 1 43 ? -15 15.852 6.531 1 93.69 43 GLN B N 1
ATOM 2820 C CA . GLN B 1 43 ? -14.789 16.531 5.262 1 93.69 43 GLN B CA 1
ATOM 2821 C C . GLN B 1 43 ? -15.398 17.938 5.277 1 93.69 43 GLN B C 1
ATOM 2823 O O . GLN B 1 43 ? -14.766 18.891 4.844 1 93.69 43 GLN B O 1
ATOM 2828 N N . LEU B 1 44 ? -16.578 18.031 5.766 1 93.81 44 LEU B N 1
ATOM 2829 C CA . LEU B 1 44 ? -17.266 19.312 5.816 1 93.81 44 LEU B CA 1
ATOM 2830 C C . LEU B 1 44 ? -16.625 20.25 6.828 1 93.81 44 LEU B C 1
ATOM 2832 O O . LEU B 1 44 ? -16.516 21.453 6.586 1 93.81 44 LEU B O 1
ATOM 2836 N N . TYR B 1 45 ? -16.172 19.688 7.891 1 95.56 45 TYR B N 1
ATOM 2837 C CA . TYR B 1 45 ? -15.461 20.5 8.875 1 95.56 45 TYR B CA 1
ATOM 2838 C C . TYR B 1 45 ? -14.195 21.094 8.281 1 95.56 45 TYR B C 1
ATOM 2840 O O . TYR B 1 45 ? -13.914 22.281 8.484 1 95.56 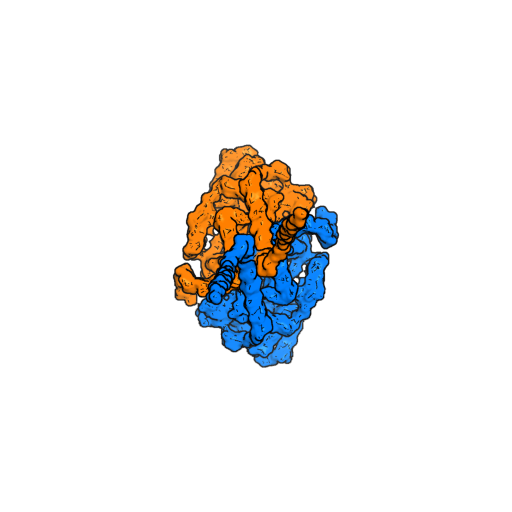45 TYR B O 1
ATOM 2848 N N . MET B 1 46 ? -13.484 20.359 7.543 1 92.38 46 MET B N 1
ATOM 2849 C CA . MET B 1 46 ? -12.219 20.797 6.977 1 92.38 46 MET B CA 1
ATOM 2850 C C . MET B 1 46 ? -12.445 21.844 5.883 1 92.38 46 MET B C 1
ATOM 2852 O O . MET B 1 46 ? -11.578 22.672 5.617 1 92.38 46 MET B O 1
ATOM 2856 N N . VAL B 1 47 ? -13.602 21.781 5.297 1 89.25 47 VAL B N 1
ATOM 2857 C CA . VAL B 1 47 ? -13.938 22.766 4.273 1 89.25 47 VAL B CA 1
ATOM 2858 C C . VAL B 1 47 ? -14.094 24.141 4.91 1 89.25 47 VAL B C 1
ATOM 2860 O O . VAL B 1 47 ? -13.68 25.156 4.328 1 89.25 47 VAL B O 1
ATOM 2863 N N . VAL B 1 48 ? -14.555 24.219 6.121 1 93.12 48 VAL B N 1
ATOM 2864 C CA . VAL B 1 48 ? -14.875 25.516 6.719 1 93.12 48 VAL B CA 1
ATOM 2865 C C . VAL B 1 48 ? -13.789 25.906 7.711 1 93.12 48 VAL B C 1
ATOM 2867 O O . VAL B 1 48 ? -13.727 27.062 8.148 1 93.12 48 VAL B O 1
ATOM 2870 N N . ARG B 1 49 ? -12.961 24.969 8.062 1 94.94 49 ARG B N 1
ATOM 2871 C CA . ARG B 1 49 ? -11.891 25.203 9.016 1 94.94 49 ARG B CA 1
ATOM 2872 C C . ARG B 1 49 ? -10.906 26.234 8.484 1 94.94 49 ARG B C 1
ATOM 2874 O O . ARG B 1 49 ? -10.57 26.234 7.297 1 94.94 49 ARG B O 1
ATOM 2881 N N . PRO B 1 50 ? -10.555 27.234 9.289 1 96.44 50 PRO B N 1
ATOM 2882 C CA . PRO B 1 50 ? -9.492 28.141 8.844 1 96.44 50 PRO B CA 1
ATOM 2883 C C . PRO B 1 50 ? -8.172 27.438 8.586 1 96.44 50 PRO B C 1
ATOM 2885 O O . PRO B 1 50 ? -7.895 26.391 9.195 1 96.44 50 PRO B O 1
ATOM 2888 N N . VAL B 1 51 ? -7.438 27.969 7.711 1 96.94 51 VAL B N 1
ATOM 2889 C CA . VAL B 1 51 ? -6.105 27.438 7.453 1 96.94 51 VAL B CA 1
ATOM 2890 C C . VAL B 1 51 ? -5.234 27.594 8.695 1 96.94 51 VAL B C 1
ATOM 2892 O O . VAL B 1 51 ? -5.07 28.688 9.219 1 96.94 51 VAL B O 1
ATOM 2895 N N . PRO B 1 52 ? -4.754 26.516 9.203 1 97.56 52 PRO B N 1
ATOM 2896 C CA . PRO B 1 52 ? -3.93 26.641 10.406 1 97.56 52 PRO B CA 1
ATOM 2897 C C . PRO B 1 52 ? -2.584 27.297 10.133 1 97.56 52 PRO B C 1
ATOM 2899 O O . PRO B 1 52 ? -2.014 27.125 9.055 1 97.56 52 PRO B O 1
ATOM 2902 N N . ASP B 1 53 ? -2.125 28.094 11.102 1 98.38 53 ASP B N 1
ATOM 2903 C CA . ASP B 1 53 ? -0.752 28.594 11.109 1 98.38 53 ASP B CA 1
ATOM 2904 C C . ASP B 1 53 ? 0.201 27.562 11.703 1 98.38 53 ASP B C 1
ATOM 2906 O O . ASP B 1 53 ? 0.331 27.453 12.922 1 98.38 53 ASP B O 1
ATOM 2910 N N . LEU B 1 54 ? 0.902 26.891 10.867 1 98.62 54 LEU B N 1
ATOM 2911 C CA . LEU B 1 54 ? 1.71 25.75 11.312 1 98.62 54 LEU B CA 1
ATOM 2912 C C . LEU B 1 54 ? 2.922 26.234 12.109 1 98.62 54 LEU B C 1
ATOM 2914 O O . LEU B 1 54 ? 3.396 25.531 13 1 98.62 54 LEU B O 1
ATOM 2918 N N . LYS B 1 55 ? 3.459 27.422 11.766 1 98.69 55 LYS B N 1
ATOM 2919 C CA . LYS B 1 55 ? 4.559 27.984 12.547 1 98.69 55 LYS B CA 1
ATOM 2920 C C . LYS B 1 55 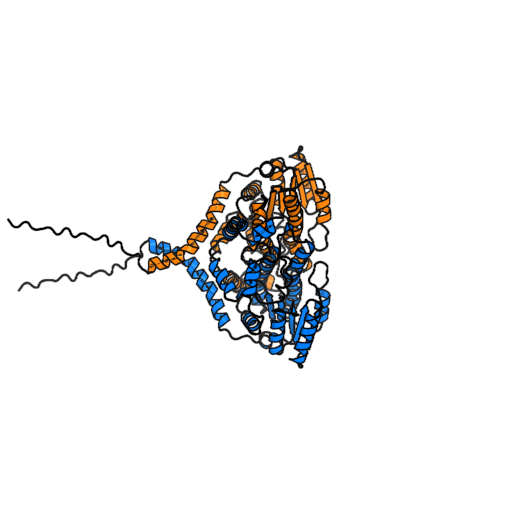? 4.172 28.125 14.016 1 98.69 55 LYS B C 1
ATOM 2922 O O . LYS B 1 55 ? 4.922 27.719 14.906 1 98.69 55 LYS B O 1
ATOM 2927 N N . LYS B 1 56 ? 3.053 28.672 14.195 1 98.44 56 LYS B N 1
ATOM 2928 C CA . LYS B 1 56 ? 2.562 28.875 15.555 1 98.44 56 LYS B CA 1
ATOM 2929 C C . LYS B 1 56 ? 2.143 27.562 16.203 1 98.44 56 LYS B C 1
ATOM 2931 O O . LYS B 1 56 ? 2.463 27.297 17.359 1 98.44 56 LYS B O 1
ATOM 2936 N N . ARG B 1 57 ? 1.456 26.719 15.469 1 98.19 57 ARG B N 1
ATOM 2937 C CA . ARG B 1 57 ? 0.89 25.484 15.992 1 98.19 57 ARG B CA 1
ATOM 2938 C C . ARG B 1 57 ? 1.982 24.562 16.531 1 98.19 57 ARG B C 1
ATOM 2940 O O . ARG B 1 57 ? 1.787 23.891 17.547 1 98.19 57 ARG B O 1
ATOM 2947 N N . TYR B 1 58 ? 3.102 24.547 15.828 1 98.62 58 TYR B N 1
ATOM 2948 C CA . TYR B 1 58 ? 4.133 23.594 16.203 1 98.62 58 TYR B CA 1
ATOM 2949 C C . TYR B 1 58 ? 5.371 24.297 16.734 1 98.62 58 TYR B C 1
ATOM 2951 O O . TYR B 1 58 ? 6.422 23.672 16.922 1 98.62 58 TYR B O 1
ATOM 2959 N N . ASN B 1 59 ? 5.246 25.625 16.953 1 98.25 59 ASN B N 1
ATOM 2960 C CA . ASN B 1 59 ? 6.41 26.391 17.359 1 98.25 59 ASN B CA 1
ATOM 2961 C C . ASN B 1 59 ? 7.633 26.062 16.5 1 98.25 59 ASN B C 1
ATOM 2963 O O . ASN B 1 59 ? 8.68 25.703 17.031 1 98.25 59 ASN B O 1
ATOM 2967 N N . ALA B 1 60 ? 7.41 26.234 15.164 1 98.62 60 ALA B N 1
ATOM 2968 C CA . ALA B 1 60 ? 8.398 25.75 14.195 1 98.62 60 ALA B CA 1
ATOM 2969 C C . ALA B 1 60 ? 9.078 26.922 13.492 1 98.62 60 ALA B C 1
ATOM 2971 O O . ALA B 1 60 ? 8.453 27.969 13.25 1 98.62 60 ALA B O 1
ATOM 2972 N N . GLU B 1 61 ? 10.305 26.734 13.148 1 98.69 61 GLU B N 1
ATOM 2973 C CA . GLU B 1 61 ? 11.031 27.703 12.328 1 98.69 61 GLU B CA 1
ATOM 2974 C C . GLU B 1 61 ? 11.281 27.156 10.922 1 98.69 61 GLU B C 1
ATOM 2976 O O . GLU B 1 61 ? 11.391 27.922 9.961 1 98.69 61 GLU B O 1
ATOM 2981 N N . TRP B 1 62 ? 11.336 25.844 10.828 1 98.88 62 TRP B N 1
ATOM 2982 C CA . TRP B 1 62 ? 11.703 25.219 9.562 1 98.88 62 TRP B CA 1
ATOM 2983 C C . TRP B 1 62 ? 10.672 24.172 9.164 1 98.88 62 TRP B C 1
ATOM 2985 O O . TRP B 1 62 ? 10.078 23.5 10.023 1 98.88 62 TRP B O 1
ATOM 2995 N N . ALA B 1 63 ? 10.469 24 7.891 1 98.94 63 ALA B N 1
ATOM 2996 C CA . ALA B 1 63 ? 9.711 22.922 7.266 1 98.94 63 ALA B CA 1
ATOM 2997 C C . ALA B 1 63 ? 10.516 22.266 6.145 1 98.94 63 ALA B C 1
ATOM 2999 O O . ALA B 1 63 ? 11.453 22.875 5.609 1 98.94 63 ALA B O 1
ATOM 3000 N N . LEU B 1 64 ? 10.195 21.047 5.883 1 98.94 64 LEU B N 1
ATOM 3001 C CA . LEU B 1 64 ? 10.789 20.312 4.77 1 98.94 64 LEU B CA 1
ATOM 3002 C C . LEU B 1 64 ? 9.711 19.844 3.801 1 98.94 64 LEU B C 1
ATOM 3004 O O . LEU B 1 64 ? 8.695 19.281 4.223 1 98.94 64 LEU B O 1
ATOM 3008 N N . VAL B 1 65 ? 9.898 20.109 2.523 1 98.88 65 VAL B N 1
ATOM 3009 C CA . VAL B 1 65 ? 8.969 19.672 1.482 1 98.88 65 VAL B CA 1
ATOM 3010 C C . VAL B 1 65 ? 9.719 18.875 0.418 1 98.88 65 VAL B C 1
ATOM 3012 O O . VAL B 1 65 ? 10.633 19.406 -0.231 1 98.88 65 VAL B O 1
ATOM 3015 N N . THR B 1 66 ? 9.359 17.641 0.253 1 98.81 66 THR B N 1
ATOM 3016 C CA . THR B 1 66 ? 9.906 16.891 -0.872 1 98.81 66 THR B CA 1
ATOM 3017 C C . THR B 1 66 ? 9.086 17.125 -2.133 1 98.81 66 THR B C 1
ATOM 3019 O O . THR B 1 66 ? 7.883 17.391 -2.055 1 98.81 66 THR B O 1
ATOM 3022 N N . GLY B 1 67 ? 9.758 16.953 -3.238 1 97.25 67 GLY B N 1
ATOM 3023 C CA . GLY B 1 67 ? 9.078 17.297 -4.477 1 97.25 67 GLY B CA 1
ATOM 3024 C C . GLY B 1 67 ? 8.719 18.766 -4.57 1 97.25 67 GLY B C 1
ATOM 3025 O O . GLY B 1 67 ? 7.703 19.125 -5.176 1 97.25 67 GLY B O 1
ATOM 3026 N N . GLY B 1 68 ? 9.469 19.594 -3.971 1 96.06 68 GLY B N 1
ATOM 3027 C CA . GLY B 1 68 ? 9.117 21 -3.836 1 96.06 68 GLY B CA 1
ATOM 3028 C C . GLY B 1 68 ? 9.562 21.844 -5.02 1 96.06 68 GLY B C 1
ATOM 3029 O O . GLY B 1 68 ? 9.328 23.047 -5.051 1 96.06 68 GLY B O 1
ATOM 3030 N N . GLY B 1 69 ? 10.172 21.219 -5.984 1 93.94 69 GLY B N 1
ATOM 3031 C CA . GLY B 1 69 ? 10.664 21.969 -7.137 1 93.94 69 GLY B CA 1
ATOM 3032 C C . GLY B 1 69 ? 9.57 22.391 -8.094 1 93.94 69 GLY B C 1
ATOM 3033 O O . GLY B 1 69 ? 9.758 23.297 -8.891 1 93.94 69 GLY B O 1
ATOM 3034 N N . SER B 1 70 ? 8.43 21.703 -8.031 1 90.25 70 SER B N 1
ATOM 3035 C CA . SER B 1 70 ? 7.324 22.016 -8.93 1 90.25 70 SER B CA 1
ATOM 3036 C C . SER B 1 70 ? 6 21.516 -8.359 1 90.25 70 SER B C 1
ATOM 3038 O O . SER B 1 70 ? 5.957 20.984 -7.25 1 90.25 70 SER B O 1
ATOM 3040 N N . GLY B 1 71 ? 4.965 21.938 -9 1 90.75 71 GLY B N 1
ATOM 3041 C CA . GLY B 1 71 ? 3.652 21.359 -8.742 1 90.75 71 GLY B CA 1
ATOM 3042 C C . GLY B 1 71 ? 3.146 21.641 -7.336 1 90.75 71 GLY B C 1
ATOM 3043 O O . GLY B 1 71 ? 3.246 22.766 -6.844 1 90.75 71 GLY B O 1
ATOM 3044 N N . ILE B 1 72 ? 2.561 20.609 -6.762 1 92.88 72 ILE B N 1
ATOM 3045 C CA . ILE B 1 72 ? 1.956 20.703 -5.438 1 92.88 72 ILE B CA 1
ATOM 3046 C C . ILE B 1 72 ? 3.021 21.062 -4.406 1 92.88 72 ILE B C 1
ATOM 3048 O O . ILE B 1 72 ? 2.781 21.906 -3.527 1 92.88 72 ILE B O 1
ATOM 3052 N N . GLY B 1 73 ? 4.211 20.484 -4.516 1 96.19 73 GLY B N 1
ATOM 3053 C CA . GLY B 1 73 ? 5.281 20.75 -3.574 1 96.19 73 GLY B CA 1
ATOM 3054 C C . GLY B 1 73 ? 5.723 22.203 -3.584 1 96.19 73 GLY B C 1
ATOM 3055 O O . GLY B 1 73 ? 5.988 22.781 -2.529 1 96.19 73 GLY B O 1
ATOM 3056 N N . LYS B 1 74 ? 5.801 22.734 -4.773 1 95.62 74 LYS B N 1
ATOM 3057 C CA . LYS B 1 74 ? 6.133 24.141 -4.891 1 95.62 74 LYS B CA 1
ATOM 3058 C C . LYS B 1 74 ? 5.074 25.016 -4.219 1 95.62 74 LYS B C 1
ATOM 3060 O O . LYS B 1 74 ? 5.402 25.922 -3.455 1 95.62 74 LYS B O 1
ATOM 3065 N N . ALA B 1 75 ? 3.84 24.703 -4.449 1 94.75 75 ALA B N 1
ATOM 3066 C CA . ALA B 1 75 ? 2.742 25.453 -3.848 1 94.75 75 ALA B CA 1
ATOM 3067 C C . ALA B 1 75 ? 2.795 25.375 -2.324 1 94.75 75 ALA B C 1
ATOM 3069 O O . ALA B 1 75 ? 2.557 26.375 -1.636 1 94.75 75 ALA B O 1
ATOM 3070 N N . LEU B 1 76 ? 3.102 24.234 -1.825 1 96.94 76 LEU B N 1
ATOM 3071 C CA . LEU B 1 76 ? 3.217 24.047 -0.384 1 96.94 76 LEU B CA 1
ATOM 3072 C C . LEU B 1 76 ? 4.355 24.875 0.19 1 96.94 76 LEU B C 1
ATOM 3074 O O . LEU B 1 76 ? 4.203 25.516 1.24 1 96.94 76 LEU B O 1
ATOM 3078 N N . ALA B 1 77 ? 5.477 24.875 -0.499 1 97.81 77 ALA B N 1
ATOM 3079 C CA . ALA B 1 77 ? 6.629 25.641 -0.04 1 97.81 77 ALA B CA 1
ATOM 3080 C C . ALA B 1 77 ? 6.293 27.125 0.079 1 97.81 77 ALA B C 1
ATOM 3082 O O . ALA B 1 77 ? 6.625 27.766 1.079 1 97.81 77 ALA B O 1
ATOM 3083 N N . PHE B 1 78 ? 5.625 27.641 -0.893 1 97.38 78 PHE B N 1
ATOM 3084 C CA . PHE B 1 78 ? 5.25 29.047 -0.89 1 97.38 78 PHE B CA 1
ATOM 3085 C C . PHE B 1 78 ? 4.266 29.344 0.233 1 97.38 78 PHE B C 1
ATOM 3087 O O . PHE B 1 78 ? 4.387 30.359 0.924 1 97.38 78 PHE B O 1
ATOM 3094 N N . LYS B 1 79 ? 3.303 28.469 0.41 1 97.25 79 LYS B N 1
ATOM 3095 C CA . LYS B 1 79 ? 2.32 28.656 1.473 1 97.25 79 LYS B CA 1
ATOM 3096 C C . LYS B 1 79 ? 2.988 28.656 2.846 1 97.25 79 LYS B C 1
ATOM 3098 O O . LYS B 1 79 ? 2.674 29.484 3.699 1 97.25 79 LYS B O 1
ATOM 3103 N N . LEU B 1 80 ? 3.893 27.75 3.061 1 98.5 80 LEU B N 1
ATOM 3104 C CA . LEU B 1 80 ? 4.605 27.656 4.332 1 98.5 80 LEU B CA 1
ATOM 3105 C C . LEU B 1 80 ? 5.484 28.875 4.559 1 98.5 80 LEU B C 1
ATOM 3107 O O . LEU B 1 80 ? 5.562 29.391 5.676 1 98.5 80 LEU B O 1
ATOM 3111 N N . ALA B 1 81 ? 6.133 29.375 3.52 1 98.31 81 ALA B N 1
ATOM 3112 C CA . ALA B 1 81 ? 6.938 30.594 3.609 1 98.31 81 ALA B CA 1
ATOM 3113 C C . ALA B 1 81 ? 6.074 31.797 3.992 1 98.31 81 ALA B C 1
ATOM 3115 O O . ALA B 1 81 ? 6.508 32.656 4.758 1 98.31 81 ALA B O 1
ATOM 3116 N N . SER B 1 82 ? 4.879 31.797 3.479 1 97.56 82 SER B N 1
ATOM 3117 C CA . SER B 1 82 ? 3.963 32.906 3.77 1 97.56 82 SER B CA 1
ATOM 3118 C C . SER B 1 82 ? 3.574 32.906 5.242 1 97.56 82 SER B C 1
ATOM 3120 O O . SER B 1 82 ? 3.135 33.938 5.762 1 97.56 82 SER B O 1
ATOM 3122 N N . GLN B 1 83 ? 3.734 31.797 5.93 1 98.12 83 GLN B N 1
ATOM 3123 C CA . GLN B 1 83 ? 3.457 31.703 7.359 1 98.12 83 GLN B CA 1
ATOM 3124 C C . GLN B 1 83 ? 4.695 32.062 8.18 1 98.12 83 GLN B C 1
ATOM 3126 O O . GLN B 1 83 ? 4.688 31.938 9.406 1 98.12 83 GLN B O 1
ATOM 3131 N N . GLY B 1 84 ? 5.824 32.406 7.484 1 98.5 84 GLY B N 1
ATOM 3132 C CA . GLY B 1 84 ? 7.039 32.844 8.164 1 98.5 84 GLY B CA 1
ATOM 3133 C C . GLY B 1 84 ? 8.016 31.719 8.398 1 98.5 84 GLY B C 1
ATOM 3134 O O . GLY B 1 84 ? 8.969 31.859 9.18 1 98.5 84 GLY B O 1
ATOM 3135 N N . LEU B 1 85 ? 7.797 30.578 7.766 1 98.81 85 LEU B N 1
ATOM 3136 C CA . LEU B 1 85 ? 8.68 29.438 7.953 1 98.81 85 LEU B CA 1
ATOM 3137 C C . LEU B 1 85 ? 9.844 29.484 6.977 1 98.81 85 LEU B C 1
ATOM 3139 O O . LEU B 1 85 ? 9.688 29.922 5.836 1 98.81 85 LEU B O 1
ATOM 3143 N N . ASN B 1 86 ? 11.016 29.062 7.441 1 98.88 86 ASN B N 1
ATOM 3144 C CA . ASN B 1 86 ? 12.102 28.656 6.559 1 98.88 86 ASN B CA 1
ATOM 3145 C C . ASN B 1 86 ? 11.852 27.281 5.945 1 98.88 86 ASN B C 1
ATOM 3147 O O . ASN B 1 86 ? 11.156 26.453 6.539 1 98.88 86 ASN B O 1
ATOM 3151 N N . ILE B 1 87 ? 12.414 27.078 4.711 1 98.88 87 ILE B N 1
ATOM 3152 C CA . ILE B 1 87 ? 12 25.844 4.051 1 98.88 87 ILE B CA 1
ATOM 3153 C C . ILE B 1 87 ? 13.234 25.125 3.498 1 98.88 87 ILE B C 1
ATOM 3155 O O . ILE B 1 87 ? 14.078 25.734 2.85 1 98.88 87 ILE B O 1
ATOM 3159 N N . VAL B 1 88 ? 13.328 23.828 3.793 1 98.94 88 VAL B N 1
ATOM 3160 C CA . VAL B 1 88 ? 14.203 22.938 3.051 1 98.94 88 VAL B CA 1
ATOM 3161 C C . VAL B 1 88 ? 13.43 22.281 1.908 1 98.94 88 VAL B C 1
ATOM 3163 O O . VAL B 1 88 ? 12.461 21.562 2.143 1 98.94 88 VAL B O 1
ATOM 3166 N N . ILE B 1 89 ? 13.867 22.547 0.706 1 98.81 89 ILE B N 1
ATOM 3167 C CA . ILE B 1 89 ? 13.219 21.984 -0.475 1 98.81 89 ILE B CA 1
ATOM 3168 C C . ILE B 1 89 ? 14.047 20.812 -0.997 1 98.81 89 ILE B C 1
ATOM 3170 O O . ILE B 1 89 ? 15.219 20.969 -1.347 1 98.81 89 ILE B O 1
ATOM 3174 N N . VAL B 1 90 ? 13.414 19.641 -1.028 1 98.75 90 VAL B N 1
ATOM 3175 C CA . VAL B 1 90 ? 14.039 18.438 -1.549 1 98.75 90 VAL B CA 1
ATOM 3176 C C . VAL B 1 90 ? 13.414 18.062 -2.895 1 98.75 90 VAL B C 1
ATOM 3178 O O . VAL B 1 90 ? 12.203 17.859 -2.992 1 98.75 90 VAL B O 1
ATOM 3181 N N . SER B 1 91 ? 14.195 17.984 -3.922 1 97.38 91 SER B N 1
ATOM 3182 C CA . SER B 1 91 ? 13.719 17.609 -5.246 1 97.38 91 SER B CA 1
ATOM 3183 C C . SER B 1 91 ? 14.875 17.25 -6.176 1 97.38 91 SER B C 1
ATOM 3185 O O . SER B 1 91 ? 16.031 17.188 -5.742 1 97.38 91 SER B O 1
ATOM 3187 N N . LEU B 1 92 ? 14.516 16.922 -7.41 1 96.38 92 LEU B N 1
ATOM 3188 C CA . LEU B 1 92 ? 15.57 16.719 -8.398 1 96.38 92 LEU B CA 1
ATOM 3189 C C . LEU B 1 92 ? 16.438 17.969 -8.531 1 96.38 92 LEU B C 1
ATOM 3191 O O . LEU B 1 92 ? 15.922 19.094 -8.438 1 96.38 92 LEU B O 1
ATOM 3195 N N . ASP B 1 93 ? 17.75 17.766 -8.766 1 96.25 93 ASP B N 1
ATOM 3196 C CA . ASP B 1 93 ? 18.672 18.891 -8.977 1 96.25 93 ASP B CA 1
ATOM 3197 C C . ASP B 1 93 ? 18.578 19.406 -10.414 1 96.25 93 ASP B C 1
ATOM 3199 O O . ASP B 1 93 ? 19.484 19.172 -11.211 1 96.25 93 ASP B O 1
ATOM 3203 N N . ASP B 1 94 ? 17.547 20.125 -10.688 1 96.25 94 ASP B N 1
ATOM 3204 C CA . ASP B 1 94 ? 17.297 20.594 -12.047 1 96.25 94 ASP B CA 1
ATOM 3205 C C . ASP B 1 94 ? 16.938 22.078 -12.055 1 96.25 94 ASP B C 1
ATOM 3207 O O . ASP B 1 94 ? 17.078 22.766 -11.047 1 96.25 94 ASP B O 1
ATOM 3211 N N . ASN B 1 95 ? 16.531 22.516 -13.203 1 96.31 95 ASN B N 1
ATOM 3212 C CA . ASN B 1 95 ? 16.234 23.938 -13.367 1 96.31 95 ASN B CA 1
ATOM 3213 C C . ASN B 1 95 ? 14.953 24.328 -12.641 1 96.31 95 ASN B C 1
ATOM 3215 O O . ASN B 1 95 ? 14.789 25.484 -12.25 1 96.31 95 ASN B O 1
ATOM 3219 N N . PHE B 1 96 ? 14.055 23.375 -12.43 1 94.06 96 PHE B N 1
ATOM 3220 C CA . PHE B 1 96 ? 12.828 23.672 -11.695 1 94.06 96 PHE B CA 1
ATOM 3221 C C . PHE B 1 96 ? 13.141 24 -10.242 1 94.06 96 PHE B C 1
ATOM 3223 O O . PHE B 1 96 ? 12.602 24.969 -9.695 1 94.06 96 PHE B O 1
ATOM 3230 N N . LEU B 1 97 ? 14.016 23.219 -9.656 1 97.38 97 LEU B N 1
ATOM 3231 C CA . LEU B 1 97 ? 14.43 23.484 -8.281 1 97.38 97 LEU B CA 1
ATOM 3232 C C . LEU B 1 97 ? 15.102 24.844 -8.164 1 97.38 97 LEU B C 1
ATOM 3234 O O . LEU B 1 97 ? 14.773 25.641 -7.273 1 97.38 97 LEU B O 1
ATOM 3238 N N . LYS B 1 98 ? 15.992 25.141 -9.047 1 97.75 98 LYS B N 1
ATOM 3239 C CA . LYS B 1 98 ? 16.719 26.422 -9.023 1 97.75 98 LYS B CA 1
ATOM 3240 C C . LYS B 1 98 ? 15.766 27.594 -9.156 1 97.75 98 LYS B C 1
ATOM 3242 O O . LYS B 1 98 ? 15.906 28.594 -8.445 1 97.75 98 LYS B O 1
ATOM 3247 N N . SER B 1 99 ? 14.867 27.438 -10.062 1 97.62 99 SER B N 1
ATOM 3248 C CA . SER B 1 99 ? 13.891 28.5 -10.273 1 97.62 99 SER B CA 1
ATOM 3249 C C . SER B 1 99 ? 13.031 28.719 -9.039 1 97.62 99 SER B C 1
ATOM 3251 O O . SER B 1 99 ? 12.797 29.859 -8.633 1 97.62 99 SER B O 1
ATOM 3253 N N . THR B 1 100 ? 12.562 27.609 -8.438 1 97.44 100 THR B N 1
ATOM 3254 C CA . THR B 1 100 ? 11.734 27.688 -7.242 1 97.44 100 THR B CA 1
ATOM 3255 C C . THR B 1 100 ? 12.5 28.344 -6.102 1 97.44 100 THR B C 1
ATOM 3257 O O . THR B 1 100 ? 11.961 29.188 -5.387 1 97.44 100 THR B O 1
ATOM 3260 N N . MET B 1 101 ? 13.773 28.031 -5.949 1 98.31 101 MET B N 1
ATOM 3261 C CA . MET B 1 101 ? 14.609 28.609 -4.906 1 98.31 101 MET B CA 1
ATOM 3262 C C . MET B 1 101 ? 14.758 30.125 -5.102 1 98.31 101 MET B C 1
ATOM 3264 O O . MET B 1 101 ? 14.664 30.891 -4.137 1 98.31 101 MET B O 1
ATOM 3268 N N . ARG B 1 102 ? 14.977 30.516 -6.301 1 98.19 102 ARG B N 1
ATOM 3269 C CA . ARG B 1 102 ? 15.117 31.938 -6.613 1 98.19 102 ARG B CA 1
ATOM 3270 C C . ARG B 1 102 ? 13.828 32.688 -6.324 1 98.19 102 ARG B C 1
ATOM 3272 O O . ARG B 1 102 ? 13.859 33.781 -5.719 1 98.19 102 ARG B O 1
ATOM 3279 N N . GLU B 1 103 ? 12.727 32.125 -6.75 1 98.19 103 GLU B N 1
ATOM 3280 C CA . GLU B 1 103 ? 11.422 32.781 -6.57 1 98.19 103 GLU B CA 1
ATOM 3281 C C . GLU B 1 103 ? 11.086 32.938 -5.09 1 98.19 103 GLU B C 1
ATOM 3283 O O . GLU B 1 103 ? 10.578 33.969 -4.668 1 98.19 103 GLU B O 1
ATOM 3288 N N . LEU B 1 104 ? 11.359 31.906 -4.34 1 98.06 104 LEU B N 1
ATOM 3289 C CA . LEU B 1 104 ? 11.109 31.953 -2.902 1 98.06 104 LEU B CA 1
ATOM 3290 C C . LEU B 1 104 ? 11.945 33.031 -2.234 1 98.06 104 LEU B C 1
ATOM 3292 O O . LEU B 1 104 ? 11.43 33.812 -1.429 1 98.06 104 LEU B O 1
ATOM 3296 N N . ALA B 1 105 ? 13.195 33.094 -2.557 1 98.25 105 ALA B N 1
ATOM 3297 C CA . ALA B 1 105 ? 14.109 34.062 -1.967 1 98.25 105 ALA B CA 1
ATOM 3298 C C . ALA B 1 105 ? 13.672 35.5 -2.291 1 98.25 105 ALA B C 1
ATOM 3300 O O . ALA B 1 105 ? 13.812 36.406 -1.46 1 98.25 105 ALA B O 1
ATOM 3301 N N . GLU B 1 106 ? 13.211 35.656 -3.488 1 98.31 106 GLU B N 1
ATOM 3302 C CA . GLU B 1 106 ? 12.766 36.969 -3.926 1 98.31 106 GLU B CA 1
ATOM 3303 C C . GLU B 1 106 ? 11.492 37.406 -3.201 1 98.31 106 GLU B C 1
ATOM 3305 O O . GLU B 1 106 ? 11.352 38.562 -2.797 1 98.31 106 GLU B O 1
ATOM 3310 N N . MET B 1 107 ? 10.586 36.531 -3.062 1 97.94 107 MET B N 1
ATOM 3311 C CA . MET B 1 107 ? 9.273 36.844 -2.51 1 97.94 107 MET B CA 1
ATOM 3312 C C . MET B 1 107 ? 9.336 36.969 -0.99 1 97.94 107 MET B C 1
ATOM 3314 O O . MET B 1 107 ? 8.594 37.75 -0.393 1 97.94 107 MET B O 1
ATOM 3318 N N . TYR B 1 108 ? 10.18 36.125 -0.424 1 98.25 108 TYR B N 1
ATOM 3319 C CA . TYR B 1 108 ? 10.289 36.094 1.03 1 98.25 108 TYR B CA 1
ATOM 3320 C C . TYR B 1 108 ? 11.734 36.312 1.471 1 98.25 108 TYR B C 1
ATOM 3322 O O . TYR B 1 108 ? 12.352 35.406 2.033 1 98.25 108 TYR B O 1
ATOM 3330 N N . PRO B 1 109 ? 12.211 37.5 1.416 1 97.5 109 PRO B N 1
ATOM 3331 C CA . PRO B 1 109 ? 13.633 37.781 1.644 1 97.5 109 PRO B CA 1
ATOM 3332 C C . PRO B 1 109 ? 14.039 37.594 3.105 1 97.5 109 PRO B C 1
ATOM 3334 O O . PRO B 1 109 ? 15.227 37.469 3.406 1 97.5 109 PRO B O 1
ATOM 3337 N N . LYS B 1 110 ? 13.148 37.562 4.004 1 97.81 110 LYS B N 1
ATOM 3338 C CA . LYS B 1 110 ? 13.469 37.438 5.426 1 97.81 110 LYS B CA 1
ATOM 3339 C C . LYS B 1 110 ? 13.609 36 5.832 1 97.81 110 LYS B C 1
ATOM 3341 O O . LYS B 1 110 ? 14.141 35.688 6.902 1 97.81 110 LYS B O 1
ATOM 3346 N N . GLN B 1 111 ? 13.062 35.125 4.992 1 98.38 111 GLN B N 1
ATOM 3347 C CA . GLN B 1 111 ? 13.133 33.688 5.27 1 98.38 111 GLN B CA 1
ATOM 3348 C C . GLN B 1 111 ? 14.383 33.062 4.66 1 98.38 111 GLN B C 1
ATOM 3350 O O . GLN B 1 111 ? 15 33.656 3.77 1 98.38 111 GLN B O 1
ATOM 3355 N N . SER B 1 112 ? 14.789 31.938 5.199 1 98.62 112 SER B N 1
ATOM 3356 C CA . SER B 1 112 ? 15.898 31.141 4.676 1 98.62 112 SER B CA 1
ATOM 3357 C C . SER B 1 112 ? 15.398 29.906 3.941 1 98.62 112 SER B C 1
ATOM 3359 O O . SER B 1 112 ? 14.445 29.266 4.383 1 98.62 112 SER B O 1
ATOM 3361 N N . PHE B 1 113 ? 16.031 29.625 2.84 1 98.75 113 PHE B N 1
ATOM 3362 C CA . PHE B 1 113 ? 15.68 28.453 2.039 1 98.75 113 PHE B CA 1
ATOM 3363 C C . PHE B 1 113 ? 16.922 27.625 1.734 1 98.75 113 PHE B C 1
ATOM 3365 O O . PHE B 1 113 ? 17.969 28.172 1.413 1 98.75 113 PHE B O 1
ATOM 3372 N N . ARG B 1 114 ? 16.828 26.312 1.955 1 98.75 114 ARG B N 1
ATOM 3373 C CA . ARG B 1 114 ? 17.875 25.359 1.623 1 98.75 114 ARG B CA 1
ATOM 3374 C C . ARG B 1 114 ? 17.391 24.344 0.607 1 98.75 114 ARG B C 1
ATOM 3376 O O . ARG B 1 114 ? 16.234 23.938 0.63 1 98.75 114 ARG B O 1
ATOM 3383 N N . ALA B 1 115 ? 18.281 24.016 -0.277 1 98.38 115 ALA B N 1
ATOM 3384 C CA . ALA B 1 115 ? 17.953 23.016 -1.297 1 98.38 115 ALA B CA 1
ATOM 3385 C C . ALA B 1 115 ? 18.734 21.719 -1.08 1 98.38 115 ALA B C 1
ATOM 3387 O O . ALA B 1 115 ? 19.906 21.75 -0.724 1 98.38 115 ALA B O 1
ATOM 3388 N N . ALA B 1 116 ? 18.031 20.578 -1.169 1 98.31 116 ALA B N 1
ATOM 3389 C CA . ALA B 1 116 ? 18.625 19.266 -1.315 1 98.31 116 ALA B CA 1
ATOM 3390 C C . ALA B 1 116 ? 18.266 18.641 -2.656 1 98.31 116 ALA B C 1
ATOM 3392 O O . ALA B 1 116 ? 17.188 18.062 -2.803 1 98.31 116 ALA B O 1
ATOM 3393 N N . GLY B 1 117 ? 19.172 18.797 -3.615 1 98.06 117 GLY B N 1
ATOM 3394 C CA . GLY B 1 117 ? 18.984 18.188 -4.922 1 98.06 117 GLY B CA 1
ATOM 3395 C C . GLY B 1 117 ? 19.297 16.703 -4.941 1 98.06 117 GLY B C 1
ATOM 3396 O O . GLY B 1 117 ? 20.469 16.312 -4.922 1 98.06 117 GLY B O 1
ATOM 3397 N N . VAL B 1 118 ? 18.203 15.867 -5.004 1 97.31 118 VAL B N 1
ATOM 3398 C CA . VAL B 1 118 ? 18.422 14.422 -4.938 1 97.31 118 VAL B CA 1
ATOM 3399 C C . VAL B 1 118 ? 17.406 13.711 -5.832 1 97.31 118 VAL B C 1
ATOM 3401 O O . VAL B 1 118 ? 16.375 14.273 -6.184 1 97.31 118 VAL B O 1
ATOM 3404 N N . THR B 1 119 ? 17.734 12.586 -6.184 1 97.12 119 THR B N 1
ATOM 3405 C CA . THR B 1 119 ? 16.812 11.648 -6.828 1 97.12 119 THR B CA 1
ATOM 3406 C C . THR B 1 119 ? 16.438 10.516 -5.879 1 97.12 119 THR B C 1
ATOM 3408 O O . THR B 1 119 ? 17.312 9.898 -5.266 1 97.12 119 THR B O 1
ATOM 3411 N N . PHE B 1 120 ? 15.156 10.391 -5.734 1 97.75 120 PHE B N 1
ATOM 3412 C CA . PHE B 1 120 ? 14.695 9.242 -4.953 1 97.75 120 PHE B CA 1
ATOM 3413 C C . PHE B 1 120 ? 14.664 7.984 -5.809 1 97.75 120 PHE B C 1
ATOM 3415 O O . PHE B 1 120 ? 13.633 7.668 -6.406 1 97.75 120 PHE B O 1
ATOM 3422 N N . SER B 1 121 ? 15.75 7.277 -5.773 1 97.25 121 SER B N 1
ATOM 3423 C CA . SER B 1 121 ? 15.891 6.039 -6.531 1 97.25 121 SER B CA 1
ATOM 3424 C C . SER B 1 121 ? 16.656 4.984 -5.738 1 97.25 121 SER B C 1
ATOM 3426 O O . SER B 1 121 ? 17.422 5.316 -4.828 1 97.25 121 SER B O 1
ATOM 3428 N N . PRO B 1 122 ? 16.344 3.703 -6.152 1 96.25 122 PRO B N 1
ATOM 3429 C CA . PRO B 1 122 ? 17.125 2.664 -5.465 1 96.25 122 PRO B CA 1
ATOM 3430 C C . PRO B 1 122 ? 18.625 2.879 -5.574 1 96.25 122 PRO B C 1
ATOM 3432 O O . PRO B 1 122 ? 19.125 3.238 -6.641 1 96.25 122 PRO B O 1
ATOM 3435 N N . GLY B 1 123 ? 19.328 2.727 -4.469 1 94.38 123 GLY B N 1
ATOM 3436 C CA . GLY B 1 123 ? 20.781 2.805 -4.465 1 94.38 123 GLY B CA 1
ATOM 3437 C C . GLY B 1 123 ? 21.297 4.215 -4.266 1 94.38 123 GLY B C 1
ATOM 3438 O O . GLY B 1 123 ? 22.484 4.414 -4.023 1 94.38 123 GLY B O 1
ATOM 3439 N N . VAL B 1 124 ? 20.469 5.238 -4.375 1 96.75 124 VAL B N 1
ATOM 3440 C CA . VAL B 1 124 ? 20.891 6.625 -4.18 1 96.75 124 VAL B CA 1
ATOM 3441 C C . VAL B 1 124 ? 20.828 6.98 -2.697 1 96.75 124 VAL B C 1
ATOM 3443 O O . VAL B 1 124 ? 19.844 6.652 -2.014 1 96.75 124 VAL B O 1
ATOM 3446 N N . ASP B 1 125 ? 21.828 7.582 -2.203 1 96.81 125 ASP B N 1
ATOM 3447 C CA . ASP B 1 125 ? 21.859 7.992 -0.802 1 96.81 125 ASP B CA 1
ATOM 3448 C C . ASP B 1 125 ? 21.266 9.383 -0.621 1 96.81 125 ASP B C 1
ATOM 3450 O O . ASP B 1 125 ? 21.953 10.305 -0.176 1 96.81 125 ASP B O 1
ATOM 3454 N N . TYR B 1 126 ? 20.078 9.516 -0.838 1 98.31 126 TYR B N 1
ATOM 3455 C CA . TYR B 1 126 ? 19.391 10.797 -0.751 1 98.31 126 TYR B CA 1
ATOM 3456 C C . TYR B 1 126 ? 19.312 11.273 0.694 1 98.31 126 TYR B C 1
ATOM 3458 O O . TYR B 1 126 ? 19.203 12.477 0.954 1 98.31 126 TYR B O 1
ATOM 3466 N N . MET B 1 127 ? 19.359 10.375 1.684 1 98.31 127 MET B N 1
ATOM 3467 C CA . MET B 1 127 ? 19.297 10.781 3.084 1 98.31 127 MET B CA 1
ATOM 3468 C C . MET B 1 127 ? 20.531 11.562 3.494 1 98.31 127 MET B C 1
ATOM 3470 O O . MET B 1 127 ? 20.469 12.453 4.344 1 98.31 127 MET B O 1
ATOM 3474 N N . ALA B 1 128 ? 21.656 11.234 2.906 1 98.12 128 ALA B N 1
ATOM 3475 C CA . ALA B 1 128 ? 22.875 11.969 3.211 1 98.12 128 ALA B CA 1
ATOM 3476 C C . ALA B 1 128 ? 22.719 13.453 2.887 1 98.12 128 ALA B C 1
ATOM 3478 O O . ALA B 1 128 ? 23.141 14.312 3.66 1 98.12 128 ALA B O 1
ATOM 3479 N N . LYS B 1 129 ? 22.141 13.75 1.81 1 97.94 129 LYS B N 1
ATOM 3480 C CA . LYS B 1 129 ? 21.953 15.133 1.391 1 97.94 129 LYS B CA 1
ATOM 3481 C C . LYS B 1 129 ? 20.906 15.828 2.246 1 97.94 129 LYS B C 1
ATOM 3483 O O . LYS B 1 129 ? 21.047 17 2.588 1 97.94 129 LYS B O 1
ATOM 3488 N N . ILE B 1 130 ? 19.844 15.117 2.562 1 98.62 130 ILE B N 1
ATOM 3489 C CA . ILE B 1 130 ? 18.797 15.672 3.408 1 98.62 130 ILE B CA 1
ATOM 3490 C C . ILE B 1 130 ? 19.359 15.977 4.797 1 98.62 130 ILE B C 1
ATOM 3492 O O . ILE B 1 130 ? 19.094 17.047 5.359 1 98.62 130 ILE B O 1
ATOM 3496 N N . ASN B 1 131 ? 20.156 15.039 5.285 1 98.19 131 ASN B N 1
ATOM 3497 C CA . ASN B 1 131 ? 20.797 15.242 6.578 1 98.19 131 ASN B CA 1
ATOM 3498 C C . ASN B 1 131 ? 21.719 16.453 6.559 1 98.19 131 ASN B C 1
ATOM 3500 O O . ASN B 1 131 ? 21.75 17.234 7.508 1 98.19 131 ASN B O 1
ATOM 3504 N N . ALA B 1 132 ? 22.453 16.562 5.496 1 98.25 132 ALA B N 1
ATOM 3505 C CA . ALA B 1 132 ? 23.375 17.688 5.371 1 98.25 132 ALA B CA 1
ATOM 3506 C C . ALA B 1 132 ? 22.625 19.016 5.371 1 98.25 132 ALA B C 1
ATOM 3508 O O . ALA B 1 132 ? 23.094 20 5.938 1 98.25 132 ALA B O 1
ATOM 3509 N N . ALA B 1 133 ? 21.469 19.031 4.785 1 98.44 133 ALA B N 1
ATOM 3510 C CA . ALA B 1 133 ? 20.688 20.25 4.656 1 98.44 133 ALA B CA 1
ATOM 3511 C C . ALA B 1 133 ? 19.969 20.578 5.957 1 98.44 133 ALA B C 1
ATOM 3513 O O . ALA B 1 133 ? 19.484 21.703 6.148 1 98.44 133 ALA B O 1
ATOM 3514 N N . THR B 1 134 ? 19.875 19.609 6.902 1 98.69 134 THR B N 1
ATOM 3515 C CA . THR B 1 134 ? 19 19.812 8.055 1 98.69 134 THR B CA 1
ATOM 3516 C C . THR B 1 134 ? 19.766 19.594 9.359 1 98.69 134 THR B C 1
ATOM 3518 O O . THR B 1 134 ? 19.203 19.75 10.445 1 98.69 134 THR B O 1
ATOM 3521 N N . LYS B 1 135 ? 21.016 19.25 9.344 1 97.38 135 LYS B N 1
ATOM 3522 C CA . LYS B 1 135 ? 21.797 18.781 10.484 1 97.38 135 LYS B CA 1
ATOM 3523 C C . LYS B 1 135 ? 21.844 19.828 11.594 1 97.38 135 LYS B C 1
ATOM 3525 O O . LYS B 1 135 ? 21.969 19.5 12.773 1 97.38 135 LYS B O 1
ATOM 3530 N N . ASP B 1 136 ? 21.75 21.094 11.305 1 98.06 136 ASP B N 1
ATOM 3531 C CA . ASP B 1 136 ? 21.938 22.156 12.289 1 98.06 136 ASP B CA 1
ATOM 3532 C C . ASP B 1 136 ? 20.609 22.844 12.602 1 98.06 136 ASP B C 1
ATOM 3534 O O . ASP B 1 136 ? 20.594 23.906 13.227 1 98.06 136 ASP B O 1
ATOM 3538 N N . ILE B 1 137 ? 19.547 22.281 12.102 1 98.38 137 ILE B N 1
ATOM 3539 C CA . ILE B 1 137 ? 18.25 22.891 12.352 1 98.38 137 ILE B CA 1
ATOM 3540 C C . ILE B 1 137 ? 17.266 21.828 12.828 1 98.38 137 ILE B C 1
ATOM 3542 O O . ILE B 1 137 ? 17.469 20.641 12.602 1 98.38 137 ILE B O 1
ATOM 3546 N N . ASP B 1 138 ? 16.188 22.266 13.531 1 98.06 138 ASP B N 1
ATOM 3547 C CA . ASP B 1 138 ? 15.047 21.422 13.875 1 98.06 138 ASP B CA 1
ATOM 3548 C C . ASP B 1 138 ? 13.93 21.562 12.844 1 98.06 138 ASP B C 1
ATOM 3550 O O . ASP B 1 138 ? 13.539 22.688 12.492 1 98.06 138 ASP B O 1
ATOM 3554 N N . VAL B 1 139 ? 13.445 20.438 12.359 1 98.69 139 VAL B N 1
ATOM 3555 C CA . VAL B 1 139 ? 12.414 20.438 11.328 1 98.69 139 VAL B CA 1
ATOM 3556 C C . VAL B 1 139 ? 11.188 19.672 11.82 1 98.69 139 VAL B C 1
ATOM 3558 O O . VAL B 1 139 ? 11.023 18.5 11.516 1 98.69 139 VAL B O 1
ATOM 3561 N N . PRO B 1 140 ? 10.273 20.344 12.422 1 98.69 140 PRO B N 1
ATOM 3562 C CA . PRO B 1 140 ? 9.102 19.656 12.961 1 98.69 140 PRO B CA 1
ATOM 3563 C C . PRO B 1 140 ? 8.008 19.438 11.922 1 98.69 140 PRO B C 1
ATOM 3565 O O . PRO B 1 140 ? 7.047 18.703 12.164 1 98.69 140 PRO B O 1
ATOM 3568 N N . ILE B 1 141 ? 8.094 20.125 10.75 1 98.94 141 ILE B N 1
ATOM 3569 C CA . ILE B 1 141 ? 7.074 20.062 9.711 1 98.94 141 ILE B CA 1
ATOM 3570 C C . ILE B 1 141 ? 7.656 19.406 8.461 1 98.94 141 ILE B C 1
ATOM 3572 O O . ILE B 1 141 ? 8.594 19.922 7.852 1 98.94 141 ILE B O 1
ATOM 3576 N N . VAL B 1 142 ? 7.109 18.234 8.125 1 98.94 142 VAL B N 1
ATOM 3577 C CA . VAL B 1 142 ? 7.633 17.484 6.996 1 98.94 142 VAL B CA 1
ATOM 3578 C C . VAL B 1 142 ? 6.496 17.125 6.039 1 98.94 142 VAL B C 1
ATOM 3580 O O . VAL B 1 142 ? 5.516 16.5 6.441 1 98.94 142 VAL B O 1
ATOM 3583 N N . PHE B 1 143 ? 6.652 17.547 4.809 1 98.88 143 PHE B N 1
ATOM 3584 C CA . PHE B 1 143 ? 5.738 17.172 3.74 1 98.88 143 PHE B CA 1
ATOM 3585 C C . PHE B 1 143 ? 6.406 16.172 2.791 1 98.88 143 PHE B C 1
ATOM 3587 O O . PHE B 1 143 ? 7.238 16.562 1.969 1 98.88 143 PHE B O 1
ATOM 3594 N N . ASN B 1 144 ? 6.023 14.914 2.928 1 98.81 144 ASN B N 1
ATOM 3595 C CA . ASN B 1 144 ? 6.379 13.914 1.932 1 98.81 144 ASN B CA 1
ATOM 3596 C C . ASN B 1 144 ? 5.488 14.008 0.697 1 98.81 144 ASN B C 1
ATOM 3598 O O . ASN B 1 144 ? 4.461 13.328 0.615 1 98.81 144 ASN B O 1
ATOM 3602 N N . ASN B 1 145 ? 5.949 14.766 -0.271 1 97.88 145 ASN B N 1
ATOM 3603 C CA . ASN B 1 145 ? 5.109 15.086 -1.42 1 97.88 145 ASN B CA 1
ATOM 3604 C C . ASN B 1 145 ? 5.695 14.531 -2.715 1 97.88 145 ASN B C 1
ATOM 3606 O O . ASN B 1 145 ? 4.984 14.383 -3.711 1 97.88 145 ASN B O 1
ATOM 3610 N N . ALA B 1 146 ? 6.977 14.203 -2.699 1 97.44 146 ALA B N 1
ATOM 3611 C CA . ALA B 1 146 ? 7.625 13.727 -3.92 1 97.44 146 ALA B CA 1
ATOM 3612 C C . ALA B 1 146 ? 6.922 12.492 -4.469 1 97.44 146 ALA B C 1
ATOM 3614 O O . ALA B 1 146 ? 6.547 11.594 -3.709 1 97.44 146 ALA B O 1
ATOM 3615 N N . GLY B 1 147 ? 6.703 12.484 -5.719 1 95.38 147 GLY B N 1
ATOM 3616 C CA . GLY B 1 147 ? 6.09 11.352 -6.395 1 95.38 147 GLY B CA 1
ATOM 3617 C C . GLY B 1 147 ? 5.953 11.555 -7.891 1 95.38 147 GLY B C 1
ATOM 3618 O O . GLY B 1 147 ? 6.016 12.68 -8.383 1 95.38 147 GLY B O 1
ATOM 3619 N N . PHE B 1 148 ? 5.832 10.5 -8.562 1 93.44 148 PHE B N 1
ATOM 3620 C CA . PHE B 1 148 ? 5.559 10.516 -9.992 1 93.44 148 PHE B CA 1
ATOM 3621 C C . PHE B 1 148 ? 4.852 9.234 -10.43 1 93.44 148 PHE B C 1
ATOM 3623 O O . PHE B 1 148 ? 4.699 8.312 -9.633 1 93.44 148 PHE B O 1
ATOM 3630 N N . MET B 1 149 ? 4.32 9.281 -11.617 1 93 149 MET B N 1
ATOM 3631 C CA . MET B 1 149 ? 3.557 8.148 -12.141 1 93 149 MET B CA 1
ATOM 3632 C C . MET B 1 149 ? 4.266 7.523 -13.336 1 93 149 MET B C 1
ATOM 3634 O O . MET B 1 149 ? 4.82 8.234 -14.18 1 93 149 MET B O 1
ATOM 3638 N N . VAL B 1 150 ? 4.332 6.25 -13.305 1 93 150 VAL B N 1
ATOM 3639 C CA . VAL B 1 150 ? 4.75 5.473 -14.469 1 93 150 VAL B CA 1
ATOM 3640 C C . VAL B 1 150 ? 3.539 4.797 -15.102 1 93 150 VAL B C 1
ATOM 3642 O O . VAL B 1 150 ? 2.801 4.07 -14.43 1 93 150 VAL B O 1
ATOM 3645 N N . THR B 1 151 ? 3.334 5.094 -16.375 1 92.38 151 THR B N 1
ATOM 3646 C CA . THR B 1 151 ? 2.182 4.512 -17.047 1 92.38 151 THR B CA 1
ATOM 3647 C C . THR B 1 151 ? 2.611 3.363 -17.953 1 92.38 151 THR B C 1
ATOM 3649 O O . THR B 1 151 ? 3.764 3.307 -18.391 1 92.38 151 THR B O 1
ATOM 3652 N N . GLY B 1 152 ? 1.655 2.41 -18.219 1 92.06 152 GLY B N 1
ATOM 3653 C CA . GLY B 1 152 ? 1.874 1.24 -19.047 1 92.06 152 GLY B CA 1
ATOM 3654 C C . GLY B 1 152 ? 1.576 -0.065 -18.328 1 92.06 152 GLY B C 1
ATOM 3655 O O . GLY B 1 152 ? 1.497 -0.103 -17.109 1 92.06 152 GLY B O 1
ATOM 3656 N N . PHE B 1 153 ? 1.411 -1.083 -19.172 1 94.75 153 PHE B N 1
ATOM 3657 C CA . PHE B 1 153 ? 1.261 -2.414 -18.594 1 94.75 153 PHE B CA 1
ATOM 3658 C C . PHE B 1 153 ? 2.547 -2.854 -17.891 1 94.75 153 PHE B C 1
ATOM 3660 O O . PHE B 1 153 ? 3.643 -2.482 -18.328 1 94.75 153 PHE B O 1
ATOM 3667 N N . LEU B 1 154 ? 2.418 -3.65 -16.844 1 96.69 154 LEU B N 1
ATOM 3668 C CA . LEU B 1 154 ? 3.566 -4.125 -16.078 1 96.69 154 LEU B CA 1
ATOM 3669 C C . LEU B 1 154 ? 4.613 -4.742 -17 1 96.69 154 LEU B C 1
ATOM 3671 O O . LEU B 1 154 ? 5.805 -4.449 -16.875 1 96.69 154 LEU B O 1
ATOM 3675 N N . ASP B 1 155 ? 4.164 -5.598 -17.922 1 96.06 155 ASP B N 1
ATOM 3676 C CA . ASP B 1 155 ? 5.074 -6.391 -18.75 1 96.06 155 ASP B CA 1
ATOM 3677 C C . ASP B 1 155 ? 5.734 -5.531 -19.828 1 96.06 155 ASP B C 1
ATOM 3679 O O . ASP B 1 155 ? 6.727 -5.941 -20.438 1 96.06 155 ASP B O 1
ATOM 3683 N N . GLN B 1 156 ? 5.242 -4.312 -20 1 94.25 156 GLN B N 1
ATOM 3684 C CA . GLN B 1 156 ? 5.766 -3.441 -21.047 1 94.25 156 GLN B CA 1
ATOM 3685 C C . GLN B 1 156 ? 6.578 -2.295 -20.453 1 94.25 156 GLN B C 1
ATOM 3687 O O . GLN B 1 156 ? 7.16 -1.492 -21.172 1 94.25 156 GLN B O 1
ATOM 3692 N N . THR B 1 157 ? 6.648 -2.203 -19.219 1 95.75 157 THR B N 1
ATOM 3693 C CA . THR B 1 157 ? 7.348 -1.124 -18.531 1 95.75 157 THR B CA 1
ATOM 3694 C C . THR B 1 157 ? 8.695 -1.605 -18 1 95.75 157 THR B C 1
ATOM 3696 O O . THR B 1 157 ? 8.781 -2.656 -17.359 1 95.75 157 THR B O 1
ATOM 3699 N N . PRO B 1 158 ? 9.805 -0.837 -18.312 1 97.12 158 PRO B N 1
ATOM 3700 C CA . PRO B 1 158 ? 11.102 -1.256 -17.766 1 97.12 158 PRO B CA 1
ATOM 3701 C C . PRO B 1 158 ? 11.094 -1.36 -16.234 1 97.12 158 PRO B C 1
ATOM 3703 O O . PRO B 1 158 ? 10.586 -0.467 -15.555 1 97.12 158 PRO B O 1
ATOM 3706 N N . ILE B 1 159 ? 11.719 -2.412 -15.727 1 97.94 159 ILE B N 1
ATOM 3707 C CA . ILE B 1 159 ? 11.68 -2.715 -14.297 1 97.94 159 ILE B CA 1
ATOM 3708 C C . ILE B 1 159 ? 12.344 -1.584 -13.516 1 97.94 159 ILE B C 1
ATOM 3710 O O . ILE B 1 159 ? 11.906 -1.244 -12.414 1 97.94 159 ILE B O 1
ATOM 3714 N N . GLY B 1 160 ? 13.352 -0.972 -14.07 1 97.62 160 GLY B N 1
ATOM 3715 C CA . GLY B 1 160 ? 14.039 0.123 -13.406 1 97.62 160 GLY B CA 1
ATOM 3716 C C . GLY B 1 160 ? 13.125 1.299 -13.102 1 97.62 160 GLY B C 1
ATOM 3717 O O . GLY B 1 160 ? 13.234 1.919 -12.039 1 97.62 160 GLY B O 1
ATOM 3718 N N . LYS B 1 161 ? 12.234 1.634 -13.984 1 97.12 161 LYS B N 1
ATOM 3719 C CA . LYS B 1 161 ? 11.281 2.723 -13.789 1 97.12 161 LYS B CA 1
ATOM 3720 C C . LYS B 1 161 ? 10.273 2.383 -12.695 1 97.12 161 LYS B C 1
ATOM 3722 O O . LYS B 1 161 ? 9.906 3.246 -11.891 1 97.12 161 LYS B O 1
ATOM 3727 N N . LEU B 1 162 ? 9.867 1.172 -12.711 1 98.12 162 LEU B N 1
ATOM 3728 C CA . LEU B 1 162 ? 8.914 0.731 -11.703 1 98.12 162 LEU B CA 1
ATOM 3729 C C . LEU B 1 162 ? 9.539 0.791 -10.305 1 98.12 162 LEU B C 1
ATOM 3731 O O . LEU B 1 162 ? 8.898 1.252 -9.359 1 98.12 162 LEU B O 1
ATOM 3735 N N . LEU B 1 163 ? 10.773 0.337 -10.211 1 98.38 163 LEU B N 1
ATOM 3736 C CA . LEU B 1 163 ? 11.461 0.342 -8.93 1 98.38 163 LEU B CA 1
ATOM 3737 C C . LEU B 1 163 ? 11.719 1.769 -8.453 1 98.38 163 LEU B C 1
ATOM 3739 O O . LEU B 1 163 ? 11.656 2.055 -7.258 1 98.38 163 LEU B O 1
ATOM 3743 N N . ALA B 1 164 ? 12.047 2.645 -9.383 1 97.94 164 ALA B N 1
ATOM 3744 C CA . ALA B 1 164 ? 12.195 4.055 -9.047 1 97.94 164 ALA B CA 1
ATOM 3745 C C . ALA B 1 164 ? 10.883 4.645 -8.547 1 97.94 164 ALA B C 1
ATOM 3747 O O . ALA B 1 164 ? 10.867 5.469 -7.629 1 97.94 164 ALA B O 1
ATOM 3748 N N . ASN B 1 165 ? 9.844 4.273 -9.195 1 98 165 ASN B N 1
ATOM 3749 C CA . ASN B 1 165 ? 8.516 4.707 -8.766 1 98 165 ASN B CA 1
ATOM 3750 C C . ASN B 1 165 ? 8.227 4.285 -7.324 1 98 165 ASN B C 1
ATOM 3752 O O . ASN B 1 165 ? 7.719 5.082 -6.531 1 98 165 ASN B O 1
ATOM 3756 N N . ILE B 1 166 ? 8.562 3.051 -6.969 1 98.75 166 ILE B N 1
ATOM 3757 C CA . ILE B 1 166 ? 8.367 2.537 -5.617 1 98.75 166 ILE B CA 1
ATOM 3758 C C . ILE B 1 166 ? 9.211 3.342 -4.633 1 98.75 166 ILE B C 1
ATOM 3760 O O . ILE B 1 166 ? 8.711 3.789 -3.598 1 98.75 166 ILE B O 1
ATOM 3764 N N . GLU B 1 167 ? 10.414 3.523 -5.008 1 98.62 167 GLU B N 1
ATOM 3765 C CA . GLU B 1 167 ? 11.336 4.223 -4.117 1 98.62 167 GLU B CA 1
ATOM 3766 C C . GLU B 1 167 ? 10.883 5.656 -3.867 1 98.62 167 GLU B C 1
ATOM 3768 O O . GLU B 1 167 ? 10.805 6.098 -2.719 1 98.62 167 GLU B O 1
ATOM 3773 N N . CYS B 1 168 ? 10.531 6.316 -4.852 1 98.5 168 CYS B N 1
ATOM 3774 C CA . CYS B 1 168 ? 10.203 7.734 -4.762 1 98.5 168 CYS B CA 1
ATOM 3775 C C . CYS B 1 168 ? 8.875 7.938 -4.035 1 98.5 168 CYS B C 1
ATOM 3777 O O . CYS B 1 168 ? 8.781 8.773 -3.131 1 98.5 168 CYS B O 1
ATOM 3779 N N . ASN B 1 169 ? 7.922 7.156 -4.398 1 98.25 169 ASN B N 1
ATOM 3780 C CA . ASN B 1 169 ? 6.562 7.395 -3.92 1 98.25 169 ASN B CA 1
ATOM 3781 C C . ASN B 1 169 ? 6.344 6.793 -2.535 1 98.25 169 ASN B C 1
ATOM 3783 O O . ASN B 1 169 ? 5.422 7.195 -1.819 1 98.25 169 ASN B O 1
ATOM 3787 N N . ALA B 1 170 ? 7.164 5.777 -2.166 1 98.62 170 ALA B N 1
ATOM 3788 C CA . ALA B 1 170 ? 6.824 5.043 -0.947 1 98.62 170 ALA B CA 1
ATOM 3789 C C . ALA B 1 170 ? 8.031 4.941 -0.019 1 98.62 170 ALA B C 1
ATOM 3791 O O . ALA B 1 170 ? 8.078 5.59 1.028 1 98.62 170 ALA B O 1
ATOM 3792 N N . THR B 1 171 ? 9.102 4.27 -0.435 1 98.75 171 THR B N 1
ATOM 3793 C CA . THR B 1 171 ? 10.211 3.916 0.441 1 98.75 171 THR B CA 1
ATOM 3794 C C . THR B 1 171 ? 10.891 5.168 0.988 1 98.75 171 THR B C 1
ATOM 3796 O O . THR B 1 171 ? 11.25 5.223 2.166 1 98.75 171 THR B O 1
ATOM 3799 N N . ALA B 1 172 ? 11.047 6.145 0.172 1 98.75 172 ALA B N 1
ATOM 3800 C CA . ALA B 1 172 ? 11.711 7.375 0.589 1 98.75 172 ALA B CA 1
ATOM 3801 C C . ALA B 1 172 ? 10.953 8.055 1.724 1 98.75 172 ALA B C 1
ATOM 3803 O O . ALA B 1 172 ? 11.555 8.609 2.645 1 98.75 172 ALA B O 1
ATOM 3804 N N . SER B 1 173 ? 9.648 8.031 1.654 1 98.69 173 SER B N 1
ATOM 3805 C CA . SER B 1 173 ? 8.844 8.656 2.695 1 98.69 173 SER B CA 1
ATOM 3806 C C . SER B 1 173 ? 9.031 7.961 4.039 1 98.69 173 SER B C 1
ATOM 3808 O O . SER B 1 173 ? 8.93 8.594 5.09 1 98.69 173 SER B O 1
ATOM 3810 N N . VAL B 1 174 ? 9.297 6.66 4.035 1 98.81 174 VAL B N 1
ATOM 3811 C CA . VAL B 1 174 ? 9.555 5.914 5.262 1 98.81 174 VAL B CA 1
ATOM 3812 C C . VAL B 1 174 ? 10.883 6.355 5.867 1 98.81 174 VAL B C 1
ATOM 3814 O O . VAL B 1 174 ? 10.969 6.625 7.07 1 98.81 174 VAL B O 1
ATOM 3817 N N . ASN B 1 175 ? 11.945 6.461 5.031 1 98.69 175 ASN B N 1
ATOM 3818 C CA . ASN B 1 175 ? 13.258 6.922 5.484 1 98.69 175 ASN B CA 1
ATOM 3819 C C . ASN B 1 175 ? 13.172 8.305 6.121 1 98.69 175 ASN B C 1
ATOM 3821 O O . ASN B 1 175 ? 13.688 8.516 7.219 1 98.69 175 ASN B O 1
ATOM 3825 N N . ILE B 1 176 ? 12.492 9.156 5.445 1 98.88 176 ILE B N 1
ATOM 3826 C CA . ILE B 1 176 ? 12.406 10.555 5.859 1 98.88 176 ILE B CA 1
ATOM 3827 C C . ILE B 1 176 ? 11.57 10.664 7.129 1 98.88 176 ILE B C 1
ATOM 3829 O O . ILE B 1 176 ? 11.984 11.305 8.094 1 98.88 176 ILE B O 1
ATOM 3833 N N . SER B 1 177 ? 10.422 10.016 7.137 1 98.88 177 SER B N 1
ATOM 3834 C CA . SER B 1 177 ? 9.539 10.07 8.297 1 98.88 177 SER B CA 1
ATOM 3835 C C . SER B 1 177 ? 10.203 9.469 9.523 1 98.88 177 SER B C 1
ATOM 3837 O O . SER B 1 177 ? 10.086 10 10.633 1 98.88 177 SER B O 1
ATOM 3839 N N . HIS B 1 178 ? 10.867 8.32 9.312 1 98.81 178 HIS B N 1
ATOM 3840 C CA . HIS B 1 178 ? 11.562 7.66 10.414 1 98.81 178 HIS B CA 1
ATOM 3841 C C . HIS B 1 178 ? 12.562 8.602 11.078 1 98.81 178 HIS B C 1
ATOM 3843 O O . HIS B 1 178 ? 12.586 8.727 12.305 1 98.81 178 HIS B O 1
ATOM 3849 N N . PHE B 1 179 ? 13.336 9.297 10.297 1 98.69 179 PHE B N 1
ATOM 3850 C CA . PHE B 1 179 ? 14.383 10.188 10.773 1 98.69 179 PHE B CA 1
ATOM 3851 C C . PHE B 1 179 ? 13.797 11.344 11.57 1 98.69 179 PHE B C 1
ATOM 3853 O O . PHE B 1 179 ? 14.211 11.609 12.695 1 98.69 179 PHE B O 1
ATOM 3860 N N . PHE B 1 180 ? 12.805 11.992 11.078 1 98.81 180 PHE B N 1
ATOM 3861 C CA . PHE B 1 180 ? 12.297 13.211 11.695 1 98.81 180 PHE B CA 1
ATOM 3862 C C . PHE B 1 180 ? 11.375 12.883 12.867 1 98.81 180 PHE B C 1
ATOM 3864 O O . PHE B 1 180 ? 11.336 13.617 13.859 1 98.81 180 PHE B O 1
ATOM 3871 N N . VAL B 1 181 ? 10.586 11.789 12.758 1 98.75 181 VAL B N 1
ATOM 3872 C CA . VAL B 1 181 ? 9.742 11.375 13.875 1 98.75 181 VAL B CA 1
ATOM 3873 C C . VAL B 1 181 ? 10.609 11.016 15.07 1 98.75 181 VAL B C 1
ATOM 3875 O O . VAL B 1 181 ? 10.297 11.375 16.203 1 98.75 181 VAL B O 1
ATOM 3878 N N . GLN B 1 182 ? 11.711 10.328 14.812 1 98.12 182 GLN B N 1
ATOM 3879 C CA . GLN B 1 182 ? 12.633 9.992 15.898 1 98.12 182 GLN B CA 1
ATOM 3880 C C . GLN B 1 182 ? 13.125 11.25 16.609 1 98.12 182 GLN B C 1
ATOM 3882 O O . GLN B 1 182 ? 13.188 11.281 17.844 1 98.12 182 GLN B O 1
ATOM 3887 N N . LYS B 1 183 ? 13.469 12.234 15.867 1 98.12 183 LYS B N 1
ATOM 3888 C CA . LYS B 1 183 ? 13.969 13.484 16.438 1 98.12 183 LYS B CA 1
ATOM 3889 C C . LYS B 1 183 ? 12.883 14.188 17.25 1 98.12 183 LYS B C 1
ATOM 3891 O O . LYS B 1 183 ? 13.148 14.711 18.328 1 98.12 183 LYS B O 1
ATOM 3896 N N . LEU B 1 184 ? 11.672 14.227 16.719 1 98.56 184 LEU B N 1
ATOM 3897 C CA . LEU B 1 184 ? 10.555 14.883 17.406 1 98.56 184 LEU B CA 1
ATOM 3898 C C . LEU B 1 184 ? 10.258 14.188 18.734 1 98.56 184 LEU B C 1
ATOM 3900 O O . LEU B 1 184 ? 10.055 14.852 19.75 1 98.56 184 LEU B O 1
ATOM 3904 N N . VAL B 1 185 ? 10.219 12.859 18.641 1 97.88 185 VAL B N 1
ATOM 3905 C CA . VAL B 1 185 ? 9.922 12.086 19.844 1 97.88 185 VAL B CA 1
ATOM 3906 C C . VAL B 1 185 ? 11.016 12.305 20.891 1 97.88 185 VAL B C 1
ATOM 3908 O O . VAL B 1 185 ? 10.727 12.523 22.062 1 97.88 185 VAL B O 1
ATOM 3911 N N . ALA B 1 186 ? 12.258 12.273 20.438 1 96.56 186 ALA B N 1
ATOM 3912 C CA . ALA B 1 186 ? 13.391 12.438 21.344 1 96.56 186 ALA B CA 1
ATOM 3913 C C . ALA B 1 186 ? 13.367 13.805 22.031 1 96.56 186 ALA B C 1
ATOM 3915 O O . ALA B 1 186 ? 13.719 13.93 23.203 1 96.56 186 ALA B O 1
ATOM 3916 N N . LYS B 1 187 ? 12.891 14.781 21.344 1 97.19 187 LYS B N 1
ATOM 3917 C CA . LYS B 1 187 ? 12.883 16.156 21.859 1 97.19 187 LYS B CA 1
ATOM 3918 C C . LYS B 1 187 ? 11.547 16.484 22.516 1 97.19 187 LYS B C 1
ATOM 3920 O O . LYS B 1 187 ? 11.352 17.609 22.984 1 97.19 187 LYS B O 1
ATOM 3925 N N . LYS B 1 188 ? 10.633 15.516 22.5 1 96.88 188 LYS B N 1
ATOM 3926 C CA . LYS B 1 188 ? 9.273 15.75 22.984 1 96.88 188 LYS B CA 1
ATOM 3927 C C . LYS B 1 188 ? 8.664 17 22.359 1 96.88 188 LYS B C 1
ATOM 3929 O O . LYS B 1 188 ? 8.07 17.828 23.047 1 96.88 188 LYS B O 1
ATOM 3934 N N . ALA B 1 189 ? 8.93 17.109 21.078 1 97.81 189 ALA B N 1
ATOM 3935 C CA . ALA B 1 189 ? 8.453 18.266 20.312 1 97.81 189 ALA B CA 1
ATOM 3936 C C . ALA B 1 189 ? 7.195 17.922 19.516 1 97.81 189 ALA B C 1
ATOM 3938 O O . ALA B 1 189 ? 7.023 16.781 19.078 1 97.81 189 ALA B O 1
ATOM 3939 N N . LYS B 1 190 ? 6.375 18.938 19.328 1 98.44 190 LYS B N 1
ATOM 3940 C CA . LYS B 1 190 ? 5.223 18.797 18.438 1 98.44 190 LYS B CA 1
ATOM 3941 C C . LYS B 1 190 ? 5.625 18.984 16.969 1 98.44 190 LYS B C 1
ATOM 3943 O O . LYS B 1 190 ? 6.664 19.578 16.688 1 98.44 190 LYS B O 1
ATOM 3948 N N . GLY B 1 191 ? 4.855 18.422 16.094 1 98.75 191 GLY B N 1
ATOM 3949 C CA . GLY B 1 191 ? 5.105 18.562 14.664 1 98.75 191 GLY B CA 1
ATOM 3950 C C . GLY B 1 191 ? 4.074 17.844 13.812 1 98.75 191 GLY B C 1
ATOM 3951 O O . GLY B 1 191 ? 2.996 17.5 14.297 1 98.75 191 GLY B O 1
ATOM 3952 N N . CYS B 1 192 ? 4.379 17.766 12.5 1 98.88 192 CYS B N 1
ATOM 3953 C CA . CYS B 1 192 ? 3.486 17.016 11.617 1 98.88 192 CYS B CA 1
ATOM 3954 C C . CYS B 1 192 ? 4.262 16.344 10.492 1 98.88 192 CYS B C 1
ATOM 3956 O O . CYS B 1 192 ? 5.312 16.844 10.07 1 98.88 192 CYS B O 1
ATOM 3958 N N . ILE B 1 193 ? 3.852 15.227 10.125 1 98.94 193 ILE B N 1
ATOM 3959 C CA . ILE B 1 193 ? 4.285 14.469 8.953 1 98.94 193 ILE B CA 1
ATOM 3960 C C . ILE B 1 193 ? 3.121 14.312 7.98 1 98.94 193 ILE B C 1
ATOM 3962 O O . ILE B 1 193 ? 2.125 13.656 8.297 1 98.94 193 ILE B O 1
ATOM 3966 N N . VAL B 1 194 ? 3.236 14.898 6.785 1 98.88 194 VAL B N 1
ATOM 3967 C CA . VAL B 1 194 ? 2.141 14.906 5.82 1 98.88 194 VAL B CA 1
ATOM 3968 C C . VAL B 1 194 ? 2.562 14.164 4.555 1 98.88 194 VAL B C 1
ATOM 3970 O O . VAL B 1 194 ? 3.691 14.328 4.082 1 98.88 194 VAL B O 1
ATOM 3973 N N . PHE B 1 195 ? 1.667 13.336 4.066 1 98.69 195 PHE B N 1
ATOM 3974 C CA . PHE B 1 195 ? 1.907 12.57 2.846 1 98.69 195 PHE B CA 1
ATOM 3975 C C . PHE B 1 195 ? 0.945 13 1.742 1 98.69 195 PHE B C 1
ATOM 3977 O O . PHE B 1 195 ? -0.231 13.266 2.004 1 98.69 195 PHE B O 1
ATOM 3984 N N . THR B 1 196 ? 1.467 13.102 0.54 1 97 196 THR B N 1
ATOM 3985 C CA . THR B 1 196 ? 0.602 13.25 -0.625 1 97 196 THR B CA 1
ATOM 3986 C C . THR B 1 196 ? 0.323 11.891 -1.269 1 97 196 THR B C 1
ATOM 3988 O O . THR B 1 196 ? 1.212 11.297 -1.878 1 97 196 THR B O 1
ATOM 3991 N N . SER B 1 197 ? -0.828 11.422 -1.066 1 96.94 197 SER B N 1
ATOM 3992 C CA . SER B 1 197 ? -1.287 10.172 -1.673 1 96.94 197 SER B CA 1
ATOM 3993 C C . SER B 1 197 ? -2.219 10.445 -2.85 1 96.94 197 SER B C 1
ATOM 3995 O O . SER B 1 197 ? -1.991 11.367 -3.631 1 96.94 197 SER B O 1
ATOM 3997 N N . SER B 1 198 ? -3.178 9.555 -3.09 1 92.88 198 SER B N 1
ATOM 3998 C CA . SER B 1 198 ? -4.086 9.695 -4.223 1 92.88 198 SER B CA 1
ATOM 3999 C C . SER B 1 198 ? -5.281 8.758 -4.09 1 92.88 198 SER B C 1
ATOM 4001 O O . SER B 1 198 ? -5.227 7.777 -3.346 1 92.88 198 SER B O 1
ATOM 4003 N N . VAL B 1 199 ? -6.285 9.133 -4.852 1 90.62 199 VAL B N 1
ATOM 4004 C CA . VAL B 1 199 ? -7.453 8.258 -4.973 1 90.62 199 VAL B CA 1
ATOM 4005 C C . VAL B 1 199 ? -7.047 6.941 -5.629 1 90.62 199 VAL B C 1
ATOM 4007 O O . VAL B 1 199 ? -7.656 5.902 -5.375 1 90.62 199 VAL B O 1
ATOM 4010 N N . ALA B 1 200 ? -6.02 6.953 -6.34 1 91.88 200 ALA B N 1
ATOM 4011 C CA . ALA B 1 200 ? -5.516 5.754 -7.012 1 91.88 200 ALA B CA 1
ATOM 4012 C C . ALA B 1 200 ? -5.148 4.672 -6 1 91.88 200 ALA B C 1
ATOM 4014 O O . ALA B 1 200 ? -5.066 3.492 -6.348 1 91.88 200 ALA B O 1
ATOM 4015 N N . GLY B 1 201 ? -5 5.043 -4.77 1 93.56 201 GLY B N 1
ATOM 4016 C CA . GLY B 1 201 ? -4.594 4.102 -3.738 1 93.56 201 GLY B CA 1
ATOM 4017 C C . GLY B 1 201 ? -5.742 3.262 -3.211 1 93.56 201 GLY B C 1
ATOM 4018 O O . GLY B 1 201 ? -5.527 2.303 -2.467 1 93.56 201 GLY B O 1
ATOM 4019 N N . PHE B 1 202 ? -6.984 3.615 -3.686 1 93.69 202 PHE B N 1
ATOM 4020 C CA . PHE B 1 202 ? -8.07 2.834 -3.107 1 93.69 202 PHE B CA 1
ATOM 4021 C C . PHE B 1 202 ? -9.031 2.357 -4.191 1 93.69 202 PHE B C 1
ATOM 4023 O O . PHE B 1 202 ? -10.125 1.888 -3.889 1 93.69 202 PHE B O 1
ATOM 4030 N N . ILE B 1 203 ? -8.648 2.469 -5.422 1 94.62 203 ILE B N 1
ATOM 4031 C CA . ILE B 1 203 ? -9.359 1.876 -6.551 1 94.62 203 ILE B CA 1
ATOM 4032 C C . ILE B 1 203 ? -8.375 1.138 -7.453 1 94.62 203 ILE B C 1
ATOM 4034 O O . ILE B 1 203 ? -7.195 1.498 -7.52 1 94.62 203 ILE B O 1
ATOM 4038 N N . PRO B 1 204 ? -8.875 0.099 -8.125 1 95.06 204 PRO B N 1
ATOM 4039 C CA . PRO B 1 204 ? -7.969 -0.527 -9.094 1 95.06 204 PRO B CA 1
ATOM 4040 C C . PRO B 1 204 ? -7.602 0.405 -10.242 1 95.06 204 PRO B C 1
ATOM 4042 O O . PRO B 1 204 ? -8.477 1.062 -10.812 1 95.06 204 PRO B O 1
ATOM 4045 N N . THR B 1 205 ? -6.324 0.507 -10.539 1 92.75 205 THR B N 1
ATOM 4046 C CA . THR B 1 205 ? -5.832 1.412 -11.57 1 92.75 205 THR B CA 1
ATOM 4047 C C . THR B 1 205 ? -4.891 0.683 -12.523 1 92.75 205 THR B C 1
ATOM 4049 O O . THR B 1 205 ? -3.672 0.844 -12.445 1 92.75 205 THR B O 1
ATOM 4052 N N . PRO B 1 206 ? -5.488 0.013 -13.484 1 90.12 206 PRO B N 1
ATOM 4053 C CA . PRO B 1 206 ? -4.609 -0.55 -14.516 1 90.12 206 PRO B CA 1
ATOM 4054 C C . PRO B 1 206 ? -3.816 0.52 -15.258 1 90.12 206 PRO B C 1
ATOM 4056 O O . PRO B 1 206 ? -4.098 1.713 -15.125 1 90.12 206 PRO B O 1
ATOM 4059 N N . PHE B 1 207 ? -2.67 0.21 -15.938 1 90.06 207 PHE B N 1
ATOM 4060 C CA . PHE B 1 207 ? -1.788 1.081 -16.703 1 90.06 207 PHE B CA 1
ATOM 4061 C C . PHE B 1 207 ? -0.961 1.966 -15.781 1 90.06 207 PHE B C 1
ATOM 4063 O O . PHE B 1 207 ? -0.1 2.719 -16.234 1 90.06 207 PHE B O 1
ATOM 4070 N N . ALA B 1 208 ? -1.28 1.977 -14.516 1 93.69 208 ALA B N 1
ATOM 4071 C CA . ALA B 1 208 ? -0.502 2.674 -13.5 1 93.69 208 ALA B CA 1
ATOM 4072 C C . ALA B 1 208 ? -0.482 1.888 -12.188 1 93.69 208 ALA B C 1
ATOM 4074 O O . ALA B 1 208 ? -0.711 2.451 -11.117 1 93.69 208 ALA B O 1
ATOM 4075 N N . ALA B 1 209 ? -0.236 0.624 -12.359 1 96.19 209 ALA B N 1
ATOM 4076 C CA . ALA B 1 209 ? -0.341 -0.31 -11.242 1 96.19 209 ALA B CA 1
ATOM 4077 C C . ALA B 1 209 ? 0.642 0.052 -10.133 1 96.19 209 ALA B C 1
ATOM 4079 O O . ALA B 1 209 ? 0.306 -0.025 -8.945 1 96.19 209 ALA B O 1
ATOM 4080 N N . MET B 1 210 ? 1.847 0.441 -10.523 1 97.5 210 MET B N 1
ATOM 4081 C CA . MET B 1 210 ? 2.859 0.735 -9.516 1 97.5 210 MET B CA 1
ATOM 4082 C C . MET B 1 210 ? 2.498 1.992 -8.734 1 97.5 210 MET B C 1
ATOM 4084 O O . MET B 1 210 ? 2.613 2.02 -7.508 1 97.5 210 MET B O 1
ATOM 4088 N N . TYR B 1 211 ? 2.039 2.984 -9.438 1 95.88 211 TYR B N 1
ATOM 4089 C CA . TYR B 1 211 ? 1.606 4.223 -8.797 1 95.88 211 TYR B CA 1
ATOM 4090 C C . TYR B 1 211 ? 0.502 3.955 -7.781 1 95.88 211 TYR B C 1
ATOM 4092 O O . TYR B 1 211 ? 0.601 4.371 -6.621 1 95.88 211 TYR B O 1
ATOM 4100 N N . ALA B 1 212 ? -0.509 3.26 -8.227 1 97.38 212 ALA B N 1
ATOM 4101 C CA . ALA B 1 212 ? -1.64 2.949 -7.355 1 97.38 212 ALA B CA 1
ATOM 4102 C C . ALA B 1 212 ? -1.184 2.178 -6.121 1 97.38 212 ALA B C 1
ATOM 4104 O O . ALA B 1 212 ? -1.639 2.451 -5.008 1 97.38 212 ALA B O 1
ATOM 4105 N N . SER B 1 213 ? -0.287 1.232 -6.309 1 98.62 213 SER B N 1
ATOM 4106 C CA . SER B 1 213 ? 0.217 0.41 -5.211 1 98.62 213 SER B CA 1
ATOM 4107 C C . SER B 1 213 ? 0.994 1.25 -4.203 1 98.62 213 SER B C 1
ATOM 4109 O O . SER B 1 213 ? 0.838 1.076 -2.992 1 98.62 213 SER B O 1
ATOM 4111 N N . THR B 1 214 ? 1.799 2.174 -4.676 1 98.62 214 THR B N 1
ATOM 4112 C CA . THR B 1 214 ? 2.586 3.025 -3.791 1 98.62 214 THR B CA 1
ATOM 4113 C C . THR B 1 214 ? 1.683 3.967 -3 1 98.62 214 THR B C 1
ATOM 4115 O O . THR B 1 214 ? 1.951 4.262 -1.834 1 98.62 214 THR B O 1
ATOM 4118 N N . LYS B 1 215 ? 0.671 4.434 -3.621 1 98.38 215 LYS B N 1
ATOM 4119 C CA . LYS B 1 215 ? -0.238 5.344 -2.932 1 98.38 215 LYS B CA 1
ATOM 4120 C C . LYS B 1 215 ? -1.075 4.605 -1.894 1 98.38 215 LYS B C 1
ATOM 4122 O O . LYS B 1 215 ? -1.394 5.152 -0.837 1 98.38 215 LYS B O 1
ATOM 4127 N N . ALA B 1 216 ? -1.427 3.322 -2.176 1 98.56 216 ALA B N 1
ATOM 4128 C CA . ALA B 1 216 ? -2.041 2.488 -1.146 1 98.56 216 ALA B CA 1
ATOM 4129 C C . ALA B 1 216 ? -1.103 2.309 0.044 1 98.56 216 ALA B C 1
ATOM 4131 O O . ALA B 1 216 ? -1.534 2.377 1.197 1 98.56 216 ALA B O 1
ATOM 4132 N N . PHE B 1 217 ? 0.14 2.098 -0.249 1 98.81 217 PHE B N 1
ATOM 4133 C CA . PHE B 1 217 ? 1.175 1.933 0.765 1 98.81 217 PHE B CA 1
ATOM 4134 C C . PHE B 1 217 ? 1.25 3.158 1.667 1 98.81 217 PHE B C 1
ATOM 4136 O O . PHE B 1 217 ? 1.193 3.039 2.893 1 98.81 217 PHE B O 1
ATOM 4143 N N . VAL B 1 218 ? 1.308 4.316 1.104 1 98.62 218 VAL B N 1
ATOM 4144 C CA . VAL B 1 218 ? 1.563 5.539 1.856 1 98.62 218 VAL B CA 1
ATOM 4145 C C . VAL B 1 218 ? 0.338 5.898 2.695 1 98.62 218 VAL B C 1
ATOM 4147 O O . VAL B 1 218 ? 0.469 6.414 3.807 1 98.62 218 VAL B O 1
ATOM 4150 N N . SER B 1 219 ? -0.864 5.695 2.174 1 98.62 219 SER B N 1
ATOM 4151 C CA . SER B 1 219 ? -2.078 5.941 2.945 1 98.62 219 SER B CA 1
ATOM 4152 C C . SER B 1 219 ? -2.158 5.023 4.16 1 98.62 219 SER B C 1
ATOM 4154 O O . SER B 1 219 ? -2.518 5.461 5.254 1 98.62 219 SER B O 1
ATOM 4156 N N . GLN B 1 220 ? -1.82 3.729 3.912 1 98.69 220 GLN B N 1
ATOM 4157 C CA . GLN B 1 220 ? -1.805 2.775 5.02 1 98.69 220 GLN B CA 1
ATOM 4158 C C . GLN B 1 220 ? -0.752 3.154 6.055 1 98.69 220 GLN 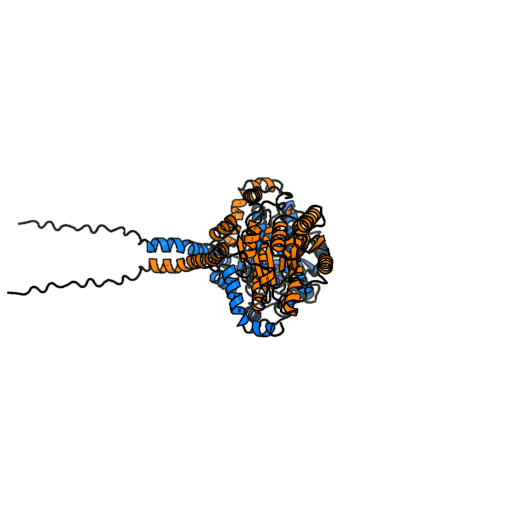B C 1
ATOM 4160 O O . GLN B 1 220 ? -1.018 3.119 7.258 1 98.69 220 GLN B O 1
ATOM 4165 N N . PHE B 1 221 ? 0.381 3.568 5.594 1 98.81 221 PHE B N 1
ATOM 4166 C CA . PHE B 1 221 ? 1.481 3.971 6.461 1 98.81 221 PHE B CA 1
ATOM 4167 C C . PHE B 1 221 ? 1.094 5.184 7.301 1 98.81 221 PHE B C 1
ATOM 4169 O O . PHE B 1 221 ? 1.312 5.203 8.516 1 98.81 221 PHE B O 1
ATOM 4176 N N . ALA B 1 222 ? 0.475 6.129 6.707 1 98.75 222 ALA B N 1
ATOM 4177 C CA . ALA B 1 222 ? 0.041 7.34 7.398 1 98.75 222 ALA B CA 1
ATOM 4178 C C . ALA B 1 222 ? -0.961 7.012 8.5 1 98.75 222 ALA B C 1
ATOM 4180 O O . ALA B 1 222 ? -0.855 7.527 9.617 1 98.75 222 ALA B O 1
ATOM 4181 N N . ALA B 1 223 ? -1.909 6.16 8.195 1 98.56 223 ALA B N 1
ATOM 4182 C CA . ALA B 1 223 ? -2.932 5.793 9.172 1 98.56 223 ALA B CA 1
ATOM 4183 C C . ALA B 1 223 ? -2.311 5.113 10.383 1 98.56 223 ALA B C 1
ATOM 4185 O O . ALA B 1 223 ? -2.668 5.418 11.523 1 98.56 223 ALA B O 1
ATOM 4186 N N . CYS B 1 224 ? -1.405 4.188 10.109 1 98.25 224 CYS B N 1
ATOM 4187 C CA . CYS B 1 224 ? -0.752 3.467 11.195 1 98.25 224 CYS B CA 1
ATOM 4188 C C . CYS B 1 224 ? 0.122 4.398 12.023 1 98.25 224 CYS B C 1
ATOM 4190 O O . CYS B 1 224 ? 0.081 4.367 13.258 1 98.25 224 CYS B O 1
ATOM 4192 N N . LEU B 1 225 ? 0.855 5.215 11.336 1 98.62 225 LEU B N 1
ATOM 4193 C CA . LEU B 1 225 ? 1.755 6.145 12.016 1 98.62 225 LEU B CA 1
ATOM 4194 C C . LEU B 1 225 ? 0.969 7.164 12.836 1 98.62 225 LEU B C 1
ATOM 4196 O O . LEU B 1 225 ? 1.391 7.543 13.93 1 98.62 225 LEU B O 1
ATOM 4200 N N . HIS B 1 226 ? -0.144 7.648 12.281 1 98.62 226 HIS B N 1
ATOM 4201 C CA . HIS B 1 226 ? -1.034 8.555 12.992 1 98.62 226 HIS B CA 1
ATOM 4202 C C . HIS B 1 226 ? -1.371 8.023 14.383 1 98.62 226 HIS B C 1
ATOM 4204 O O . HIS B 1 226 ? -1.291 8.758 15.367 1 98.62 226 HIS B O 1
ATOM 4210 N N . ILE B 1 227 ? -1.706 6.777 14.398 1 97.62 227 ILE B N 1
ATOM 4211 C CA . ILE B 1 227 ? -2.094 6.156 15.656 1 97.62 227 ILE B CA 1
ATOM 4212 C C . ILE B 1 227 ? -0.895 6.109 16.594 1 97.62 227 ILE B C 1
ATOM 4214 O O . ILE B 1 227 ? -1.026 6.383 17.797 1 97.62 227 ILE B O 1
ATOM 4218 N N . GLU B 1 228 ? 0.28 5.871 16.109 1 96.75 228 GLU B N 1
ATOM 4219 C CA . GLU B 1 228 ? 1.467 5.637 16.922 1 96.75 228 GLU B CA 1
ATOM 4220 C C . GLU B 1 228 ? 1.961 6.93 17.562 1 96.75 228 GLU B C 1
ATOM 4222 O O . GLU B 1 228 ? 2.602 6.906 18.625 1 96.75 228 GLU B O 1
ATOM 4227 N N . VAL B 1 229 ? 1.593 8.117 16.938 1 97.44 229 VAL B N 1
ATOM 4228 C CA . VAL B 1 229 ? 2.355 9.273 17.391 1 97.44 229 VAL B CA 1
ATOM 4229 C C . VAL B 1 229 ? 1.405 10.422 17.734 1 97.44 229 VAL B C 1
ATOM 4231 O O . VAL B 1 229 ? 1.832 11.453 18.25 1 97.44 229 VAL B O 1
ATOM 4234 N N . GLN B 1 230 ? 0.136 10.273 17.5 1 96.62 230 GLN B N 1
ATOM 4235 C CA . GLN B 1 230 ? -0.808 11.359 17.734 1 96.62 230 GLN B CA 1
ATOM 4236 C C . GLN B 1 230 ? -0.764 11.812 19.188 1 96.62 230 GLN B C 1
ATOM 4238 O O . GLN B 1 230 ? -0.809 13.016 19.469 1 96.62 230 GLN B O 1
ATOM 4243 N N . SER B 1 231 ? -0.666 10.93 20.078 1 94.44 231 SER B N 1
ATOM 4244 C CA . SER B 1 231 ? -0.703 11.258 21.5 1 94.44 231 SER B CA 1
ATOM 4245 C C . SER B 1 231 ? 0.569 11.977 21.938 1 94.44 231 SER B C 1
ATOM 4247 O O . SER B 1 231 ? 0.625 12.539 23.031 1 94.44 231 SER B O 1
ATOM 4249 N N . LEU B 1 232 ? 1.6 11.969 21.125 1 95.94 232 LEU B N 1
ATOM 4250 C CA . LEU B 1 232 ? 2.861 12.641 21.422 1 95.94 232 LEU B CA 1
ATOM 4251 C C . LEU B 1 232 ? 2.865 14.062 20.875 1 95.94 232 LEU B C 1
ATOM 4253 O O . LEU B 1 232 ? 3.877 14.758 20.953 1 95.94 232 LEU B O 1
ATOM 4257 N N . GLY B 1 233 ? 1.735 14.43 20.234 1 97 233 GLY B N 1
ATOM 4258 C CA . GLY B 1 233 ? 1.64 15.773 19.703 1 97 233 GLY B CA 1
ATOM 4259 C C . GLY B 1 233 ? 2.135 15.875 18.266 1 97 233 GLY B C 1
ATOM 4260 O O . GLY B 1 233 ? 2.377 16.969 17.766 1 97 233 GLY B O 1
ATOM 4261 N N . ILE B 1 234 ? 2.34 14.781 17.641 1 98.62 234 ILE B N 1
ATOM 4262 C CA . ILE B 1 234 ? 2.764 14.742 16.25 1 98.62 234 ILE B CA 1
ATOM 4263 C C . ILE B 1 234 ? 1.58 14.367 15.359 1 98.62 234 ILE B C 1
ATOM 4265 O O . ILE B 1 234 ? 1.039 13.266 15.469 1 98.62 234 ILE B O 1
ATOM 4269 N N . ASP B 1 235 ? 1.145 15.297 14.516 1 98.75 235 ASP B N 1
ATOM 4270 C CA . ASP B 1 235 ? 0.026 15.055 13.609 1 98.75 235 ASP B CA 1
ATOM 4271 C C . ASP B 1 235 ? 0.498 14.391 12.312 1 98.75 235 ASP B C 1
ATOM 4273 O O . ASP B 1 235 ? 1.529 14.773 11.758 1 98.75 235 ASP B O 1
ATOM 4277 N N . VAL B 1 236 ? -0.205 13.344 11.883 1 98.81 236 VAL B N 1
ATOM 4278 C CA . VAL B 1 236 ? 0.101 12.641 10.641 1 98.81 236 VAL B CA 1
ATOM 4279 C C . VAL B 1 236 ? -1.141 12.602 9.75 1 98.81 236 VAL B C 1
ATOM 4281 O O . VAL B 1 236 ? -2.234 12.281 10.219 1 98.81 236 VAL B O 1
ATOM 4284 N N . CYS B 1 237 ? -0.935 12.914 8.484 1 97.69 237 CYS B N 1
ATOM 4285 C CA . CYS B 1 237 ? -2.08 12.781 7.59 1 97.69 237 CYS B CA 1
ATOM 4286 C C . CYS B 1 237 ? -1.629 12.492 6.164 1 97.69 237 CYS B C 1
ATOM 4288 O O . CYS B 1 237 ? -0.553 12.93 5.75 1 97.69 237 CYS B O 1
ATOM 4290 N N . ALA B 1 238 ? -2.393 11.719 5.453 1 98.38 238 ALA B N 1
ATOM 4291 C CA . ALA B 1 238 ? -2.258 11.5 4.016 1 98.38 238 ALA B CA 1
ATOM 4292 C C . ALA B 1 238 ? -3.398 12.172 3.252 1 98.38 238 ALA B C 1
ATOM 4294 O O . ALA B 1 238 ? -4.57 11.961 3.568 1 98.38 238 ALA B O 1
ATOM 4295 N N . ILE B 1 239 ? -3.004 12.953 2.258 1 97 239 ILE B N 1
ATOM 4296 C CA . ILE B 1 239 ? -3.979 13.695 1.466 1 97 239 ILE B CA 1
ATOM 4297 C C . ILE B 1 239 ? -4.137 13.039 0.095 1 97 239 ILE B C 1
ATOM 4299 O O . ILE B 1 239 ? -3.146 12.672 -0.542 1 97 239 ILE B O 1
ATOM 4303 N N . HIS B 1 240 ? -5.34 12.844 -0.308 1 95.69 240 HIS B N 1
ATOM 4304 C CA . HIS B 1 240 ? -5.695 12.305 -1.618 1 95.69 240 HIS B CA 1
ATOM 4305 C C . HIS B 1 240 ? -6.242 13.398 -2.529 1 95.69 240 HIS B C 1
ATOM 4307 O O . HIS B 1 240 ? -7.457 13.531 -2.688 1 95.69 240 HIS B O 1
ATOM 4313 N N . PRO B 1 241 ? -5.348 14.008 -3.209 1 89.12 241 PRO B N 1
ATOM 4314 C CA . PRO B 1 241 ? -5.824 15.094 -4.066 1 89.12 241 PRO B CA 1
ATOM 4315 C C . PRO B 1 241 ? -6.516 14.586 -5.332 1 89.12 241 PRO B C 1
ATOM 4317 O O . PRO B 1 241 ? -6.191 13.5 -5.824 1 89.12 241 PRO B O 1
ATOM 4320 N N . SER B 1 242 ? -7.414 15.398 -5.832 1 76.38 242 SER B N 1
ATOM 4321 C CA . SER B 1 242 ? -7.883 15.234 -7.207 1 76.38 242 SER B CA 1
ATOM 4322 C C . SER B 1 242 ? -6.816 15.648 -8.211 1 76.38 242 SER B C 1
ATOM 4324 O O . SER B 1 242 ? -5.848 16.312 -7.852 1 76.38 242 SER B O 1
ATOM 4326 N N . PRO B 1 243 ? -6.945 15.164 -9.422 1 71.44 243 PRO B N 1
ATOM 4327 C CA . PRO B 1 243 ? -5.922 15.484 -10.414 1 71.44 243 PRO B CA 1
ATOM 4328 C C . PRO B 1 243 ? -5.617 16.984 -10.492 1 71.44 243 PRO B C 1
ATOM 4330 O O . PRO B 1 243 ? -6.539 17.797 -10.461 1 71.44 243 PRO B O 1
ATOM 4333 N N . VAL B 1 244 ? -4.34 17.188 -10.398 1 63.09 244 VAL B N 1
ATOM 4334 C CA . VAL B 1 244 ? -3.83 18.562 -10.453 1 63.09 244 VAL B CA 1
ATOM 4335 C C . VAL B 1 244 ? -2.92 18.719 -11.672 1 63.09 244 VAL B C 1
ATOM 4337 O O . VAL B 1 244 ? -2.105 17.828 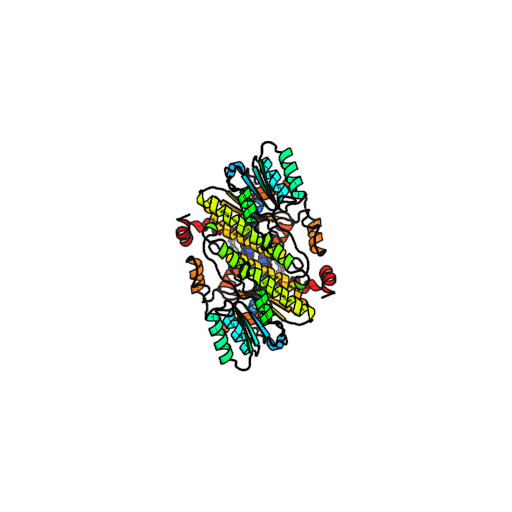-11.961 1 63.09 244 VAL B O 1
ATOM 4340 N N . LYS B 1 245 ? -3.184 19.797 -12.414 1 57.06 245 LYS B N 1
ATOM 4341 C CA . LYS B 1 245 ? -2.354 20.062 -13.586 1 57.06 245 LYS B CA 1
ATOM 4342 C C . LYS B 1 245 ? -0.91 20.344 -13.18 1 57.06 245 LYS B C 1
ATOM 4344 O O . LYS B 1 245 ? -0.642 21.297 -12.445 1 57.06 245 LYS B O 1
ATOM 4349 N N . SER B 1 246 ? -0.046 19.391 -13.383 1 59.75 246 SER B N 1
ATOM 4350 C CA . SER B 1 246 ? 1.374 19.516 -13.062 1 59.75 246 SER B CA 1
ATOM 4351 C C . SER B 1 246 ? 2.227 18.688 -14.023 1 59.75 246 SER B C 1
ATOM 4353 O O . SER B 1 246 ? 1.706 18.094 -14.969 1 59.75 246 SER B O 1
ATOM 4355 N N . GLN B 1 247 ? 3.516 18.875 -13.852 1 52.44 247 GLN B N 1
ATOM 4356 C CA . GLN B 1 247 ? 4.441 18.078 -14.656 1 52.44 247 GLN B CA 1
ATOM 4357 C C . GLN B 1 247 ? 4.207 16.594 -14.445 1 52.44 247 GLN B C 1
ATOM 4359 O O . GLN B 1 247 ? 4.766 15.758 -15.164 1 52.44 247 GLN B O 1
ATOM 4364 N N . PHE B 1 248 ? 3.299 16.375 -13.641 1 61.47 248 PHE B N 1
ATOM 4365 C CA . PHE B 1 248 ? 2.959 15.008 -13.266 1 61.47 248 PHE B CA 1
ATOM 4366 C C . PHE B 1 248 ? 2.432 14.234 -14.469 1 61.47 248 PHE B C 1
ATOM 4368 O O . PHE B 1 248 ? 2.713 13.039 -14.617 1 61.47 248 PHE B O 1
ATOM 4375 N N . TYR B 1 249 ? 1.925 15.016 -15.383 1 62.75 249 TYR B N 1
ATOM 4376 C CA . TYR B 1 249 ? 1.242 14.344 -16.484 1 62.75 249 TYR B CA 1
ATOM 4377 C C . TYR B 1 249 ? 2.006 14.531 -17.797 1 62.75 249 TYR B C 1
ATOM 4379 O O . TYR B 1 249 ? 1.587 14.023 -18.844 1 62.75 249 TYR B O 1
ATOM 4387 N N . THR B 1 250 ? 3.016 15.242 -17.812 1 55.16 250 THR B N 1
ATOM 4388 C CA . THR B 1 250 ? 3.654 15.617 -19.062 1 55.16 250 THR B CA 1
ATOM 4389 C C . THR B 1 250 ? 4.582 14.508 -19.547 1 55.16 250 THR B C 1
ATOM 4391 O O . THR B 1 250 ? 4.777 14.336 -20.75 1 55.16 250 THR B O 1
ATOM 4394 N N . ASN B 1 251 ? 5.219 13.773 -18.703 1 58.22 251 ASN B N 1
ATOM 4395 C CA . ASN B 1 251 ? 6.215 12.82 -19.172 1 58.22 251 ASN B CA 1
ATOM 4396 C C . ASN B 1 251 ? 5.797 11.383 -18.875 1 58.22 251 ASN B C 1
ATOM 4398 O O . ASN B 1 251 ? 6.609 10.578 -18.406 1 58.22 251 ASN B O 1
ATOM 4402 N N . LEU B 1 252 ? 4.543 11.281 -19.438 1 65.19 252 LEU B N 1
ATOM 4403 C CA . LEU B 1 252 ? 4.098 9.906 -19.234 1 65.19 252 LEU B CA 1
ATOM 4404 C C . LEU B 1 252 ? 4.52 9.023 -20.406 1 65.19 252 LEU B C 1
ATOM 4406 O O . LEU B 1 252 ? 4.473 9.453 -21.562 1 65.19 252 LEU B O 1
ATOM 4410 N N . ASP B 1 253 ? 5.043 7.949 -20.141 1 59.5 253 ASP B N 1
ATOM 4411 C CA . ASP B 1 253 ? 5.559 7.035 -21.156 1 59.5 253 ASP B CA 1
ATOM 4412 C C . ASP B 1 253 ? 4.457 6.609 -22.125 1 59.5 253 ASP B C 1
ATOM 4414 O O . ASP B 1 253 ? 4.703 6.453 -23.312 1 59.5 253 ASP B O 1
ATOM 4418 N N . HIS B 1 254 ? 3.246 6.328 -21.562 1 68.56 254 HIS B N 1
ATOM 4419 C CA . HIS B 1 254 ? 2.119 5.895 -22.375 1 68.56 254 HIS B CA 1
ATOM 4420 C C . HIS B 1 254 ? 0.917 6.812 -22.188 1 68.56 254 HIS B C 1
ATOM 4422 O O . HIS B 1 254 ? 0.552 7.141 -21.047 1 68.56 254 HIS B O 1
ATOM 4428 N N . LYS B 1 255 ? 0.545 7.285 -23.25 1 62.56 255 LYS B N 1
ATOM 4429 C CA . LYS B 1 255 ? -0.668 8.094 -23.188 1 62.56 255 LYS B CA 1
ATOM 4430 C C . LYS B 1 255 ? -1.892 7.23 -22.891 1 62.56 255 LYS B C 1
ATOM 4432 O O . LYS B 1 255 ? -2.188 6.289 -23.625 1 62.56 255 LYS B O 1
ATOM 4437 N N . VAL B 1 256 ? -2.396 7.293 -21.75 1 67.12 256 VAL B N 1
ATOM 4438 C CA . VAL B 1 256 ? -3.592 6.57 -21.328 1 67.12 256 VAL B CA 1
ATOM 4439 C C . VAL B 1 256 ? -4.762 7.539 -21.188 1 67.12 256 VAL B C 1
ATOM 4441 O O . VAL B 1 256 ? -4.715 8.453 -20.359 1 67.12 256 VAL B O 1
ATOM 4444 N N . ASP B 1 257 ? -5.781 7.363 -21.938 1 64.06 257 ASP B N 1
ATOM 4445 C CA . ASP B 1 257 ? -6.918 8.281 -22 1 64.06 257 ASP B CA 1
ATOM 4446 C C . ASP B 1 257 ? -7.539 8.477 -20.609 1 64.06 257 ASP B C 1
ATOM 4448 O O . ASP B 1 257 ? -7.934 9.586 -20.25 1 64.06 257 ASP B O 1
ATOM 4452 N N . MET B 1 258 ? -7.578 7.438 -19.891 1 62.75 258 MET B N 1
ATOM 4453 C CA . MET B 1 258 ? -8.18 7.496 -18.562 1 62.75 258 MET B CA 1
ATOM 4454 C C . MET B 1 258 ? -7.406 8.438 -17.641 1 62.75 258 MET B C 1
ATOM 4456 O O . MET B 1 258 ? -8 9.211 -16.891 1 62.75 258 MET B O 1
ATOM 4460 N N . ILE B 1 259 ? -6.203 8.438 -17.812 1 66 259 ILE B N 1
ATOM 4461 C CA . ILE B 1 259 ? -5.332 9.289 -17 1 66 259 ILE B CA 1
ATOM 4462 C C . ILE B 1 259 ? -5.371 10.719 -17.531 1 66 259 ILE B C 1
ATOM 4464 O O . ILE B 1 259 ? -5.363 11.68 -16.75 1 66 259 ILE B O 1
ATOM 4468 N N . GLU B 1 260 ? -5.461 10.781 -18.781 1 62.53 260 GLU B N 1
ATOM 4469 C CA . GLU B 1 260 ? -5.551 12.094 -19.406 1 62.53 260 GLU B CA 1
ATOM 4470 C C . GLU B 1 260 ? -6.84 12.812 -19 1 62.53 260 GLU B C 1
ATOM 4472 O O . GLU B 1 260 ? -6.84 14.023 -18.797 1 62.53 260 GLU B O 1
ATOM 4477 N N . LYS B 1 261 ? -7.801 11.977 -19.047 1 60.25 261 LYS B N 1
ATOM 4478 C CA . LYS B 1 261 ? -9.078 12.57 -18.672 1 60.25 261 LYS B CA 1
ATOM 4479 C C . LYS B 1 261 ? -9.023 13.086 -17.234 1 60.25 261 LYS B C 1
ATOM 4481 O O . LYS B 1 261 ? -9.586 14.148 -16.922 1 60.25 261 LYS B O 1
ATOM 4486 N N . ALA B 1 262 ? -8.344 12.312 -16.438 1 60.09 262 ALA B N 1
ATOM 4487 C CA . ALA B 1 262 ? -8.148 12.773 -15.07 1 60.09 262 ALA B CA 1
ATOM 4488 C C . ALA B 1 262 ? -7.328 14.062 -15.039 1 60.09 262 ALA B C 1
ATOM 4490 O O . ALA B 1 262 ? -7.637 14.984 -14.273 1 60.09 262 ALA B O 1
ATOM 4491 N N . ALA B 1 263 ? -6.402 14.195 -15.859 1 57.97 263 ALA B N 1
ATOM 4492 C CA . ALA B 1 263 ? -5.523 15.359 -15.969 1 57.97 263 ALA B CA 1
ATOM 4493 C C . ALA B 1 263 ? -6.301 16.594 -16.422 1 57.97 263 ALA B C 1
ATOM 4495 O O . ALA B 1 263 ? -6.039 17.703 -15.969 1 57.97 263 ALA B O 1
ATOM 4496 N N . THR B 1 264 ? -7.164 16.297 -17.312 1 52.25 264 THR B N 1
ATOM 4497 C CA . THR B 1 264 ? -7.926 17.422 -17.859 1 52.25 264 THR B CA 1
ATOM 4498 C C . THR B 1 264 ? -8.82 18.047 -16.797 1 52.25 264 THR B C 1
ATOM 4500 O O . THR B 1 264 ? -9.109 19.234 -16.844 1 52.25 264 THR B O 1
ATOM 4503 N N . SER B 1 265 ? -9.164 17.203 -15.898 1 52.88 265 SER B N 1
ATOM 4504 C CA . SER B 1 265 ? -9.992 17.75 -14.812 1 52.88 265 SER B CA 1
ATOM 4505 C C . SER B 1 265 ? -9.125 18.344 -13.711 1 52.88 265 SER B C 1
ATOM 4507 O O . SER B 1 265 ? -9.648 18.797 -12.688 1 52.88 265 SER B O 1
ATOM 4509 N N . ALA B 1 266 ? -7.855 18.375 -14.062 1 57.09 266 ALA B N 1
ATOM 4510 C CA . ALA B 1 266 ? -6.875 18.781 -13.062 1 57.09 266 ALA B CA 1
ATOM 4511 C C . ALA B 1 266 ? -6.957 20.281 -12.797 1 57.09 266 ALA B C 1
ATOM 4513 O O . ALA B 1 266 ? -7.145 21.062 -13.727 1 57.09 266 ALA B O 1
ATOM 4514 N N . VAL B 1 267 ? -7.074 20.672 -11.5 1 54.41 267 VAL B N 1
ATOM 4515 C CA . VAL B 1 267 ? -7.078 22.047 -11.039 1 54.41 267 VAL B CA 1
ATOM 4516 C C . VAL B 1 267 ? -5.641 22.547 -10.867 1 54.41 267 VAL B C 1
ATOM 4518 O O . VAL B 1 267 ? -4.734 21.75 -10.594 1 54.41 267 VAL B O 1
ATOM 4521 N N . SER B 1 268 ? -5.387 23.688 -11.312 1 55.16 268 SER B N 1
ATOM 4522 C CA . SER B 1 268 ? -4.074 24.297 -11.141 1 55.16 268 SER B CA 1
ATOM 4523 C C . SER B 1 268 ? -3.627 24.266 -9.688 1 55.16 268 SER B C 1
ATOM 4525 O O . SER B 1 268 ? -4.434 24.469 -8.773 1 55.16 268 SER B O 1
ATOM 4527 N N . PRO B 1 269 ? -2.355 23.625 -9.531 1 59.88 269 PRO B N 1
ATOM 4528 C CA . PRO B 1 269 ? -1.832 23.625 -8.164 1 59.88 269 PRO B CA 1
ATOM 4529 C C . PRO B 1 269 ? -1.65 25.031 -7.602 1 59.88 269 PRO B C 1
ATOM 4531 O O . PRO B 1 269 ? -0.679 25.719 -7.938 1 59.88 269 PRO B O 1
ATOM 4534 N N . ASP B 1 270 ? -2.779 25.688 -7.238 1 62.31 270 ASP B N 1
ATOM 4535 C CA . ASP B 1 270 ? -2.65 27.047 -6.742 1 62.31 270 ASP B CA 1
ATOM 4536 C C . ASP B 1 270 ? -2.729 27.094 -5.215 1 62.31 270 ASP B C 1
ATOM 4538 O O . ASP B 1 270 ? -2.74 26.047 -4.562 1 62.31 270 ASP B O 1
ATOM 4542 N N . GLU B 1 271 ? -2.516 28.219 -4.809 1 69.62 271 GLU B N 1
ATOM 4543 C CA . GLU B 1 271 ? -2.559 28.578 -3.391 1 69.62 271 GLU B CA 1
ATOM 4544 C C . GLU B 1 271 ? -3.779 27.969 -2.707 1 69.62 271 GLU B C 1
ATOM 4546 O O . GLU B 1 271 ? -3.709 27.562 -1.547 1 69.62 271 GLU B O 1
ATOM 4551 N N . LYS B 1 272 ? -4.695 27.703 -3.48 1 82.69 272 LYS B N 1
ATOM 4552 C CA . LYS B 1 272 ? -5.914 27.141 -2.889 1 82.69 272 LYS B CA 1
ATOM 4553 C C . LYS B 1 272 ? -5.742 25.672 -2.545 1 82.69 272 LYS B C 1
ATOM 4555 O O . LYS B 1 272 ? -6.262 25.203 -1.534 1 82.69 272 LYS B O 1
ATOM 4560 N N . LEU B 1 273 ? -4.926 25.094 -3.303 1 87.25 273 LEU B N 1
ATOM 4561 C CA . LEU B 1 273 ? -4.656 23.672 -3.051 1 87.25 273 LEU B CA 1
ATOM 4562 C C . LEU B 1 273 ? -3.842 23.5 -1.774 1 87.25 273 LEU B C 1
ATOM 4564 O O . LEU B 1 273 ? -4.164 22.656 -0.94 1 87.25 273 LEU B O 1
ATOM 4568 N N . ALA B 1 274 ? -2.822 24.328 -1.646 1 93.75 274 ALA B N 1
ATOM 4569 C CA . ALA B 1 274 ? -1.977 24.266 -0.457 1 93.75 274 ALA B CA 1
ATOM 4570 C C . ALA B 1 274 ? -2.777 24.578 0.803 1 93.75 274 ALA B C 1
ATOM 4572 O O . ALA B 1 274 ? -2.613 23.922 1.832 1 93.75 274 ALA B O 1
ATOM 4573 N N . ASP B 1 275 ? -3.676 25.578 0.714 1 94.31 275 ASP B N 1
ATOM 4574 C CA . ASP B 1 275 ? -4.539 25.922 1.838 1 94.31 275 ASP B CA 1
ATOM 4575 C C . ASP B 1 275 ? -5.395 24.719 2.26 1 94.31 275 ASP B C 1
ATOM 4577 O O . ASP B 1 275 ? -5.492 24.422 3.449 1 94.31 275 ASP B O 1
ATOM 4581 N N . THR B 1 276 ? -5.957 24.109 1.262 1 92.81 276 THR B N 1
ATOM 4582 C CA . THR B 1 276 ? -6.832 22.969 1.53 1 92.81 276 THR B CA 1
ATOM 4583 C C . THR B 1 276 ? -6.055 21.828 2.17 1 92.81 276 THR B C 1
ATOM 4585 O O . THR B 1 276 ? -6.562 21.156 3.066 1 92.81 276 THR B O 1
ATOM 4588 N N . MET B 1 277 ? -4.879 21.625 1.762 1 95.12 277 MET B N 1
ATOM 4589 C CA . MET B 1 277 ? -4.043 20.578 2.332 1 95.12 277 MET B CA 1
ATOM 4590 C C . MET B 1 277 ? -3.721 20.875 3.793 1 95.12 277 MET B C 1
ATOM 4592 O O . MET B 1 277 ? -3.818 19.984 4.645 1 95.12 277 MET B O 1
ATOM 4596 N N . LEU B 1 278 ? -3.369 22.125 4.117 1 97.38 278 LEU B N 1
ATOM 4597 C CA . LEU B 1 278 ? -3.012 22.484 5.484 1 97.38 278 LEU B CA 1
ATOM 4598 C C . LEU B 1 278 ? -4.203 22.312 6.422 1 97.38 278 LEU B C 1
ATOM 4600 O O . LEU B 1 278 ? -4.035 21.984 7.594 1 97.38 278 LEU B O 1
ATOM 4604 N N . LYS B 1 279 ? -5.426 22.469 5.914 1 96.94 279 LYS B N 1
ATOM 4605 C CA . LYS B 1 279 ? -6.637 22.375 6.719 1 96.94 279 LYS B CA 1
ATOM 4606 C C . LYS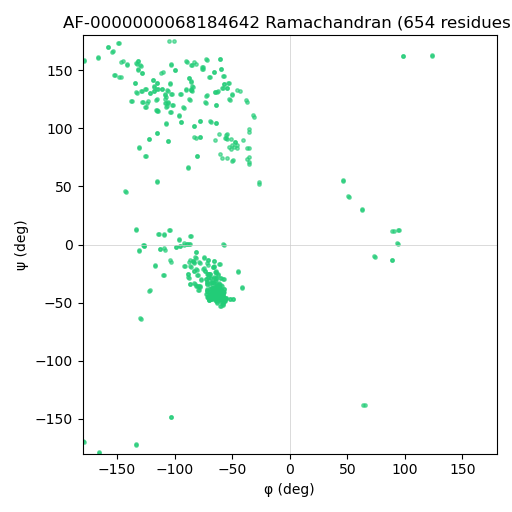 B 1 279 ? -6.828 20.953 7.262 1 96.94 279 LYS B C 1
ATOM 4608 O O . LYS B 1 279 ? -7.566 20.75 8.227 1 96.94 279 LYS B O 1
ATOM 4613 N N . SER B 1 280 ? -6.164 19.969 6.664 1 96 280 SER B N 1
ATOM 4614 C CA . SER B 1 280 ? -6.32 18.578 7.062 1 96 280 SER B CA 1
ATOM 4615 C C . SER B 1 280 ? -5.465 18.25 8.281 1 96 280 SER B C 1
ATOM 4617 O O . SER B 1 280 ? -5.719 17.266 8.984 1 96 280 SER B O 1
ATOM 4619 N N . ILE B 1 281 ? -4.445 19.062 8.5 1 97.81 281 ILE B N 1
ATOM 4620 C CA . ILE B 1 281 ? -3.42 18.734 9.484 1 97.81 281 ILE B CA 1
ATOM 4621 C C . ILE B 1 281 ? -3.984 18.922 10.891 1 97.81 281 ILE B C 1
ATOM 4623 O O . ILE B 1 281 ? -4.512 19.984 11.227 1 97.81 281 ILE B O 1
ATOM 4627 N N . GLY B 1 282 ? -3.945 17.844 11.688 1 96.31 282 GLY B N 1
ATOM 4628 C CA . GLY B 1 282 ? -4.406 17.891 13.07 1 96.31 282 GLY B CA 1
ATOM 4629 C C . GLY B 1 282 ? -5.855 17.469 13.227 1 96.31 282 GLY B C 1
ATOM 4630 O O . GLY B 1 282 ? -6.375 17.438 14.344 1 96.31 282 GLY B O 1
ATOM 4631 N N . VAL B 1 283 ? -6.52 17.109 12.094 1 94.88 283 VAL B N 1
ATOM 4632 C CA . VAL B 1 283 ? -7.945 16.797 12.148 1 94.88 283 VAL B CA 1
ATOM 4633 C C . VAL B 1 283 ? -8.18 15.367 11.656 1 94.88 283 VAL B C 1
ATOM 4635 O O . VAL B 1 283 ? -9.023 14.648 12.195 1 94.88 283 VAL B O 1
ATOM 4638 N N . CYS B 1 284 ? -7.441 14.984 10.609 1 96.12 284 CYS B N 1
ATOM 4639 C CA . CYS B 1 284 ? -7.695 13.688 10 1 96.12 284 CYS B CA 1
ATOM 4640 C C . CYS B 1 284 ? -6.395 12.93 9.758 1 96.12 284 CYS B C 1
ATOM 4642 O O . CYS B 1 284 ? -5.324 13.539 9.703 1 96.12 284 CYS B O 1
ATOM 4644 N N . ALA B 1 285 ? -6.539 11.625 9.688 1 97.75 285 ALA B N 1
ATOM 4645 C CA . ALA B 1 285 ? -5.434 10.773 9.258 1 97.75 285 ALA B CA 1
ATOM 4646 C C . ALA B 1 285 ? -5.402 10.641 7.734 1 97.75 285 ALA B C 1
ATOM 4648 O O . ALA B 1 285 ? -4.328 10.523 7.141 1 97.75 285 ALA B O 1
ATOM 4649 N N . LEU B 1 286 ? -6.539 10.648 7.156 1 97.75 286 LEU B N 1
ATOM 4650 C CA . LEU B 1 286 ? -6.715 10.578 5.711 1 97.75 286 LEU B CA 1
ATOM 4651 C C . LEU B 1 286 ? -7.742 11.602 5.238 1 97.75 286 LEU B C 1
ATOM 4653 O O . LEU B 1 286 ? -8.789 11.773 5.871 1 97.75 286 LEU B O 1
ATOM 4657 N N . ARG B 1 287 ? -7.383 12.227 4.094 1 96.69 287 ARG B N 1
ATOM 4658 C CA . ARG B 1 287 ? -8.289 13.242 3.561 1 96.69 287 ARG B CA 1
ATOM 4659 C C . ARG B 1 287 ? -8.43 13.109 2.049 1 96.69 287 ARG B C 1
ATOM 4661 O O . ARG B 1 287 ? -7.438 13.117 1.32 1 96.69 287 ARG B O 1
ATOM 4668 N N . ASP B 1 288 ? -9.641 12.945 1.59 1 95.19 288 ASP B N 1
ATOM 4669 C CA . ASP B 1 288 ? -9.953 13.07 0.169 1 95.19 288 ASP B CA 1
ATOM 4670 C C . ASP B 1 288 ? -10.242 14.523 -0.206 1 95.19 288 ASP B C 1
ATOM 4672 O O . ASP B 1 288 ? -11.094 15.172 0.404 1 95.19 288 ASP B O 1
ATOM 4676 N N . MET B 1 289 ? -9.516 15.008 -1.174 1 92.12 289 MET B N 1
ATOM 4677 C CA . MET B 1 289 ? -9.625 16.422 -1.519 1 92.12 289 MET B CA 1
ATOM 4678 C C . MET B 1 289 ? -10.172 16.594 -2.934 1 92.12 289 MET B C 1
ATOM 4680 O O . MET B 1 289 ? -9.594 16.078 -3.893 1 92.12 289 MET B O 1
ATOM 4684 N N . GLY B 1 290 ? -11.242 17.344 -3.029 1 87.31 290 GLY B N 1
ATOM 4685 C CA . GLY B 1 290 ? -11.797 17.672 -4.332 1 87.31 290 GLY B CA 1
ATOM 4686 C C . GLY B 1 290 ? -12.969 16.797 -4.723 1 87.31 290 GLY B C 1
ATOM 4687 O O . GLY B 1 290 ? -13.156 15.719 -4.152 1 87.31 290 GLY B O 1
ATOM 4688 N N . GLY B 1 291 ? -13.734 17.266 -5.703 1 85.19 291 GLY B N 1
ATOM 4689 C CA . GLY B 1 291 ? -14.961 16.594 -6.113 1 85.19 291 GLY B CA 1
ATOM 4690 C C . GLY B 1 291 ? -14.719 15.195 -6.656 1 85.19 291 GLY B C 1
ATOM 4691 O O . GLY B 1 291 ? -15.484 14.266 -6.367 1 85.19 291 GLY B O 1
ATOM 4692 N N . LEU B 1 292 ? -13.672 15.07 -7.383 1 86.56 292 LEU B N 1
ATOM 4693 C CA . LEU B 1 292 ? -13.391 13.758 -7.949 1 86.56 292 LEU B CA 1
ATOM 4694 C C . LEU B 1 292 ? -13.055 12.75 -6.848 1 86.56 292 LEU B C 1
ATOM 4696 O O . LEU B 1 292 ? -13.516 11.609 -6.879 1 86.56 292 LEU B O 1
ATOM 4700 N N . ALA B 1 293 ? -12.211 13.156 -5.938 1 90.75 293 ALA B N 1
ATOM 4701 C CA . ALA B 1 293 ? -11.859 12.266 -4.836 1 90.75 293 ALA B CA 1
ATOM 4702 C C . ALA B 1 293 ? -13.086 11.898 -4.004 1 90.75 293 ALA B C 1
ATOM 4704 O O . ALA B 1 293 ? -13.297 10.727 -3.684 1 90.75 293 ALA B O 1
ATOM 4705 N N . TRP B 1 294 ? -13.961 12.883 -3.734 1 92.94 294 TRP B N 1
ATOM 4706 C CA . TRP B 1 294 ? -15.203 12.648 -3 1 92.94 294 TRP B CA 1
ATOM 4707 C C . TRP B 1 294 ? -16.125 11.695 -3.766 1 92.94 294 TRP B C 1
ATOM 4709 O O . TRP B 1 294 ? -16.641 10.734 -3.195 1 92.94 294 TRP B O 1
ATOM 4719 N N . GLY B 1 295 ? -16.266 12.078 -5.023 1 93.12 295 GLY B N 1
ATOM 4720 C CA . GLY B 1 295 ? -17.141 11.273 -5.859 1 93.12 295 GLY B CA 1
ATOM 4721 C C . GLY B 1 295 ? -16.703 9.828 -5.969 1 93.12 295 GLY B C 1
ATOM 4722 O O . GLY B 1 295 ? -17.516 8.906 -5.898 1 93.12 295 GLY B O 1
ATOM 4723 N N . THR B 1 296 ? -15.406 9.664 -6.121 1 93.38 296 THR B N 1
ATOM 4724 C CA . THR B 1 296 ? -14.867 8.32 -6.238 1 93.38 296 THR B CA 1
ATOM 4725 C C . THR B 1 296 ? -15.078 7.535 -4.945 1 93.38 296 THR B C 1
ATOM 4727 O O . THR B 1 296 ? -15.531 6.391 -4.969 1 93.38 296 THR B O 1
ATOM 4730 N N . ARG B 1 297 ? -14.766 8.164 -3.814 1 95.5 297 ARG B N 1
ATOM 4731 C CA . ARG B 1 297 ? -14.914 7.492 -2.529 1 95.5 297 ARG B CA 1
ATOM 4732 C C . ARG B 1 297 ? -16.375 7.141 -2.262 1 95.5 297 ARG B C 1
ATOM 4734 O O . ARG B 1 297 ? -16.688 5.992 -1.945 1 95.5 297 ARG B O 1
ATOM 4741 N N . MET B 1 298 ? -17.234 8.055 -2.461 1 95.25 298 MET B N 1
ATOM 4742 C CA . MET B 1 298 ? -18.641 7.852 -2.176 1 95.25 298 MET B CA 1
ATOM 4743 C C . MET B 1 298 ? -19.281 6.918 -3.203 1 95.25 298 MET B C 1
ATOM 4745 O O . MET B 1 298 ? -20.188 6.164 -2.879 1 95.25 298 MET B O 1
ATOM 4749 N N . GLY B 1 299 ? -18.75 6.953 -4.367 1 94.69 299 GLY B N 1
ATOM 4750 C CA . GLY B 1 299 ? -19.312 6.148 -5.438 1 94.69 299 GLY B CA 1
ATOM 4751 C C . GLY B 1 299 ? -18.859 4.703 -5.402 1 94.69 299 GLY B C 1
ATOM 4752 O O . GLY B 1 299 ? -19.453 3.838 -6.047 1 94.69 299 GLY B O 1
ATOM 4753 N N . THR B 1 300 ? -17.812 4.434 -4.547 1 95 300 THR B N 1
ATOM 4754 C CA . THR B 1 300 ? -17.25 3.092 -4.641 1 95 300 THR B CA 1
ATOM 4755 C C . THR B 1 300 ? -17.219 2.426 -3.268 1 95 300 THR B C 1
ATOM 4757 O O . THR B 1 300 ? -16.859 1.25 -3.15 1 95 300 THR B O 1
ATOM 4760 N N . PHE B 1 301 ? -17.656 3.107 -2.199 1 94.19 301 PHE B N 1
ATOM 4761 C CA . PHE B 1 301 ? -17.484 2.6 -0.843 1 94.19 301 PHE B CA 1
ATOM 4762 C C . PHE B 1 301 ? -18.234 1.28 -0.666 1 94.19 301 PHE B C 1
ATOM 4764 O O . PHE B 1 301 ? -17.844 0.451 0.162 1 94.19 301 PHE B O 1
ATOM 4771 N N . PHE B 1 302 ? -19.281 1.065 -1.45 1 94.38 302 PHE B N 1
ATOM 4772 C CA . PHE B 1 302 ? -20.125 -0.096 -1.247 1 94.38 302 PHE B CA 1
ATOM 4773 C C . PHE B 1 302 ? -19.719 -1.244 -2.158 1 94.38 302 PHE B C 1
ATOM 4775 O O . PHE B 1 302 ? -20.359 -2.291 -2.186 1 94.38 302 PHE B O 1
ATOM 4782 N N . LEU B 1 303 ? -18.641 -1.065 -2.898 1 96.19 303 LEU B N 1
ATOM 4783 C CA . LEU B 1 303 ? -18.109 -2.119 -3.762 1 96.19 303 LEU B CA 1
ATOM 4784 C C . LEU B 1 303 ? -17 -2.887 -3.066 1 96.19 303 LEU B C 1
ATOM 4786 O O . LEU B 1 303 ? -15.906 -2.344 -2.84 1 96.19 303 LEU B O 1
ATOM 4790 N N . PRO B 1 304 ? -17.312 -4.148 -2.752 1 97.06 304 PRO B N 1
ATOM 4791 C CA . PRO B 1 304 ? -16.125 -4.922 -2.346 1 97.06 304 PRO B CA 1
ATOM 4792 C C . PRO B 1 304 ? -15.008 -4.871 -3.377 1 97.06 304 PRO B C 1
ATOM 4794 O O . PRO B 1 304 ? -15.266 -4.895 -4.582 1 97.06 304 PRO B O 1
ATOM 4797 N N . TYR B 1 305 ? -13.828 -4.75 -2.891 1 96.62 305 TYR B N 1
ATOM 4798 C CA . TYR B 1 305 ? -12.688 -4.484 -3.768 1 96.62 305 TYR B CA 1
ATOM 4799 C C . TYR B 1 305 ? -12.523 -5.602 -4.789 1 96.62 305 TYR B C 1
ATOM 4801 O O . TYR B 1 305 ? -12.18 -5.348 -5.945 1 96.62 305 TYR B O 1
ATOM 4809 N N . ASN B 1 306 ? -12.672 -6.879 -4.336 1 97.56 306 ASN B N 1
ATOM 4810 C CA . ASN B 1 306 ? -12.617 -7.988 -5.281 1 97.56 306 ASN B CA 1
ATOM 4811 C C . ASN B 1 306 ? -13.641 -7.824 -6.398 1 97.56 306 ASN B C 1
ATOM 4813 O O . ASN B 1 306 ? -13.328 -8.055 -7.57 1 97.56 306 ASN B O 1
ATOM 4817 N N . PHE B 1 307 ? -14.867 -7.488 -6.047 1 97.62 307 PHE B N 1
ATOM 4818 C CA . PHE B 1 307 ? -15.898 -7.258 -7.047 1 97.62 307 PHE B CA 1
ATOM 4819 C C . PHE B 1 307 ? -15.477 -6.168 -8.023 1 97.62 307 PHE B C 1
ATOM 4821 O O . PHE B 1 307 ? -15.633 -6.324 -9.242 1 97.62 307 PHE B O 1
ATOM 4828 N N . PHE B 1 308 ? -14.969 -5.07 -7.461 1 97.31 308 PHE B N 1
ATOM 4829 C CA . PHE B 1 308 ? -14.508 -3.932 -8.25 1 97.31 308 PHE B CA 1
ATOM 4830 C C . PHE B 1 308 ? -13.438 -4.359 -9.242 1 97.31 308 PHE B C 1
ATOM 4832 O O . PHE B 1 308 ? -13.539 -4.066 -10.438 1 97.31 308 PHE B O 1
ATOM 4839 N N . ALA B 1 309 ? -12.445 -5.078 -8.828 1 97.5 309 ALA B N 1
ATOM 4840 C CA . ALA B 1 309 ? -11.32 -5.516 -9.656 1 97.5 309 ALA B CA 1
ATOM 4841 C C . ALA B 1 309 ? -11.781 -6.488 -10.742 1 97.5 309 ALA B C 1
ATOM 4843 O O . ALA B 1 309 ? -11.391 -6.363 -11.898 1 97.5 309 ALA B O 1
ATOM 4844 N N . VAL B 1 310 ? -12.633 -7.453 -10.375 1 97.19 310 VAL B N 1
ATOM 4845 C CA . VAL B 1 310 ? -13.094 -8.469 -11.312 1 97.19 310 VAL B CA 1
ATOM 4846 C C . VAL B 1 310 ? -14 -7.832 -12.367 1 97.19 310 VAL B C 1
ATOM 4848 O O . VAL B 1 310 ? -13.891 -8.141 -13.555 1 97.19 310 VAL B O 1
ATOM 4851 N N . ALA B 1 311 ? -14.883 -6.949 -11.898 1 96.38 311 ALA B N 1
ATOM 4852 C CA . ALA B 1 311 ? -15.734 -6.238 -12.844 1 96.38 311 ALA B CA 1
ATOM 4853 C C . ALA B 1 311 ? -14.906 -5.434 -13.844 1 96.38 311 ALA B C 1
ATOM 4855 O O . ALA B 1 311 ? -15.195 -5.434 -15.039 1 96.38 311 ALA B O 1
ATOM 4856 N N . PHE B 1 312 ? -13.914 -4.766 -13.32 1 96.31 312 PHE B N 1
ATOM 4857 C CA . PHE B 1 312 ? -13.039 -3.973 -14.18 1 96.31 312 PHE B CA 1
ATOM 4858 C C . PHE B 1 312 ? -12.273 -4.867 -15.141 1 96.31 312 PHE B C 1
ATOM 4860 O O . PHE B 1 312 ? -12.133 -4.543 -16.328 1 96.31 312 PHE B O 1
ATOM 4867 N N . ALA B 1 313 ? -11.781 -5.977 -14.703 1 96.5 313 ALA B N 1
ATOM 4868 C CA . ALA B 1 313 ? -11.039 -6.91 -15.555 1 96.5 313 ALA B CA 1
ATOM 4869 C C . ALA B 1 313 ? -11.906 -7.414 -16.703 1 96.5 313 ALA B C 1
ATOM 4871 O O . ALA B 1 313 ? -11.43 -7.562 -17.828 1 96.5 313 ALA B O 1
ATOM 4872 N N . ASN B 1 314 ? -13.172 -7.656 -16.438 1 95.25 314 ASN B N 1
ATOM 4873 C CA . ASN B 1 314 ? -14.102 -8.133 -17.453 1 95.25 314 ASN B CA 1
ATOM 4874 C C . ASN B 1 314 ? -14.43 -7.039 -18.469 1 95.25 314 ASN B C 1
ATOM 4876 O O . ASN B 1 314 ? -14.68 -7.324 -19.641 1 95.25 314 ASN B O 1
ATOM 4880 N N . ALA B 1 315 ? -14.352 -5.816 -17.984 1 94.31 315 ALA B N 1
ATOM 4881 C CA . ALA B 1 315 ? -14.711 -4.688 -18.844 1 94.31 315 ALA B CA 1
ATOM 4882 C C . ALA B 1 315 ? -13.508 -4.195 -19.641 1 94.31 315 ALA B C 1
ATOM 4884 O O . ALA B 1 315 ? -13.664 -3.641 -20.719 1 94.31 315 ALA B O 1
ATOM 4885 N N . ALA B 1 316 ? -12.344 -4.422 -19.156 1 91.88 316 ALA B N 1
ATOM 4886 C CA . ALA B 1 316 ? -11.109 -3.812 -19.641 1 91.88 316 ALA B CA 1
ATOM 4887 C C . ALA B 1 316 ? -10.891 -4.105 -21.109 1 91.88 316 ALA B C 1
ATOM 4889 O O . ALA B 1 316 ? -10.594 -3.197 -21.891 1 91.88 316 ALA B O 1
ATOM 4890 N N . PRO B 1 317 ? -11.156 -5.277 -21.609 1 90.38 317 PRO B N 1
ATOM 4891 C CA . PRO B 1 317 ? -10.875 -5.59 -23.016 1 90.38 317 PRO B CA 1
ATOM 4892 C C . PRO B 1 317 ? -11.734 -4.773 -23.984 1 90.38 317 PRO B C 1
ATOM 4894 O O . PRO B 1 317 ? -11.43 -4.703 -25.172 1 90.38 317 PRO B O 1
ATOM 4897 N N . PHE B 1 318 ? -12.727 -4.18 -23.469 1 90.19 318 PHE B N 1
ATOM 4898 C CA . PHE B 1 318 ? -13.641 -3.438 -24.328 1 90.19 318 PHE B CA 1
ATOM 4899 C C . PHE B 1 318 ? -13.32 -1.949 -24.312 1 90.19 318 PHE B C 1
ATOM 4901 O O . PHE B 1 318 ? -13.914 -1.168 -25.047 1 90.19 318 PHE B O 1
ATOM 4908 N N . MET B 1 319 ? -12.359 -1.611 -23.531 1 87 319 MET B N 1
ATOM 4909 C CA . MET B 1 319 ? -11.977 -0.207 -23.422 1 87 319 MET B CA 1
ATOM 4910 C C . MET B 1 319 ? -10.984 0.177 -24.516 1 87 319 MET B C 1
ATOM 4912 O O . MET B 1 319 ? -10.086 -0.604 -24.844 1 87 319 MET B O 1
ATOM 4916 N N . PRO B 1 320 ? -11.141 1.37 -25.062 1 83.5 320 PRO B N 1
ATOM 4917 C CA . PRO B 1 320 ? -10.297 1.79 -26.172 1 83.5 320 PRO B CA 1
ATOM 4918 C C . PRO B 1 320 ? -8.805 1.761 -25.828 1 83.5 320 PRO B C 1
ATOM 4920 O O . PRO B 1 320 ? -7.996 1.266 -26.609 1 83.5 320 PRO B O 1
ATOM 4923 N N . ASP B 1 321 ? -8.414 2.258 -24.703 1 82.31 321 ASP B N 1
ATOM 4924 C CA . ASP B 1 321 ? -7.016 2.271 -24.297 1 82.31 321 ASP B CA 1
ATOM 4925 C C . ASP B 1 321 ? -6.453 0.854 -24.203 1 82.31 321 ASP B C 1
ATOM 4927 O O . ASP B 1 321 ? -5.305 0.612 -24.594 1 82.31 321 ASP B O 1
ATOM 4931 N N . TRP B 1 322 ? -7.285 0.007 -23.719 1 86.31 322 TRP B N 1
ATOM 4932 C CA . TRP B 1 322 ? -6.863 -1.385 -23.594 1 86.31 322 TRP B CA 1
ATOM 4933 C C . TRP B 1 322 ? -6.613 -2.008 -24.969 1 86.31 322 TRP B C 1
ATOM 4935 O O . TRP B 1 322 ? -5.59 -2.664 -25.172 1 86.31 322 TRP B O 1
ATOM 4945 N N . LYS B 1 323 ? -7.5 -1.743 -25.875 1 87.12 323 LYS B N 1
ATOM 4946 C CA . LYS B 1 323 ? -7.371 -2.289 -27.219 1 87.12 323 LYS B CA 1
ATOM 4947 C C . LYS B 1 323 ? -6.109 -1.771 -27.906 1 87.12 323 LYS B C 1
ATOM 4949 O O . LYS B 1 323 ? -5.391 -2.535 -28.547 1 87.12 323 LYS B O 1
ATOM 4954 N N . THR B 1 324 ? -5.855 -0.543 -27.625 1 84.69 324 THR B N 1
ATOM 4955 C CA . THR B 1 324 ? -4.707 0.098 -28.266 1 84.69 324 THR B CA 1
ATOM 4956 C C . THR B 1 324 ? -3.4 -0.486 -27.734 1 84.69 324 THR B C 1
ATOM 4958 O O . THR B 1 324 ? -2.514 -0.841 -28.516 1 84.69 324 THR B O 1
ATOM 4961 N N . HIS B 1 325 ? -3.299 -0.693 -26.469 1 84.88 325 HIS B N 1
ATOM 4962 C CA . HIS B 1 325 ? -2.025 -1.08 -25.875 1 84.88 325 HIS B CA 1
ATOM 4963 C C . HIS B 1 325 ? -1.884 -2.598 -25.812 1 84.88 325 HIS B C 1
ATOM 4965 O O . HIS B 1 325 ? -0.771 -3.115 -25.688 1 84.88 325 HIS B O 1
ATOM 4971 N N . ASN B 1 326 ? -2.953 -3.279 -25.922 1 86.56 326 ASN B N 1
ATOM 4972 C CA . ASN B 1 326 ? -2.932 -4.738 -25.844 1 86.56 326 ASN B CA 1
ATOM 4973 C C . ASN B 1 326 ? -2.658 -5.367 -27.219 1 86.56 326 ASN B C 1
ATOM 4975 O O . ASN B 1 326 ? -2.367 -6.562 -27.297 1 86.56 326 ASN B O 1
ATOM 4979 N N . LYS B 1 327 ? -2.76 -4.598 -28.25 1 82.38 327 LYS B N 1
ATOM 4980 C CA . LYS B 1 327 ? -2.611 -5.098 -29.609 1 82.38 327 LYS B CA 1
ATOM 4981 C C . LYS B 1 327 ? -1.257 -5.77 -29.812 1 82.38 327 LYS B C 1
ATOM 4983 O O . LYS B 1 327 ? -1.144 -6.738 -30.562 1 82.38 327 LYS B O 1
ATOM 4988 N N . HIS B 1 328 ? -0.274 -5.309 -29.078 1 79.44 328 HIS B N 1
ATOM 4989 C CA . HIS B 1 328 ? 1.062 -5.836 -29.344 1 79.44 328 HIS B CA 1
ATOM 4990 C C . HIS B 1 328 ? 1.483 -6.824 -28.266 1 79.44 328 HIS B C 1
ATOM 4992 O O . HIS B 1 328 ? 2.658 -7.184 -28.172 1 79.44 328 HIS B O 1
ATOM 4998 N N . ARG B 1 329 ? 0.53 -7.168 -27.531 1 85.5 329 ARG B N 1
ATOM 4999 C CA . ARG B 1 329 ? 0.83 -8.148 -26.484 1 85.5 329 ARG B CA 1
ATOM 5000 C C . ARG B 1 329 ? 0.414 -9.547 -26.906 1 85.5 329 ARG B C 1
ATOM 5002 O O . ARG B 1 329 ? -0.546 -9.711 -27.672 1 85.5 329 ARG B O 1
#

Sequence (658 aa):
MSTSDAGIGTCEASHGSMPPLTILAMIFAFPTVFWFVAYLIPQLYMVVRPVPDLKKRYNAEWALVTGGGSGIGKALAFKLASQGLNIVIVSLDDNFLKSTMRELAEMYPKQSFRAAGVTFSPGVDYMAKINAATKDIDVPIVFNNAGFMVTGFLDQTPIGKLLANIECNATASVNISHFFVQKLVAKKAKGCIVFTSSVAGFIPTPFAAMYASTKAFVSQFAACLHIEVQSLGIDVCAIHPSPVKSQFYTNLDHKVDMIEKAATSAVSPDEKLADTMLKSIGVCALRDMGGLAWGTRMGTFFLPYNFFAVAFANAAPFMPDWKTHNKHRMSTSDAGIGTCEASHGSMPPLTILAMIFAFPTVFWFVAYLIPQLYMVVRPVPDLKKRYNAEWALVTGGGSGIGKALAFKLASQGLNIVIVSLDDNFLKSTMRELAEMYPKQSFRAAGVTFSPGVDYMAKINAATKDIDVPIVFNNAGFMVTGFLDQTPIGKLLANIECNATASVNISHFFVQKLVAKKAKGCIVFTSSVAGFIPTPFAAMYASTKAFVSQFAACLHIEVQSLGIDVCAIHPSPVKSQFYTNLDHKVDMIEKAATSAVSPDEKLADTMLKSIGVCALRDMGGLAWGTRMGTFFLPYNFFAVAFANAAPFMPDWKTHNKHR

Solvent-accessible surface area (backbone atoms only — not comparable to full-atom values): 33373 Å² total; per-residue (Å²): 138,84,80,78,78,75,77,75,73,75,72,68,77,67,80,66,70,70,52,70,65,42,51,53,24,43,62,36,13,44,48,38,51,49,23,51,51,62,48,44,52,60,53,55,48,42,72,72,44,70,65,64,58,59,34,71,75,36,72,39,57,28,32,35,29,26,30,22,32,43,43,61,24,30,27,38,52,53,53,45,39,74,60,68,25,20,39,37,35,28,22,55,76,47,69,50,31,52,50,42,52,52,52,48,46,68,76,38,68,89,48,55,77,43,75,29,65,36,58,60,34,79,93,51,69,42,61,60,47,49,43,68,69,39,72,92,56,71,58,40,34,37,33,43,43,36,64,65,60,59,39,39,50,68,66,76,41,63,65,68,59,53,49,28,40,41,25,29,41,28,54,47,46,50,58,53,46,41,56,45,48,32,52,28,53,76,66,70,37,41,28,34,46,34,36,60,40,33,55,46,30,79,45,74,32,58,42,24,29,62,38,19,12,24,22,19,18,42,42,42,32,23,28,8,47,21,37,72,32,41,90,62,46,28,32,26,24,18,35,15,52,39,48,48,50,37,75,66,67,70,74,46,80,42,90,42,62,73,57,47,53,42,41,70,67,23,44,70,51,34,66,64,50,35,44,58,56,47,27,40,64,78,76,37,26,47,41,68,34,54,67,62,26,44,48,50,50,71,71,42,62,48,49,39,63,39,50,50,30,49,53,46,34,72,47,38,74,76,34,67,61,42,48,64,68,47,68,84,98,135,85,81,80,77,78,75,74,73,72,71,68,74,67,81,66,70,72,52,68,66,42,51,51,24,42,61,36,13,43,48,38,51,50,22,52,51,61,48,42,52,61,54,56,48,40,69,70,44,69,66,64,58,58,32,71,75,36,73,39,56,29,32,36,29,26,30,21,31,43,45,62,23,29,29,38,52,53,53,44,41,74,61,69,25,20,39,38,35,28,21,56,77,47,69,50,30,52,51,44,53,50,52,47,46,68,76,39,68,89,47,55,76,46,75,29,65,36,58,59,34,78,93,51,68,43,63,59,48,49,43,68,69,38,71,90,57,72,57,39,34,36,34,43,43,35,65,64,60,59,40,39,51,68,65,76,41,63,64,69,59,53,50,26,41,42,24,29,42,30,54,46,46,50,58,52,47,40,56,45,48,32,52,29,56,74,65,70,36,40,27,33,46,35,35,59,40,32,54,45,30,79,45,74,32,60,42,24,28,63,39,20,11,23,22,19,18,42,42,42,33,23,28,8,46,21,35,70,31,41,91,63,47,28,31,26,24,18,36,15,51,38,48,48,48,37,76,66,68,69,75,44,81,41,92,44,62,73,57,46,54,43,40,70,67,22,45,68,52,33,68,64,51,36,44,56,54,47,27,40,63,78,75,36,27,48,42,69,34,55,68,63,25,45,48,50,51,71,72,42,62,48,49,39,64,38,50,51,30,48,54,45,34,72,48,38,74,75,34,69,61,44,47,64,67,46,68,83,97

Nearest PDB structures (foldseek):
  1rwb-assembly1_A  TM=8.252E-01  e=1.545E-15  Priestia megaterium
  3ay6-assembly1_C  TM=7.992E-01  e=1.286E-15  Priestia megaterium
  1w6u-assembly1_C  TM=7.421E-01  e=4.117E-15  Homo sapiens
  7ucw-assembly1_B  TM=7.661E-01  e=3.735E-14  Mus musculus
  7ucw-assembly1_C  TM=7.531E-01  e=7.328E-14  Mus musculus

Foldseek 3Di:
DDDPPPPPPPPPPPPPDDPPVVVVVVVVCVVVVVVCCVQVVLVVCLVPFFQDLQCVLFVAQEAEFEPCLWALNVLLCQLNVVSNHAYEYEYAPDPSNVVSLVVSCVVRVPHHYHYQHFQQAPPTPSVVSVCVRDVPHQHQEYELEFAAFEFAAPVPDDPRVLRSRLRNLAVVLVVVCVVNVVVCLVVLGAHEYEYEAALLCPAPDGRGRSNNVSSVRVLVVLVVVQVVCVVSRYWGAYEHEQAAQIVRPVDYPDDDVVVVVSNVVHHHSHNVVSSSRSSCTPRDSYYYYDDVSVCSCSVPVPPDRVNRVVVCVVCQCVDPRSVVRVVVD/DDPPPPPPPPPPPPPPDPPPVVVVVVVVCVVVVVVCCVQVVLVVCLVPFFQDLQCVLFVAQEAEFEPCLWALNVLLCQLNVVSVHAYEYEYAPDPSNVVSLVVSCVVRVPHHYHYQHFQQAPPTPSVVSVCVRDVPHQHQEYELEFAAFEFAAPVPDDPRVLRSRLRNLAVVLVVVCVVNVVVCLVVLGAHEYEYEAALLCPAPDGRGRSNNVSSVRVLVVLVVVQVVCVVSRYWGAYEHEQAAQICRPVDYPDDDVVVVVSNVVHHHSHNVVSSSRSSPTPRDSYYYYDDVSVCSCSVPVPPDRVNRVVVCVVCQCVDPRSVVRVVVD